Protein AF-A0A2S2PJZ9-F1 (afdb_monomer)

Foldseek 3Di:
DVVVVVVVVVVVVVVVVVVVVVVVVVVVVVVVVVVVVVVVVVVVVVVVVVVVVVVVVVVVVVVVVVVVVVVVVVVVVVVVVVVVVVVVVVVVVVVVVVVVVVVVVVVVVVVVVVVVVVVVVVVCVVVVVVVVVVVVVVVVVVVVVVVVVVVVVVVVVVVVVVVVVVVVVVVVVVVVVVVVVVVVVVVVVVVVVVVVVVVVVVVVVVVVVVVVVVVVVVVVVVVVVVVVVVVVVVVVVVVVVVVVVVVVVVVVVVPPPDDDDDDDDDDDDDDDDDDDDDDDDDDDYDDDDDDDDDDDDDDDDDDDDDDDDDDDDDDDDDDDDDDDDDDDDDDDDDDDDDDDDDDDDDDDDDDDDDDDDDDYDDDDDDDDDDDDDDDDDDDDDDDDDDDDDDDDDDDDDDDDDDDD

Radius of gyration: 103.79 Å; Cα contacts (8 Å, |Δi|>4): 0; chains: 1; bounding box: 215×88×323 Å

Structure (mmCIF, N/CA/C/O backbone):
data_AF-A0A2S2PJZ9-F1
#
_entry.id   AF-A0A2S2PJZ9-F1
#
loop_
_atom_site.group_PDB
_atom_site.id
_atom_site.type_symbol
_atom_site.label_atom_id
_atom_site.label_alt_id
_atom_site.label_comp_id
_atom_site.label_asym_id
_atom_site.label_entity_id
_atom_site.label_seq_id
_atom_site.pdbx_PDB_ins_code
_atom_site.Cartn_x
_atom_site.Cartn_y
_atom_site.Cartn_z
_atom_site.occupancy
_atom_site.B_iso_or_equiv
_atom_site.auth_seq_id
_atom_site.auth_comp_id
_atom_site.auth_asym_id
_atom_site.auth_atom_id
_atom_site.pdbx_PDB_model_num
ATOM 1 N N . MET A 1 1 ? 93.766 0.658 -151.983 1.00 52.12 1 MET A N 1
ATOM 2 C CA . MET A 1 1 ? 94.120 -0.250 -150.869 1.00 52.12 1 MET A CA 1
ATOM 3 C C . MET A 1 1 ? 94.398 0.489 -149.554 1.00 52.12 1 MET A C 1
ATOM 5 O O . MET A 1 1 ? 93.577 0.406 -148.650 1.00 52.12 1 MET A O 1
ATOM 9 N N . CYS A 1 2 ? 95.506 1.234 -149.400 1.00 52.88 2 CYS A N 1
ATOM 10 C CA . CYS A 1 2 ? 95.898 1.798 -148.088 1.00 52.88 2 CYS A CA 1
ATOM 11 C C . CYS A 1 2 ? 94.945 2.856 -147.485 1.00 52.88 2 CYS A C 1
ATOM 13 O O . CYS A 1 2 ? 95.045 3.136 -146.291 1.00 52.88 2 CYS A O 1
ATOM 15 N N . HIS A 1 3 ? 94.035 3.437 -148.276 1.00 54.38 3 HIS A N 1
ATOM 16 C CA . HIS A 1 3 ? 92.947 4.275 -147.758 1.00 54.38 3 HIS A CA 1
ATOM 17 C C . HIS A 1 3 ? 91.733 3.449 -147.312 1.00 54.38 3 HIS A C 1
ATOM 19 O O . HIS A 1 3 ? 91.253 3.676 -146.206 1.00 54.38 3 HIS A O 1
ATOM 25 N N . GLU A 1 4 ? 91.285 2.459 -148.094 1.00 56.66 4 GLU A N 1
ATOM 26 C CA . GLU A 1 4 ? 90.106 1.640 -147.753 1.00 56.66 4 GLU A CA 1
ATOM 27 C C . GLU A 1 4 ? 90.284 0.885 -146.432 1.00 56.66 4 GLU A C 1
ATOM 29 O O . GLU A 1 4 ? 89.379 0.861 -145.603 1.00 56.66 4 GLU A O 1
ATOM 34 N N . PHE A 1 5 ? 91.478 0.339 -146.175 1.00 57.81 5 PHE A N 1
ATOM 35 C CA . PHE A 1 5 ? 91.749 -0.343 -144.906 1.00 57.81 5 PHE A CA 1
ATOM 36 C C . PHE A 1 5 ? 91.712 0.615 -143.702 1.00 57.81 5 PHE A C 1
ATOM 38 O O . PHE A 1 5 ? 91.372 0.202 -142.596 1.00 57.81 5 PHE A O 1
ATOM 45 N N . LYS A 1 6 ? 92.013 1.907 -143.905 1.00 60.75 6 LYS A N 1
ATOM 46 C CA . LYS A 1 6 ? 91.855 2.937 -142.867 1.00 60.75 6 LYS A CA 1
ATOM 47 C C . LYS A 1 6 ? 90.390 3.337 -142.694 1.00 60.75 6 LYS A C 1
ATOM 49 O O . LYS A 1 6 ? 89.951 3.446 -141.557 1.00 60.75 6 LYS A O 1
ATOM 54 N N . THR A 1 7 ? 89.624 3.509 -143.774 1.00 61.59 7 THR A N 1
ATOM 55 C CA . THR A 1 7 ? 88.198 3.872 -143.675 1.00 61.59 7 THR A CA 1
ATOM 56 C C . THR A 1 7 ? 87.345 2.746 -143.094 1.00 61.59 7 THR A C 1
ATOM 58 O O . THR A 1 7 ? 86.446 3.035 -142.316 1.00 61.59 7 THR A O 1
ATOM 61 N N . VAL A 1 8 ? 87.648 1.475 -143.386 1.00 66.62 8 VAL A N 1
ATOM 62 C CA . VAL A 1 8 ? 86.973 0.325 -142.753 1.00 66.62 8 VAL A CA 1
ATOM 63 C C . VAL A 1 8 ? 87.272 0.268 -141.253 1.00 66.62 8 VAL A C 1
ATOM 65 O O . VAL A 1 8 ? 86.357 0.065 -140.461 1.00 66.62 8 VAL A O 1
ATOM 68 N N . ASN A 1 9 ? 88.522 0.507 -140.843 1.00 71.94 9 ASN A N 1
ATOM 69 C CA . ASN A 1 9 ? 88.885 0.501 -139.423 1.00 71.94 9 ASN A CA 1
ATOM 70 C C . ASN A 1 9 ? 88.264 1.697 -138.667 1.00 71.94 9 ASN A C 1
ATOM 72 O O . ASN A 1 9 ? 87.791 1.537 -137.548 1.00 71.94 9 ASN A O 1
ATOM 76 N N . VAL A 1 10 ? 88.177 2.874 -139.304 1.00 76.38 10 VAL A N 1
ATOM 77 C CA . VAL A 1 10 ? 87.429 4.033 -138.776 1.00 76.38 10 VAL A CA 1
ATOM 78 C C . VAL A 1 10 ? 85.937 3.716 -138.641 1.00 76.38 10 VAL A C 1
ATOM 80 O O . VAL A 1 10 ? 85.381 3.941 -137.573 1.00 76.38 10 VAL A O 1
ATOM 83 N N . ALA A 1 11 ? 85.301 3.129 -139.659 1.00 76.50 11 ALA A N 1
ATOM 84 C CA . ALA A 1 11 ? 83.884 2.765 -139.605 1.00 76.50 11 ALA A CA 1
ATOM 85 C C . ALA A 1 11 ? 83.584 1.719 -138.514 1.00 76.50 11 ALA A C 1
ATOM 87 O O . ALA A 1 11 ? 82.596 1.848 -137.794 1.00 76.50 11 ALA A O 1
ATOM 88 N N . GLN A 1 12 ? 84.458 0.721 -138.331 1.00 79.62 12 GLN A N 1
ATOM 89 C CA . GLN A 1 12 ? 84.348 -0.234 -137.223 1.00 79.62 12 GLN A CA 1
ATOM 90 C C . GLN A 1 12 ? 84.470 0.479 -135.867 1.00 79.62 12 GLN A C 1
ATOM 92 O O . GLN A 1 12 ? 83.610 0.303 -135.007 1.00 79.62 12 GLN A O 1
ATOM 97 N N . MET A 1 13 ? 85.464 1.360 -135.703 1.00 81.44 13 MET A N 1
ATOM 98 C CA . MET A 1 13 ? 85.603 2.176 -134.491 1.00 81.44 13 MET A CA 1
ATOM 99 C C . MET A 1 13 ? 84.388 3.085 -134.245 1.00 81.44 13 MET A C 1
ATOM 101 O O . MET A 1 13 ? 84.029 3.295 -133.092 1.00 81.44 13 MET A O 1
ATOM 105 N N . GLU A 1 14 ? 83.723 3.605 -135.280 1.00 82.75 14 GLU A N 1
ATOM 106 C CA . GLU A 1 14 ? 82.487 4.392 -135.149 1.00 82.75 14 GLU A CA 1
ATOM 107 C C . GLU A 1 14 ? 81.283 3.534 -134.720 1.00 82.75 14 GLU A C 1
ATOM 109 O O . GLU A 1 14 ? 80.492 3.969 -133.876 1.00 82.75 14 GLU A O 1
ATOM 114 N N . VAL A 1 15 ? 81.159 2.299 -135.222 1.00 85.81 15 VAL A N 1
ATOM 115 C CA . VAL A 1 15 ? 80.145 1.321 -134.778 1.00 85.81 15 VAL A CA 1
ATOM 116 C C . VAL A 1 15 ? 80.386 0.892 -133.327 1.00 85.81 15 VAL A C 1
ATOM 118 O O . VAL A 1 15 ? 79.448 0.863 -132.526 1.00 85.81 15 VAL A O 1
ATOM 121 N N . ASP A 1 16 ? 81.636 0.635 -132.947 1.00 84.88 16 ASP A N 1
ATOM 122 C CA . ASP A 1 16 ? 81.995 0.289 -131.570 1.00 84.88 16 ASP A CA 1
ATOM 123 C C . ASP A 1 16 ? 81.776 1.478 -130.623 1.00 84.88 16 ASP A C 1
ATOM 125 O O . ASP A 1 16 ? 81.225 1.318 -129.535 1.00 84.88 16 ASP A O 1
ATOM 129 N N . LEU A 1 17 ? 82.113 2.699 -131.049 1.00 86.12 17 LEU A N 1
ATOM 130 C CA . LEU A 1 17 ? 81.919 3.933 -130.281 1.00 86.12 17 LEU A CA 1
ATOM 131 C C . LEU A 1 17 ? 80.431 4.287 -130.121 1.00 86.12 17 LEU A C 1
ATOM 133 O O . LEU A 1 17 ? 80.024 4.739 -129.049 1.00 86.12 17 LEU A O 1
ATOM 137 N N . THR A 1 18 ? 79.595 4.065 -131.139 1.00 85.69 18 THR A N 1
ATOM 138 C CA . THR A 1 18 ? 78.135 4.262 -131.038 1.00 85.69 18 THR A CA 1
ATOM 139 C C . THR A 1 18 ? 77.458 3.175 -130.202 1.00 85.69 18 THR A C 1
ATOM 141 O O . THR A 1 18 ? 76.579 3.493 -129.399 1.00 85.69 18 THR A O 1
ATOM 144 N N . THR A 1 19 ? 77.926 1.929 -130.285 1.00 88.12 19 THR A N 1
ATOM 145 C CA . THR A 1 19 ? 77.479 0.814 -129.431 1.00 88.12 19 THR A CA 1
ATOM 146 C C . THR A 1 19 ? 77.905 1.008 -127.972 1.00 88.12 19 THR A C 1
ATOM 148 O O . THR A 1 19 ? 77.130 0.758 -127.049 1.00 88.12 19 THR A O 1
ATOM 151 N N . LEU A 1 20 ? 79.115 1.519 -127.726 1.00 88.81 20 LEU A N 1
ATOM 152 C CA . LEU A 1 20 ? 79.570 1.863 -126.380 1.00 88.81 20 LEU A CA 1
ATOM 153 C C . LEU A 1 20 ? 78.783 3.059 -125.825 1.00 88.81 20 LEU A C 1
ATOM 155 O O . LEU A 1 20 ? 78.373 3.019 -124.667 1.00 88.81 20 LEU A O 1
ATOM 159 N N . LYS A 1 21 ? 78.480 4.076 -126.648 1.00 90.69 21 LYS A N 1
ATOM 160 C CA . LYS A 1 21 ? 77.571 5.179 -126.278 1.00 90.69 21 LYS A CA 1
ATOM 161 C C . LYS A 1 21 ? 76.173 4.679 -125.910 1.00 90.69 21 LYS A C 1
ATOM 163 O O . LYS A 1 21 ? 75.650 5.114 -124.888 1.00 90.69 21 LYS A O 1
ATOM 168 N N . SER A 1 22 ? 75.569 3.774 -126.685 1.00 89.19 22 SER A N 1
ATOM 169 C CA . SER A 1 22 ? 74.232 3.245 -126.368 1.00 89.19 22 SER A CA 1
ATOM 170 C C . SER A 1 22 ? 74.245 2.389 -125.098 1.00 89.19 22 SER A C 1
ATOM 172 O O . SER A 1 22 ? 73.353 2.530 -124.260 1.00 89.19 22 SER A O 1
ATOM 174 N N . LYS A 1 23 ? 75.302 1.594 -124.876 1.00 92.56 23 LYS A N 1
ATOM 175 C CA . LYS A 1 23 ? 75.510 0.843 -123.627 1.00 92.56 23 LYS A CA 1
ATOM 176 C C . LYS A 1 23 ? 75.700 1.765 -122.419 1.00 92.56 23 LYS A C 1
ATOM 178 O O . LYS A 1 23 ? 75.090 1.520 -121.383 1.00 92.56 23 LYS A O 1
ATOM 183 N N . VAL A 1 24 ? 76.477 2.843 -122.548 1.00 93.12 24 VAL A N 1
ATOM 184 C CA . VAL A 1 24 ? 76.625 3.878 -121.506 1.00 93.12 24 VAL A CA 1
ATOM 185 C C . VAL A 1 24 ? 75.292 4.576 -121.236 1.00 93.12 24 VAL A C 1
ATOM 187 O O . VAL A 1 24 ? 74.935 4.757 -120.078 1.00 93.12 24 VAL A O 1
ATOM 190 N N . HIS A 1 25 ? 74.513 4.911 -122.267 1.00 92.38 25 HIS A N 1
ATOM 191 C CA . HIS A 1 25 ? 73.204 5.549 -122.101 1.00 92.38 25 HIS A CA 1
ATOM 192 C C . HIS A 1 25 ? 72.186 4.616 -121.418 1.00 92.38 25 HIS A C 1
ATOM 194 O O . HIS A 1 25 ? 71.456 5.043 -120.525 1.00 92.38 25 HIS A O 1
ATOM 200 N N . SER A 1 26 ? 72.191 3.325 -121.769 1.00 94.25 26 SER A N 1
ATOM 201 C CA . SER A 1 26 ? 71.374 2.289 -121.124 1.00 94.25 26 SER A CA 1
ATOM 202 C C . SER A 1 26 ? 71.767 2.075 -119.656 1.00 94.25 26 SER A C 1
ATOM 204 O O . SER A 1 26 ? 70.898 2.110 -118.786 1.00 94.25 26 SER A O 1
ATOM 206 N N . LEU A 1 27 ? 73.066 1.951 -119.357 1.00 94.62 27 LEU A N 1
ATOM 207 C CA . LEU A 1 27 ? 73.570 1.849 -117.982 1.00 94.62 27 LEU A CA 1
ATOM 208 C C . LEU A 1 27 ? 73.278 3.113 -117.164 1.00 94.62 27 LEU A C 1
ATOM 210 O O . LEU A 1 27 ? 72.928 3.005 -115.995 1.00 94.62 27 LEU A O 1
ATOM 214 N N . ASN A 1 28 ? 73.359 4.302 -117.767 1.00 94.75 28 ASN A N 1
ATOM 215 C CA . ASN A 1 28 ? 72.994 5.554 -117.108 1.00 94.75 28 ASN A CA 1
ATOM 216 C C . ASN A 1 28 ? 71.490 5.607 -116.797 1.00 94.75 28 ASN A C 1
ATOM 218 O O . ASN A 1 28 ? 71.113 5.979 -115.692 1.00 94.75 28 ASN A O 1
ATOM 222 N N . SER A 1 29 ? 70.634 5.174 -117.729 1.00 94.75 29 SER A N 1
ATOM 223 C CA . SER A 1 29 ? 69.187 5.059 -117.500 1.00 94.75 29 SER A CA 1
ATOM 224 C C . SER A 1 29 ? 68.867 4.075 -116.365 1.00 94.75 29 SER A C 1
ATOM 226 O O . SER A 1 29 ? 68.127 4.424 -115.443 1.00 94.75 29 SER A O 1
ATOM 228 N N . GLN A 1 30 ? 69.504 2.897 -116.353 1.00 95.06 30 GLN A N 1
ATOM 229 C CA . GLN A 1 30 ? 69.400 1.928 -115.255 1.00 95.06 30 GLN A CA 1
ATOM 230 C C . GLN A 1 30 ? 69.907 2.502 -113.925 1.00 95.06 30 GLN A C 1
ATOM 232 O O . GLN A 1 30 ? 69.253 2.324 -112.901 1.00 95.06 30 GLN A O 1
ATOM 237 N N . HIS A 1 31 ? 71.023 3.236 -113.930 1.00 95.12 31 HIS A N 1
ATOM 238 C CA . HIS A 1 31 ? 71.553 3.896 -112.739 1.00 95.12 31 HIS A CA 1
ATOM 239 C C . HIS A 1 31 ? 70.577 4.945 -112.196 1.00 95.12 31 HIS A C 1
ATOM 241 O O . HIS A 1 31 ? 70.280 4.917 -111.007 1.00 95.12 31 HIS A O 1
ATOM 247 N N . THR A 1 32 ? 69.995 5.797 -113.050 1.00 95.00 32 THR A N 1
ATOM 248 C CA . THR A 1 32 ? 68.972 6.766 -112.620 1.00 95.00 32 THR A CA 1
ATOM 249 C C . THR A 1 32 ? 67.699 6.091 -112.106 1.00 95.00 32 THR A C 1
ATOM 251 O O . THR A 1 32 ? 67.144 6.539 -111.108 1.00 95.00 32 THR A O 1
ATOM 254 N N . ALA A 1 33 ? 67.261 4.981 -112.712 1.00 95.81 33 ALA A N 1
ATOM 255 C CA . ALA A 1 33 ? 66.102 4.224 -112.236 1.00 95.81 33 ALA A CA 1
ATOM 256 C C . ALA A 1 33 ? 66.364 3.576 -110.864 1.00 95.81 33 ALA A C 1
ATOM 258 O O . ALA A 1 33 ? 65.528 3.669 -109.968 1.00 95.81 33 ALA A O 1
ATOM 259 N N . LEU A 1 34 ? 67.548 2.985 -110.665 1.00 96.12 34 LEU A N 1
ATOM 260 C CA . LEU A 1 34 ? 67.976 2.440 -109.373 1.00 96.12 34 LEU A CA 1
ATOM 261 C C . LEU A 1 34 ? 68.201 3.538 -108.325 1.00 96.12 34 LEU A C 1
ATOM 263 O O . LEU A 1 34 ? 67.927 3.314 -107.150 1.00 96.12 34 LEU A O 1
ATOM 267 N N . GLN A 1 35 ? 68.677 4.720 -108.716 1.00 96.25 35 GLN A N 1
ATOM 268 C CA . GLN A 1 35 ? 68.823 5.862 -107.815 1.00 96.25 35 GLN A CA 1
ATOM 269 C C . GLN A 1 35 ? 67.452 6.361 -107.345 1.00 96.25 35 GLN A C 1
ATOM 271 O O . GLN A 1 35 ? 67.255 6.508 -106.142 1.00 96.25 35 GLN A O 1
ATOM 276 N N . LEU A 1 36 ? 66.496 6.533 -108.266 1.00 96.00 36 LEU A N 1
ATOM 277 C CA . LEU A 1 36 ? 65.113 6.901 -107.946 1.00 96.00 36 LEU A CA 1
ATOM 278 C C . LEU A 1 36 ? 64.451 5.859 -107.034 1.00 96.00 36 LEU A C 1
ATOM 280 O O . LEU A 1 36 ? 63.905 6.228 -105.995 1.00 96.00 36 LEU A O 1
ATOM 284 N N . ALA A 1 37 ? 64.578 4.568 -107.356 1.00 95.94 37 ALA A N 1
ATOM 285 C CA . ALA A 1 37 ? 64.063 3.481 -106.523 1.00 95.94 37 ALA A CA 1
ATOM 286 C C . ALA A 1 37 ? 64.693 3.471 -105.117 1.00 95.94 37 ALA A C 1
ATOM 288 O O . ALA A 1 37 ? 63.979 3.309 -104.134 1.00 95.94 37 ALA A O 1
ATOM 289 N N . ASN A 1 38 ? 66.004 3.712 -104.988 1.00 95.25 38 ASN A N 1
ATOM 290 C CA . ASN A 1 38 ? 66.649 3.841 -103.677 1.00 95.25 38 ASN A CA 1
ATOM 291 C C . ASN A 1 38 ? 66.164 5.078 -102.902 1.00 95.25 38 ASN A C 1
ATOM 293 O O . ASN A 1 38 ? 65.970 4.982 -101.693 1.00 95.25 38 ASN A O 1
ATOM 297 N N . THR A 1 39 ? 65.933 6.222 -103.558 1.00 96.31 39 THR A N 1
ATOM 298 C CA . THR A 1 39 ? 65.360 7.401 -102.880 1.00 96.31 39 THR A CA 1
ATOM 299 C C . THR A 1 39 ? 63.904 7.190 -102.466 1.00 96.31 39 THR A C 1
ATOM 301 O O . THR A 1 39 ? 63.516 7.647 -101.395 1.00 96.31 39 THR A O 1
ATOM 304 N N . GLN A 1 40 ? 63.120 6.450 -103.255 1.00 96.44 40 GLN A N 1
ATOM 305 C CA . GLN A 1 40 ? 61.752 6.071 -102.906 1.00 96.44 40 GLN A CA 1
ATOM 306 C C . GLN A 1 40 ? 61.736 5.099 -101.717 1.00 96.44 40 GLN A C 1
ATOM 308 O O . GLN A 1 40 ? 61.088 5.386 -100.719 1.00 96.44 40 GLN A O 1
ATOM 313 N N . LEU A 1 41 ? 62.523 4.018 -101.761 1.00 96.69 41 LEU A N 1
ATOM 314 C CA . LEU A 1 41 ? 62.651 3.065 -100.649 1.00 96.69 41 LEU A CA 1
ATOM 315 C C . LEU A 1 41 ? 63.188 3.725 -99.367 1.00 96.69 41 LEU A C 1
ATOM 317 O O . LEU A 1 41 ? 62.822 3.321 -98.266 1.00 96.69 41 LEU A O 1
ATOM 321 N N . ALA A 1 42 ? 64.044 4.746 -99.484 1.00 96.31 42 ALA A N 1
ATOM 322 C CA . ALA A 1 42 ? 64.483 5.540 -98.339 1.00 96.31 42 ALA A CA 1
ATOM 323 C C . ALA A 1 42 ? 63.338 6.379 -97.743 1.00 96.31 42 ALA A C 1
ATOM 325 O O . ALA A 1 42 ? 63.202 6.414 -96.522 1.00 96.31 42 ALA A O 1
ATOM 326 N N . ALA A 1 43 ? 62.497 6.997 -98.581 1.00 96.12 43 ALA A N 1
ATOM 327 C CA . ALA A 1 43 ? 61.325 7.751 -98.139 1.00 96.12 43 ALA A CA 1
ATOM 328 C C . ALA A 1 43 ? 60.250 6.842 -97.511 1.00 96.12 43 ALA A C 1
ATOM 330 O O . ALA A 1 43 ? 59.795 7.126 -96.408 1.00 96.12 43 ALA A O 1
ATOM 331 N N . GLU A 1 44 ? 59.921 5.712 -98.144 1.00 96.56 44 GLU A N 1
ATOM 332 C CA . GLU A 1 44 ? 58.989 4.697 -97.619 1.00 96.56 44 GLU A CA 1
ATOM 333 C C . GLU A 1 44 ? 59.481 4.113 -96.282 1.00 96.56 44 GLU A C 1
ATOM 335 O O . GLU A 1 44 ? 58.698 3.894 -95.354 1.00 96.56 44 GLU A O 1
ATOM 340 N N . LYS A 1 45 ? 60.800 3.919 -96.129 1.00 96.94 45 LYS A N 1
ATOM 341 C CA . LYS A 1 45 ? 61.411 3.532 -94.850 1.00 96.94 45 LYS A CA 1
ATOM 342 C C . LYS A 1 45 ? 61.307 4.639 -93.794 1.00 96.94 45 LYS A C 1
ATOM 344 O O . LYS A 1 45 ? 61.095 4.339 -92.624 1.00 96.94 45 LYS A O 1
ATOM 349 N N . GLU A 1 46 ? 61.482 5.905 -94.168 1.00 96.44 46 GLU A N 1
ATOM 350 C CA . GLU A 1 46 ? 61.348 7.032 -93.236 1.00 96.44 46 GLU A CA 1
ATOM 351 C C . GLU A 1 46 ? 59.886 7.238 -92.800 1.00 96.44 46 GLU A C 1
ATOM 353 O O . GLU A 1 46 ? 59.623 7.561 -91.643 1.00 96.44 46 GLU A O 1
ATOM 358 N N . GLU A 1 47 ? 58.930 7.017 -93.703 1.00 96.50 47 GLU A N 1
ATOM 359 C CA . GLU A 1 47 ? 57.491 7.063 -93.432 1.00 96.50 47 GLU A CA 1
ATOM 360 C C . GLU A 1 47 ? 57.057 5.923 -92.501 1.00 96.50 47 GLU A C 1
ATOM 362 O O . GLU A 1 47 ? 56.545 6.188 -91.414 1.00 96.50 47 GLU A O 1
ATOM 367 N N . THR A 1 48 ? 57.381 4.670 -92.833 1.00 96.12 48 THR A N 1
ATOM 368 C CA . THR A 1 48 ? 57.082 3.511 -91.966 1.00 96.12 48 THR A CA 1
ATOM 369 C C . THR A 1 48 ? 57.796 3.571 -90.609 1.00 96.12 48 THR A C 1
ATOM 371 O O . THR A 1 48 ? 57.242 3.121 -89.605 1.00 96.12 48 THR A O 1
ATOM 374 N N . GLN A 1 49 ? 58.982 4.188 -90.519 1.00 96.06 49 GLN A N 1
ATOM 375 C CA . GLN A 1 49 ? 59.629 4.472 -89.231 1.00 96.06 49 GLN A CA 1
ATOM 376 C C . GLN A 1 49 ? 58.841 5.508 -88.409 1.00 96.06 49 GLN A C 1
ATOM 378 O O . GLN A 1 49 ? 58.634 5.300 -87.215 1.00 96.06 49 GLN A O 1
ATOM 383 N N . LYS A 1 50 ? 58.331 6.586 -89.026 1.00 97.00 50 LYS A N 1
ATOM 384 C CA . LYS A 1 50 ? 57.460 7.563 -88.339 1.00 97.00 50 LYS A CA 1
ATOM 385 C C . LYS A 1 50 ? 56.147 6.932 -87.872 1.00 97.00 50 LYS A C 1
ATOM 387 O O . LYS A 1 50 ? 55.673 7.267 -86.788 1.00 97.00 50 LYS A O 1
ATOM 392 N N . GLU A 1 51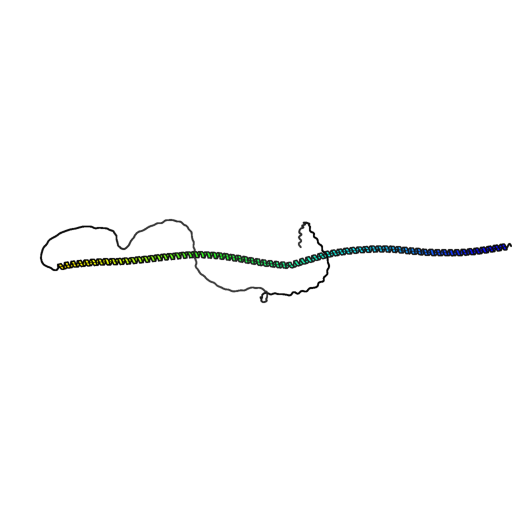 ? 55.570 6.014 -88.647 1.00 96.81 51 GLU A N 1
ATOM 393 C CA . GLU A 1 51 ? 54.394 5.239 -88.229 1.00 96.81 51 GLU A CA 1
ATOM 394 C C . GLU A 1 51 ? 54.708 4.323 -87.038 1.00 96.81 51 GLU A C 1
ATOM 396 O O . GLU A 1 51 ? 53.938 4.282 -86.073 1.00 96.81 51 GLU A O 1
ATOM 401 N N . LEU A 1 52 ? 55.859 3.642 -87.049 1.00 97.06 52 LEU A N 1
ATOM 402 C CA . LEU A 1 52 ? 56.330 2.819 -85.932 1.00 97.06 52 LEU A CA 1
ATOM 403 C C . LEU A 1 52 ? 56.556 3.656 -84.661 1.00 97.06 52 LEU A C 1
ATOM 405 O O . LEU A 1 52 ? 56.098 3.282 -83.583 1.00 97.06 52 LEU A O 1
ATOM 409 N N . ASP A 1 53 ? 57.195 4.818 -84.768 1.00 96.44 53 ASP A N 1
ATOM 410 C CA . ASP A 1 53 ? 57.434 5.702 -83.621 1.00 96.44 53 ASP A CA 1
ATOM 411 C C . ASP A 1 53 ? 56.130 6.335 -83.099 1.00 96.44 53 ASP A C 1
ATOM 413 O O . ASP A 1 53 ? 55.923 6.435 -81.886 1.00 96.44 53 ASP A O 1
ATOM 417 N N . SER A 1 54 ? 55.201 6.682 -83.995 1.00 97.06 54 SER A N 1
ATOM 418 C CA . SER A 1 54 ? 53.858 7.172 -83.652 1.00 97.06 54 SER A CA 1
ATOM 419 C C . SER A 1 54 ? 53.019 6.109 -82.930 1.00 97.06 54 SER A C 1
ATOM 421 O O . SER A 1 54 ? 52.422 6.384 -81.883 1.00 97.06 54 SER A O 1
ATOM 423 N N . THR A 1 55 ? 53.016 4.869 -83.429 1.00 96.62 55 THR A N 1
ATOM 424 C CA . THR A 1 55 ? 52.288 3.747 -82.812 1.00 96.62 55 THR A CA 1
ATOM 425 C C . THR A 1 55 ? 52.909 3.315 -81.483 1.00 96.62 55 THR A C 1
ATOM 427 O O . THR A 1 55 ? 52.169 3.103 -80.522 1.00 96.62 55 THR A O 1
ATOM 430 N N . ASN A 1 56 ? 54.241 3.307 -81.356 1.00 96.88 56 ASN A N 1
ATOM 431 C CA . ASN A 1 56 ? 54.931 3.113 -80.074 1.00 96.88 56 ASN A CA 1
ATOM 432 C C . ASN A 1 56 ? 54.582 4.216 -79.057 1.00 96.88 56 ASN A C 1
ATOM 434 O O . ASN A 1 56 ? 54.299 3.927 -77.890 1.00 96.88 56 ASN A O 1
ATOM 438 N N . ALA A 1 57 ? 54.532 5.483 -79.484 1.00 96.88 57 ALA A N 1
ATOM 439 C CA . ALA A 1 57 ? 54.123 6.594 -78.626 1.00 96.88 57 ALA A CA 1
ATOM 440 C C . ALA A 1 57 ? 52.641 6.504 -78.207 1.00 96.88 57 ALA A C 1
ATOM 442 O O . ALA A 1 57 ? 52.298 6.879 -77.083 1.00 96.88 57 ALA A O 1
ATOM 443 N N . ALA A 1 58 ? 51.761 5.993 -79.073 1.00 97.00 58 ALA A N 1
ATOM 444 C CA . ALA A 1 58 ? 50.364 5.716 -78.739 1.00 97.00 58 ALA A CA 1
ATOM 445 C C . ALA A 1 58 ? 50.228 4.545 -77.747 1.00 97.00 58 ALA A C 1
ATOM 447 O O . ALA A 1 58 ? 49.496 4.665 -76.764 1.00 97.00 58 ALA A O 1
ATOM 448 N N . PHE A 1 59 ? 50.978 3.456 -77.947 1.00 97.12 59 PHE A N 1
ATOM 449 C CA . PHE A 1 59 ? 51.013 2.307 -77.037 1.00 97.12 59 PHE A CA 1
ATOM 450 C C . PHE A 1 59 ? 51.502 2.702 -75.636 1.00 97.12 59 PHE A C 1
ATOM 452 O O . PHE A 1 59 ? 50.854 2.373 -74.646 1.00 97.12 59 PHE A O 1
ATOM 459 N N . SER A 1 60 ? 52.584 3.482 -75.546 1.00 96.81 60 SER A N 1
ATOM 460 C CA . SER A 1 60 ? 53.112 3.993 -74.272 1.00 96.81 60 SER A CA 1
ATOM 461 C C . SER A 1 60 ? 52.076 4.835 -73.508 1.00 96.81 60 SER A C 1
ATOM 463 O O . SER A 1 60 ? 51.832 4.604 -72.322 1.00 96.81 60 SER A O 1
ATOM 465 N N . LYS A 1 61 ? 51.366 5.743 -74.197 1.00 97.56 61 LYS A N 1
ATOM 466 C CA . LYS A 1 61 ? 50.252 6.513 -73.607 1.00 97.56 61 LYS A CA 1
ATOM 467 C C . LYS A 1 61 ? 49.121 5.605 -73.114 1.00 97.56 61 LYS A C 1
ATOM 469 O O . LYS A 1 61 ? 48.617 5.812 -72.012 1.00 97.56 61 LYS A O 1
ATOM 474 N N . LEU A 1 62 ? 48.738 4.596 -73.899 1.00 97.69 62 LEU A N 1
ATOM 475 C CA . LEU A 1 62 ? 47.696 3.637 -73.523 1.00 97.69 62 LEU A CA 1
ATOM 476 C C . LEU A 1 62 ? 48.103 2.799 -72.299 1.00 97.69 62 LEU A C 1
ATOM 478 O O . LEU A 1 62 ? 47.277 2.577 -71.419 1.00 97.69 62 LEU A O 1
ATOM 482 N N . GLN A 1 63 ? 49.371 2.393 -72.202 1.00 97.62 63 GLN A N 1
ATOM 483 C CA . GLN A 1 63 ? 49.906 1.665 -71.049 1.00 97.62 63 GLN A CA 1
ATOM 484 C C . GLN A 1 63 ? 49.892 2.522 -69.772 1.00 97.62 63 GLN A C 1
ATOM 486 O O . GLN A 1 63 ? 49.517 2.028 -68.708 1.00 97.62 63 GLN A O 1
ATOM 491 N N . ILE A 1 64 ? 50.237 3.812 -69.868 1.00 97.94 64 ILE A N 1
ATOM 492 C CA . ILE A 1 64 ? 50.138 4.759 -68.744 1.00 97.94 64 ILE A CA 1
ATOM 493 C C . ILE A 1 64 ? 48.679 4.898 -68.284 1.00 97.94 64 ILE A C 1
ATOM 495 O O . ILE A 1 64 ? 48.403 4.749 -67.095 1.00 97.94 64 ILE A O 1
ATOM 499 N N . LEU A 1 65 ? 47.741 5.109 -69.216 1.00 97.94 65 LEU A N 1
ATOM 500 C CA . LEU A 1 65 ? 46.309 5.228 -68.908 1.00 97.94 65 LEU A CA 1
ATOM 501 C C . LEU A 1 65 ? 45.728 3.941 -68.304 1.00 97.94 65 LEU A C 1
ATOM 503 O O . LEU A 1 65 ? 44.964 4.011 -67.345 1.00 97.94 65 LEU A O 1
ATOM 507 N N . HIS A 1 66 ? 46.118 2.767 -68.809 1.00 97.88 66 HIS A N 1
ATOM 508 C CA . HIS A 1 66 ? 45.724 1.476 -68.241 1.00 97.88 66 HIS A CA 1
ATOM 509 C C . HIS A 1 66 ? 46.207 1.325 -66.791 1.00 97.88 66 HIS A C 1
ATOM 511 O O . HIS A 1 66 ? 45.441 0.920 -65.914 1.00 97.88 66 HIS A O 1
ATOM 517 N N . ASN A 1 67 ? 47.467 1.673 -66.520 1.00 97.56 67 ASN A N 1
ATOM 518 C CA . ASN A 1 67 ? 48.043 1.580 -65.181 1.00 97.56 67 ASN A CA 1
ATOM 519 C C . ASN A 1 67 ? 47.387 2.574 -64.210 1.00 97.56 67 ASN A C 1
ATOM 521 O O . ASN A 1 67 ? 47.063 2.191 -63.087 1.00 97.56 67 ASN A O 1
ATOM 525 N N . GLN A 1 68 ? 47.124 3.811 -64.647 1.00 98.25 68 GLN A N 1
ATOM 526 C CA . GLN A 1 68 ? 46.375 4.795 -63.862 1.00 98.25 68 GLN A CA 1
ATOM 527 C C . GLN A 1 68 ? 44.962 4.286 -63.535 1.00 98.25 68 GLN A C 1
ATOM 529 O O . GLN A 1 68 ? 44.587 4.240 -62.367 1.00 98.25 68 GLN A O 1
ATOM 534 N N . LEU A 1 69 ? 44.210 3.829 -64.540 1.00 98.00 69 LEU A N 1
ATOM 535 C CA . LEU A 1 69 ? 42.852 3.309 -64.357 1.00 98.00 69 LEU A CA 1
ATOM 536 C C . LEU A 1 69 ? 42.821 2.080 -63.429 1.00 98.00 69 LEU A C 1
ATOM 538 O O . LEU A 1 69 ? 41.899 1.928 -62.632 1.00 98.00 69 LEU A O 1
ATOM 542 N N . THR A 1 70 ? 43.849 1.226 -63.484 1.00 98.06 70 THR A N 1
ATOM 543 C CA . THR A 1 70 ? 44.005 0.083 -62.567 1.00 98.06 70 THR A CA 1
ATOM 544 C C . THR A 1 70 ? 44.176 0.548 -61.116 1.00 98.06 70 THR A C 1
ATOM 546 O O . THR A 1 70 ? 43.511 0.022 -60.224 1.00 98.06 70 THR A O 1
ATOM 549 N N . LEU A 1 71 ? 45.014 1.564 -60.876 1.00 98.19 71 LEU A N 1
ATOM 550 C CA . LEU A 1 71 ? 45.215 2.150 -59.545 1.00 98.19 71 LEU A CA 1
ATOM 551 C C . LEU A 1 71 ? 43.943 2.836 -59.020 1.00 98.19 71 LEU A C 1
ATOM 553 O O . LEU A 1 71 ? 43.585 2.640 -57.860 1.00 98.19 71 LEU A O 1
ATOM 557 N N . GLU A 1 72 ? 43.227 3.575 -59.871 1.00 98.12 72 GLU A N 1
ATOM 558 C CA . GLU A 1 72 ? 41.948 4.208 -59.520 1.00 98.12 72 GLU A CA 1
ATOM 559 C C . GLU A 1 72 ? 40.872 3.165 -59.166 1.00 98.12 72 GLU A C 1
ATOM 561 O O . GLU A 1 72 ? 40.166 3.326 -58.168 1.00 98.12 72 GLU A O 1
ATOM 566 N N . TYR A 1 73 ? 40.777 2.054 -59.910 1.00 98.38 73 TYR A N 1
ATOM 567 C CA . TYR A 1 73 ? 39.883 0.941 -59.562 1.00 98.38 73 TYR A CA 1
ATOM 568 C C . TYR A 1 73 ? 40.268 0.263 -58.242 1.00 98.38 73 TYR A C 1
ATOM 570 O O . TYR A 1 73 ? 39.389 -0.057 -57.437 1.00 98.38 73 TYR A O 1
ATOM 578 N N . GLU A 1 74 ? 41.561 0.050 -57.991 1.00 98.19 74 GLU A N 1
ATOM 579 C CA . GLU A 1 74 ? 42.039 -0.477 -56.713 1.00 98.19 74 GLU A CA 1
ATOM 580 C C . GLU A 1 74 ? 41.712 0.454 -55.538 1.00 98.19 74 GLU A C 1
ATOM 582 O O . GLU A 1 74 ? 41.342 -0.024 -54.463 1.00 98.19 74 GLU A O 1
ATOM 587 N N . GLU A 1 75 ? 41.850 1.770 -55.711 1.00 98.31 75 GLU A N 1
ATOM 588 C CA . GLU A 1 75 ? 41.505 2.737 -54.670 1.00 98.31 75 GLU A CA 1
ATOM 589 C C . GLU A 1 75 ? 39.995 2.758 -54.412 1.00 98.31 75 GLU A C 1
ATOM 591 O O . GLU A 1 75 ? 39.574 2.612 -53.265 1.00 98.31 75 GLU A O 1
ATOM 596 N N . GLN A 1 76 ? 39.168 2.817 -55.460 1.00 97.88 76 GLN A N 1
ATOM 597 C CA . GLN A 1 76 ? 37.709 2.726 -55.334 1.00 97.88 76 GLN A CA 1
ATOM 598 C C . GLN A 1 76 ? 37.268 1.417 -54.656 1.00 97.88 76 GLN A C 1
ATOM 600 O O . GLN A 1 76 ? 36.340 1.418 -53.841 1.00 97.88 76 GLN A O 1
ATOM 605 N N . LEU A 1 77 ? 37.949 0.296 -54.927 1.00 98.25 77 LEU A N 1
ATOM 606 C CA . LEU A 1 77 ? 37.695 -0.985 -54.262 1.00 98.25 77 LEU A CA 1
ATOM 607 C C . LEU A 1 77 ? 37.971 -0.898 -52.750 1.00 98.25 77 LEU A C 1
ATOM 609 O O . LEU A 1 77 ? 37.108 -1.303 -51.959 1.00 98.25 77 LEU A O 1
ATOM 613 N N . LYS A 1 78 ? 39.124 -0.323 -52.367 1.00 98.06 78 LYS A N 1
ATOM 614 C CA . LYS A 1 78 ? 39.551 -0.087 -50.973 1.00 98.06 78 LYS A CA 1
ATOM 615 C C . LYS A 1 78 ? 38.586 0.863 -50.250 1.00 98.06 78 LYS A C 1
ATOM 617 O O . LYS A 1 78 ? 38.075 0.505 -49.189 1.00 98.06 78 LYS A O 1
ATOM 622 N N . GLN A 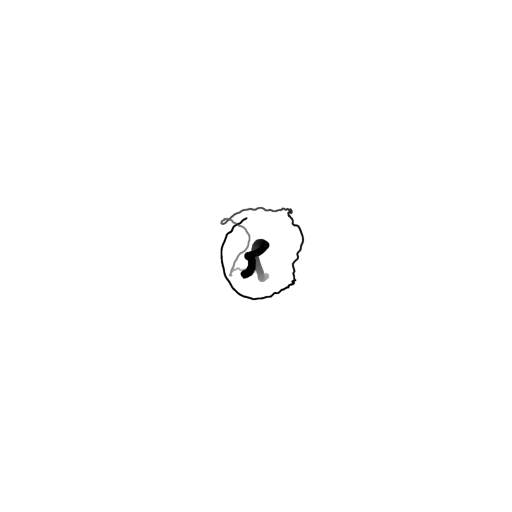1 79 ? 38.250 2.008 -50.852 1.00 98.06 79 GLN A N 1
ATOM 623 C CA . GLN A 1 79 ? 37.272 2.969 -50.322 1.00 98.06 79 GLN A CA 1
ATOM 624 C C . GLN A 1 79 ? 35.896 2.313 -50.106 1.00 98.06 79 GLN A C 1
ATOM 626 O O . GLN A 1 79 ? 35.322 2.410 -49.021 1.00 98.06 79 GLN A O 1
ATOM 631 N N . LYS A 1 80 ? 35.389 1.559 -51.094 1.00 97.94 80 LYS A N 1
ATOM 632 C CA . LYS A 1 80 ? 34.123 0.815 -50.984 1.00 97.94 80 LYS A CA 1
ATOM 633 C C . LYS A 1 80 ? 34.137 -0.190 -49.827 1.00 97.94 80 LYS A C 1
ATOM 635 O O . LYS A 1 80 ? 33.131 -0.311 -49.130 1.00 97.94 80 LYS A O 1
ATOM 640 N N . ASP A 1 81 ? 35.215 -0.957 -49.638 1.00 98.12 81 ASP A N 1
ATOM 641 C CA . ASP A 1 81 ? 35.263 -1.935 -48.539 1.00 98.12 81 ASP A CA 1
ATOM 642 C C . ASP A 1 81 ? 35.510 -1.288 -47.161 1.00 98.12 81 ASP A C 1
ATOM 644 O O . ASP A 1 81 ? 35.020 -1.839 -46.175 1.00 98.12 81 ASP A O 1
ATOM 648 N N . SER A 1 82 ? 36.121 -0.094 -47.087 1.00 98.00 82 SER A N 1
ATOM 649 C CA . SER A 1 82 ? 36.090 0.753 -45.878 1.00 98.00 82 SER A CA 1
ATOM 650 C C . SER A 1 8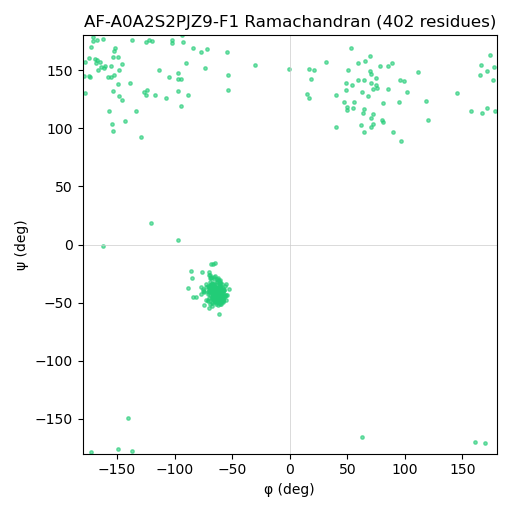2 ? 34.655 1.151 -45.539 1.00 98.00 82 SER A C 1
ATOM 652 O O . SER A 1 82 ? 34.129 0.701 -44.526 1.00 98.00 82 SER A O 1
ATOM 654 N N . LEU A 1 83 ? 33.958 1.844 -46.450 1.00 98.00 83 LEU A N 1
ATOM 655 C CA . LEU A 1 83 ? 32.576 2.310 -46.250 1.00 98.00 83 LEU A CA 1
ATOM 656 C C . LEU A 1 83 ? 31.607 1.168 -45.896 1.00 98.00 83 LEU A C 1
ATOM 658 O O . LEU A 1 83 ? 30.672 1.333 -45.113 1.00 98.00 83 LEU A O 1
ATOM 662 N N . LYS A 1 84 ? 31.839 -0.028 -46.446 1.00 98.31 84 LYS A N 1
ATOM 663 C CA . LYS A 1 84 ? 31.098 -1.258 -46.127 1.00 98.31 84 LYS A CA 1
ATOM 664 C C . LYS A 1 84 ? 31.373 -1.781 -44.714 1.00 98.31 84 LYS A C 1
ATOM 666 O O . LYS A 1 84 ? 30.503 -2.448 -44.158 1.00 98.31 84 LYS A O 1
ATOM 671 N N . ASN A 1 85 ? 32.553 -1.541 -44.148 1.00 97.62 85 ASN A N 1
ATOM 672 C CA . ASN A 1 85 ? 32.879 -1.861 -42.759 1.00 97.62 85 ASN A CA 1
ATOM 673 C C . ASN A 1 85 ? 32.351 -0.779 -41.809 1.00 97.62 85 ASN A C 1
ATOM 675 O O . ASN A 1 85 ? 31.641 -1.131 -40.868 1.00 97.62 85 ASN A O 1
ATOM 679 N N . ASP A 1 86 ? 32.544 0.499 -42.134 1.00 97.88 86 ASP A N 1
ATOM 680 C CA . ASP A 1 86 ? 32.004 1.646 -41.390 1.00 97.88 86 ASP A CA 1
ATOM 681 C C . ASP A 1 86 ? 30.473 1.519 -41.230 1.00 97.88 86 ASP A C 1
ATOM 683 O O . ASP A 1 86 ? 29.912 1.657 -40.141 1.00 97.88 86 ASP A O 1
ATOM 687 N N . LEU A 1 87 ? 29.779 1.119 -42.305 1.00 98.00 87 LEU A N 1
ATOM 688 C CA . LEU A 1 87 ? 28.339 0.847 -42.305 1.00 98.00 87 LEU A CA 1
ATOM 689 C C . LEU A 1 87 ? 27.942 -0.396 -41.485 1.00 98.00 87 LEU A C 1
ATOM 691 O O . LEU A 1 87 ? 26.827 -0.435 -40.956 1.00 98.00 87 LEU A O 1
ATOM 695 N N . LYS A 1 88 ? 28.802 -1.418 -41.344 1.00 98.00 88 LYS A N 1
ATOM 696 C CA . LYS A 1 88 ? 28.545 -2.537 -40.411 1.00 98.00 88 LYS A CA 1
ATOM 697 C C . LYS A 1 88 ? 28.675 -2.067 -38.967 1.00 98.00 88 LYS A C 1
ATOM 699 O O . LYS A 1 88 ? 27.803 -2.389 -38.164 1.00 98.00 88 LYS A O 1
ATOM 704 N N . GLU A 1 89 ? 29.731 -1.321 -38.653 1.00 98.19 89 GLU A N 1
ATOM 705 C CA . GLU A 1 89 ? 30.016 -0.836 -37.302 1.00 98.19 89 GLU A CA 1
ATOM 706 C C . GLU A 1 89 ? 28.931 0.135 -36.826 1.00 98.19 89 GLU A C 1
ATOM 708 O O . GLU A 1 89 ? 28.337 -0.075 -35.767 1.00 98.19 89 GLU A O 1
ATOM 713 N N . ALA A 1 90 ? 28.545 1.102 -37.664 1.00 98.00 90 ALA A N 1
ATOM 714 C CA . ALA A 1 90 ? 27.414 1.986 -37.395 1.00 98.00 90 ALA A CA 1
ATOM 715 C C . ALA A 1 90 ? 26.112 1.196 -37.152 1.00 98.00 90 ALA A C 1
ATOM 717 O O . ALA A 1 90 ? 25.382 1.475 -36.199 1.00 98.00 90 ALA A O 1
ATOM 718 N N . ARG A 1 91 ? 25.830 0.155 -37.953 1.00 98.19 91 ARG A N 1
ATOM 719 C CA . ARG A 1 91 ? 24.655 -0.720 -37.755 1.00 98.19 91 ARG A CA 1
ATOM 720 C C . ARG A 1 91 ? 24.761 -1.605 -36.510 1.00 98.19 91 ARG A C 1
ATOM 722 O O . ARG A 1 91 ? 23.719 -1.979 -35.973 1.00 98.19 91 ARG A O 1
ATOM 729 N N . PHE A 1 92 ? 25.963 -1.936 -36.040 1.00 98.31 92 PHE A N 1
ATOM 730 C CA . PHE A 1 92 ? 26.175 -2.637 -34.773 1.00 98.31 92 PHE A CA 1
ATOM 731 C C . PHE A 1 92 ? 25.950 -1.690 -33.585 1.00 98.31 92 PHE A C 1
ATOM 733 O O . PHE A 1 92 ? 25.085 -1.966 -32.756 1.00 98.31 92 PHE A O 1
ATOM 740 N N . SER A 1 93 ? 26.606 -0.524 -33.569 1.00 98.25 93 SER A N 1
ATOM 741 C CA . SER A 1 93 ? 26.440 0.498 -32.522 1.00 98.25 93 SER A CA 1
ATOM 742 C C . SER A 1 93 ? 24.986 0.974 -32.398 1.00 98.25 93 SER A C 1
ATOM 744 O O . SER A 1 93 ? 24.478 1.134 -31.290 1.00 98.25 93 SER A O 1
ATOM 746 N N . LEU A 1 94 ? 24.269 1.145 -33.517 1.00 98.00 94 LEU A N 1
ATOM 747 C CA . LEU A 1 94 ? 22.841 1.488 -33.499 1.00 98.00 94 LEU A CA 1
ATOM 748 C C . LEU A 1 94 ? 21.964 0.358 -32.937 1.00 98.00 94 LEU A C 1
ATOM 750 O O . LEU A 1 94 ? 21.025 0.644 -32.197 1.00 98.00 94 LEU A O 1
ATOM 754 N N . LYS A 1 95 ? 22.264 -0.915 -33.236 1.00 98.38 95 LYS A N 1
ATOM 755 C CA . LYS A 1 95 ? 21.564 -2.063 -32.627 1.00 98.38 95 LYS A CA 1
ATOM 756 C C . LYS A 1 95 ? 21.808 -2.139 -31.122 1.00 98.38 95 LYS A C 1
ATOM 758 O O . LYS A 1 95 ? 20.863 -2.383 -30.375 1.00 98.38 95 LYS A O 1
ATOM 763 N N . GLU A 1 96 ? 23.044 -1.916 -30.686 1.00 98.38 96 GLU A N 1
ATOM 764 C CA . GLU A 1 96 ? 23.410 -1.917 -29.272 1.00 98.38 96 GLU A CA 1
ATOM 765 C C . GLU A 1 96 ? 22.700 -0.785 -28.517 1.00 98.38 96 GLU A C 1
ATOM 767 O O . GLU A 1 96 ? 21.987 -1.047 -27.551 1.00 98.38 96 GLU A O 1
ATOM 772 N N . LYS A 1 97 ? 22.787 0.457 -29.013 1.00 98.19 97 LYS A N 1
ATOM 773 C CA . LYS A 1 97 ? 22.081 1.618 -28.443 1.00 98.19 97 LYS A CA 1
ATOM 774 C C . LYS A 1 97 ? 20.567 1.404 -28.396 1.00 98.19 97 LYS A C 1
ATOM 776 O O . LYS A 1 97 ? 19.936 1.740 -27.400 1.00 98.19 97 LYS A O 1
ATOM 781 N N . LEU A 1 98 ? 19.976 0.785 -29.422 1.00 98.31 98 LEU A N 1
ATOM 782 C CA . LEU A 1 98 ? 18.554 0.423 -29.437 1.00 98.31 98 LEU A CA 1
ATOM 783 C C . LEU A 1 98 ? 18.214 -0.633 -28.368 1.00 98.31 98 LEU A C 1
ATOM 785 O O . LEU A 1 98 ? 17.169 -0.528 -27.726 1.00 98.31 98 LEU A O 1
ATOM 789 N N . ALA A 1 99 ? 19.081 -1.622 -28.136 1.00 98.19 99 ALA A N 1
ATOM 790 C CA . ALA A 1 99 ? 18.905 -2.607 -27.067 1.00 98.19 99 ALA A CA 1
ATOM 791 C C . ALA A 1 99 ? 19.061 -1.983 -25.665 1.00 98.19 99 ALA A C 1
ATOM 793 O O . ALA A 1 99 ? 18.252 -2.264 -24.778 1.00 98.19 99 ALA A O 1
ATOM 794 N N . GLN A 1 100 ? 20.038 -1.090 -25.480 1.00 98.25 100 GLN A N 1
ATOM 795 C CA . GLN A 1 100 ? 20.226 -0.315 -24.248 1.00 98.25 100 GLN A CA 1
ATOM 796 C C . GLN A 1 100 ? 19.002 0.574 -23.960 1.00 98.25 100 GLN A C 1
ATOM 798 O O . GLN A 1 100 ? 18.455 0.519 -22.858 1.00 98.25 100 GLN A O 1
ATOM 803 N N . LEU A 1 101 ? 18.507 1.317 -24.959 1.00 98.25 101 LEU A N 1
ATOM 804 C CA . LEU A 1 101 ? 17.305 2.150 -24.839 1.00 98.25 101 LEU A CA 1
ATOM 805 C C . LEU A 1 101 ? 16.063 1.324 -24.484 1.00 98.25 101 LEU A C 1
ATOM 807 O O . LEU A 1 101 ? 15.348 1.698 -23.560 1.00 98.25 101 LEU A O 1
ATOM 811 N N . LYS A 1 102 ? 15.838 0.168 -25.127 1.00 98.44 102 LYS A N 1
ATOM 812 C CA . LYS A 1 102 ? 14.742 -0.747 -24.751 1.00 98.44 102 LYS A CA 1
ATOM 813 C C . LYS A 1 102 ? 14.888 -1.286 -23.326 1.00 98.44 102 LYS A C 1
ATOM 815 O O . LYS A 1 102 ? 13.897 -1.398 -22.609 1.00 98.44 102 LYS A O 1
ATOM 820 N N . SER A 1 103 ? 16.108 -1.596 -22.884 1.00 98.38 103 SER A N 1
ATOM 821 C CA . SER A 1 103 ? 16.364 -2.016 -21.500 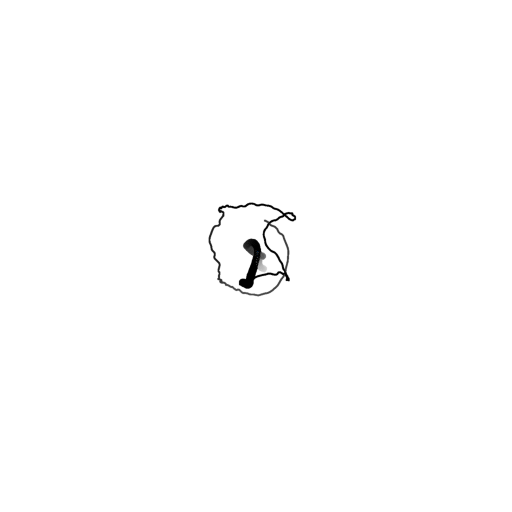1.00 98.38 103 SER A CA 1
ATOM 822 C C . SER A 1 103 ? 15.942 -0.926 -20.508 1.00 98.38 103 SER A C 1
ATOM 824 O O . SER A 1 103 ? 15.166 -1.203 -19.591 1.00 98.38 103 SER A O 1
ATOM 826 N N . VAL A 1 104 ? 16.350 0.327 -20.744 1.00 98.38 104 VAL A N 1
ATOM 827 C CA . VAL A 1 104 ? 15.937 1.496 -19.944 1.00 98.38 104 VAL A CA 1
ATOM 828 C C . VAL A 1 104 ? 14.423 1.727 -20.014 1.00 98.38 104 VAL A C 1
ATOM 830 O O . VAL A 1 104 ? 13.793 1.906 -18.977 1.00 98.38 104 VAL A O 1
ATOM 833 N N . GLU A 1 105 ? 13.809 1.631 -21.195 1.00 98.25 105 GLU A N 1
ATOM 834 C CA . GLU A 1 105 ? 12.359 1.762 -21.385 1.00 98.25 105 GLU A CA 1
ATOM 835 C C . GLU A 1 105 ? 11.573 0.756 -20.523 1.00 98.25 105 GLU A C 1
ATOM 837 O O . GLU A 1 105 ? 10.609 1.132 -19.858 1.00 98.25 105 GLU A O 1
ATOM 842 N N . THR A 1 106 ? 12.002 -0.514 -20.465 1.00 98.19 106 THR A N 1
ATOM 843 C CA . THR A 1 106 ? 11.342 -1.515 -19.602 1.00 98.19 106 THR A CA 1
ATOM 844 C C . THR A 1 106 ? 11.572 -1.285 -18.107 1.00 98.19 106 THR A C 1
ATOM 846 O O . THR A 1 106 ? 10.737 -1.709 -17.310 1.00 98.19 106 THR A O 1
ATOM 849 N N . LYS A 1 107 ? 12.677 -0.636 -17.708 1.00 98.44 107 LYS A N 1
ATOM 850 C CA . LYS A 1 107 ? 12.920 -0.237 -16.310 1.00 98.44 107 LYS A CA 1
ATOM 851 C C . LYS A 1 107 ? 11.977 0.894 -15.910 1.00 98.44 107 LYS A C 1
ATOM 853 O O . LYS A 1 107 ? 11.163 0.695 -15.015 1.00 98.44 107 LYS A O 1
ATOM 858 N N . LEU A 1 108 ? 11.975 1.984 -16.678 1.00 98.31 108 LEU A N 1
ATOM 859 C CA . LEU A 1 108 ? 11.101 3.141 -16.460 1.00 98.31 108 LEU A CA 1
ATOM 860 C C . LEU A 1 108 ? 9.608 2.770 -16.496 1.00 98.31 108 LEU A C 1
ATOM 862 O O . LEU A 1 108 ? 8.818 3.341 -15.750 1.00 98.31 108 LEU A O 1
ATOM 866 N N . LYS A 1 109 ? 9.201 1.796 -17.326 1.00 98.31 109 LYS A N 1
ATOM 867 C CA . LYS A 1 109 ? 7.827 1.261 -17.320 1.00 98.31 109 LYS A CA 1
ATOM 868 C C . LYS A 1 109 ? 7.479 0.565 -16.000 1.00 98.31 109 LYS A C 1
ATOM 870 O O . LYS A 1 109 ? 6.471 0.926 -15.400 1.00 98.31 109 LYS A O 1
ATOM 875 N N . ARG A 1 110 ? 8.336 -0.339 -15.509 1.00 98.19 110 ARG A N 1
ATOM 876 C CA . ARG A 1 110 ? 8.145 -1.017 -14.212 1.00 98.19 110 ARG A CA 1
ATOM 877 C C . ARG A 1 110 ? 8.185 -0.053 -13.025 1.00 98.19 110 ARG A C 1
ATOM 879 O O . ARG A 1 110 ? 7.367 -0.178 -12.126 1.00 98.19 110 ARG A O 1
ATOM 886 N N . GLU A 1 111 ? 9.082 0.928 -13.038 1.00 98.19 111 GLU A N 1
ATOM 887 C CA . GLU A 1 111 ? 9.159 1.975 -12.006 1.00 98.19 111 GLU A CA 1
ATOM 888 C C . GLU A 1 111 ? 7.882 2.837 -11.997 1.00 98.19 111 GLU A C 1
ATOM 890 O O . GLU A 1 111 ? 7.299 3.083 -10.948 1.00 98.19 111 GLU A O 1
ATOM 895 N N . ASN A 1 112 ? 7.360 3.215 -13.169 1.00 98.12 112 ASN A N 1
ATOM 896 C CA . ASN A 1 112 ? 6.088 3.935 -13.305 1.00 98.12 112 ASN A CA 1
ATOM 897 C C . ASN A 1 112 ? 4.877 3.086 -12.852 1.00 98.12 112 ASN A C 1
ATOM 899 O O . ASN A 1 112 ? 3.944 3.607 -12.245 1.00 98.12 112 ASN A O 1
ATOM 903 N N . GLU A 1 113 ? 4.884 1.776 -13.105 1.00 97.94 113 GLU A N 1
ATOM 904 C CA . GLU A 1 113 ? 3.882 0.831 -12.586 1.00 97.94 113 GLU A CA 1
ATOM 905 C C . GLU A 1 113 ? 3.961 0.687 -11.055 1.00 97.94 113 GLU A C 1
ATOM 907 O O . GLU A 1 113 ? 2.924 0.724 -10.390 1.00 97.94 113 GLU A O 1
ATOM 912 N N . GLN A 1 114 ? 5.169 0.629 -10.486 1.00 98.38 114 GLN A N 1
ATOM 913 C CA . GLN A 1 114 ? 5.399 0.632 -9.039 1.00 98.38 114 GLN A CA 1
ATOM 914 C C . GLN A 1 114 ? 4.910 1.937 -8.390 1.00 98.38 114 GLN A C 1
ATOM 916 O O . GLN A 1 114 ? 4.077 1.884 -7.486 1.00 98.38 114 GLN A O 1
ATOM 921 N N . PHE A 1 115 ? 5.327 3.106 -8.888 1.00 98.06 115 PHE A N 1
ATOM 922 C CA . PHE A 1 115 ? 4.880 4.399 -8.353 1.00 98.06 115 PHE A CA 1
ATOM 923 C C . PHE A 1 115 ? 3.359 4.592 -8.469 1.00 98.06 115 PHE A C 1
ATOM 925 O O . PHE A 1 115 ? 2.750 5.233 -7.613 1.00 98.06 115 PHE A O 1
ATOM 932 N N . LYS A 1 116 ? 2.705 4.007 -9.484 1.00 98.06 116 LYS A N 1
ATOM 933 C CA . LYS A 1 116 ? 1.234 3.957 -9.555 1.00 98.06 116 LYS A CA 1
ATOM 934 C C . LYS A 1 116 ? 0.633 3.092 -8.449 1.00 98.06 116 LYS A C 1
ATOM 936 O O . LYS A 1 116 ? -0.360 3.511 -7.862 1.00 98.06 116 LYS A O 1
ATOM 941 N N . ALA A 1 117 ? 1.201 1.922 -8.158 1.00 97.00 117 ALA A N 1
ATOM 942 C CA . ALA A 1 117 ? 0.729 1.064 -7.071 1.00 97.00 117 ALA A CA 1
ATOM 943 C C . ALA A 1 117 ? 0.902 1.743 -5.698 1.00 97.00 117 ALA A C 1
ATOM 945 O O . ALA A 1 117 ? -0.051 1.804 -4.921 1.00 97.00 117 ALA A O 1
ATOM 946 N N . GLU A 1 118 ? 2.069 2.341 -5.444 1.00 97.50 118 GLU A N 1
ATOM 947 C CA . GLU A 1 118 ? 2.361 3.119 -4.232 1.00 97.50 118 GLU A CA 1
ATOM 948 C C . GLU A 1 118 ? 1.408 4.316 -4.082 1.00 97.50 118 GLU A C 1
ATOM 950 O O . GLU A 1 118 ? 0.799 4.498 -3.028 1.00 97.50 118 GLU A O 1
ATOM 955 N N . LEU A 1 119 ? 1.173 5.079 -5.157 1.00 97.69 119 LEU A N 1
ATOM 956 C CA . LEU A 1 119 ? 0.207 6.182 -5.169 1.00 97.69 119 LEU A CA 1
ATOM 957 C C . LEU A 1 119 ? -1.230 5.718 -4.877 1.00 97.69 119 LEU A C 1
ATOM 95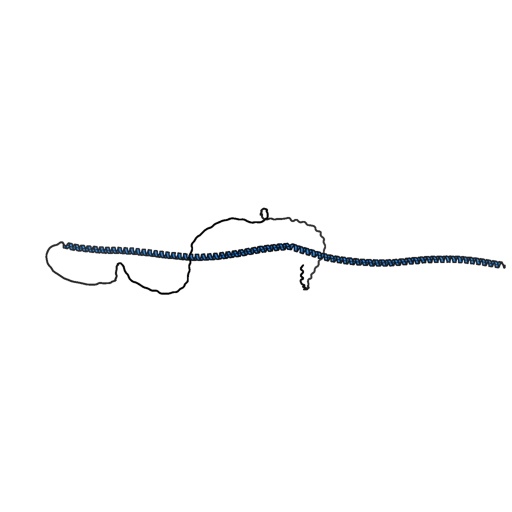9 O O . LEU A 1 119 ? -2.004 6.467 -4.282 1.00 97.69 119 LEU A O 1
ATOM 963 N N . MET A 1 120 ? -1.620 4.510 -5.295 1.00 95.69 120 MET A N 1
ATOM 964 C CA . MET A 1 120 ? -2.942 3.961 -4.972 1.00 95.69 120 MET A CA 1
ATOM 965 C C . MET A 1 120 ? -3.016 3.512 -3.506 1.00 95.69 120 MET A C 1
ATOM 967 O O . MET A 1 120 ? -3.998 3.837 -2.845 1.00 95.69 120 MET A O 1
ATOM 971 N N . ALA A 1 121 ? -1.969 2.893 -2.952 1.00 95.88 121 ALA A N 1
ATOM 972 C CA . ALA A 1 121 ? -1.895 2.593 -1.518 1.00 95.88 121 ALA A CA 1
ATOM 973 C C . ALA A 1 121 ? -1.999 3.873 -0.659 1.00 95.88 121 ALA A C 1
ATOM 975 O O . ALA A 1 121 ? -2.832 3.953 0.245 1.00 95.88 121 ALA A O 1
ATOM 976 N N . VAL A 1 122 ? -1.251 4.926 -1.011 1.00 96.69 122 VAL A N 1
ATOM 977 C CA . VAL A 1 122 ? -1.313 6.237 -0.336 1.00 96.69 122 VAL A CA 1
ATOM 978 C C . VAL A 1 122 ? -2.703 6.884 -0.439 1.00 96.69 122 VAL A C 1
ATOM 980 O O . VAL A 1 122 ? -3.123 7.553 0.500 1.00 96.69 122 VAL A O 1
ATOM 983 N N . LYS A 1 123 ? -3.466 6.656 -1.518 1.00 96.06 123 LYS A N 1
ATOM 984 C CA . LYS A 1 123 ? -4.863 7.130 -1.636 1.00 96.06 123 LYS A CA 1
ATOM 985 C C . LYS A 1 123 ? -5.850 6.398 -0.721 1.00 96.06 123 LYS A C 1
ATOM 987 O O . LYS A 1 123 ? -6.897 6.966 -0.419 1.00 96.06 123 LYS A O 1
ATOM 992 N N . HIS A 1 124 ? -5.555 5.171 -0.293 1.00 94.75 124 HIS A N 1
ATOM 993 C CA . HIS A 1 124 ? -6.412 4.422 0.634 1.00 94.75 124 HIS A CA 1
ATOM 994 C C . HIS A 1 124 ? -6.134 4.770 2.105 1.00 94.75 124 HIS A C 1
ATOM 996 O O . HIS A 1 124 ? -7.064 4.781 2.913 1.00 94.75 124 HIS A O 1
ATOM 1002 N N . LEU A 1 125 ? -4.899 5.161 2.435 1.00 96.62 125 LEU A N 1
ATOM 1003 C CA . LEU A 1 125 ? -4.464 5.484 3.799 1.00 96.62 125 LEU A CA 1
ATOM 1004 C C . LEU A 1 125 ? -5.348 6.525 4.542 1.00 96.62 125 LEU A C 1
ATOM 1006 O O . LEU A 1 125 ? -5.619 6.320 5.726 1.00 96.62 125 LEU A O 1
ATOM 1010 N N . PRO A 1 126 ? -5.885 7.597 3.911 1.00 96.44 126 PRO A N 1
ATOM 1011 C CA . PRO A 1 126 ? -6.819 8.515 4.572 1.00 96.44 126 PRO A CA 1
ATOM 1012 C C . PRO A 1 126 ? -8.141 7.863 4.995 1.00 96.44 126 PRO A C 1
ATOM 1014 O O . PRO A 1 126 ? -8.712 8.261 6.009 1.00 96.44 126 PRO A O 1
ATOM 1017 N N . ALA A 1 127 ? -8.628 6.866 4.247 1.00 96.38 127 ALA A N 1
ATOM 1018 C CA . ALA A 1 127 ? -9.851 6.137 4.580 1.00 96.38 127 ALA A CA 1
ATOM 1019 C C . ALA A 1 127 ? -9.616 5.143 5.728 1.00 96.38 127 ALA A C 1
ATOM 1021 O O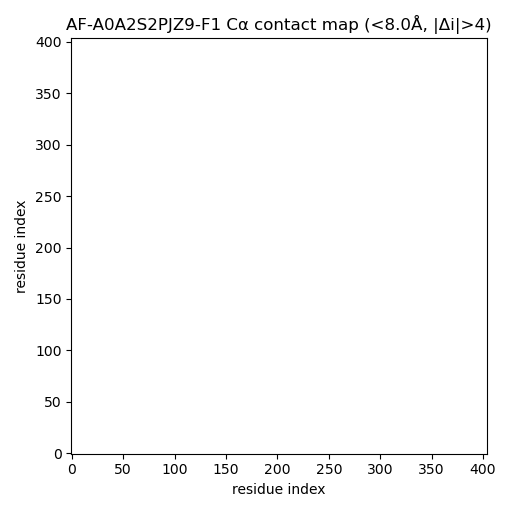 . ALA A 1 127 ? -10.452 5.030 6.623 1.00 96.38 127 ALA A O 1
ATOM 1022 N N . GLU A 1 128 ? -8.454 4.484 5.754 1.00 96.19 128 GLU A N 1
ATOM 1023 C CA . GLU A 1 128 ? -8.033 3.639 6.879 1.00 96.19 128 GLU A CA 1
ATOM 1024 C C . GLU A 1 128 ? -7.847 4.465 8.159 1.00 96.19 128 GLU A C 1
ATOM 1026 O O . GLU A 1 128 ? -8.355 4.091 9.215 1.00 96.19 128 GLU A O 1
ATOM 1031 N N . HIS A 1 129 ? -7.210 5.635 8.060 1.00 97.44 129 HIS A N 1
ATOM 1032 C CA . HIS A 1 129 ? -7.057 6.570 9.175 1.00 97.44 129 HIS A CA 1
ATOM 1033 C C . HIS A 1 129 ? -8.403 7.142 9.658 1.00 97.44 129 HIS A C 1
ATOM 1035 O O . HIS A 1 129 ? -8.614 7.277 10.864 1.00 97.44 129 HIS A O 1
ATOM 1041 N N . ALA A 1 130 ? -9.335 7.451 8.748 1.00 97.69 130 ALA A N 1
ATOM 1042 C CA . ALA A 1 130 ? -10.690 7.869 9.113 1.00 97.69 130 ALA A CA 1
ATOM 1043 C C . ALA A 1 130 ? -11.434 6.759 9.871 1.00 97.69 130 ALA A C 1
ATOM 1045 O O . ALA A 1 130 ? -11.940 7.009 10.964 1.00 97.69 130 ALA A O 1
ATOM 1046 N N . LYS A 1 131 ? -11.410 5.523 9.352 1.00 97.94 131 LYS A N 1
ATOM 1047 C CA . LYS A 1 131 ? -11.997 4.360 10.025 1.00 97.94 131 LYS A CA 1
ATOM 1048 C C . LYS A 1 131 ? -11.389 4.150 11.415 1.00 97.94 131 LYS A C 1
ATOM 1050 O O . LYS A 1 131 ? -12.129 4.054 12.384 1.00 97.94 131 LYS A O 1
ATOM 1055 N N . LEU A 1 132 ? -10.060 4.151 11.531 1.00 98.00 132 LEU A N 1
ATOM 1056 C CA . LEU A 1 132 ? -9.365 3.978 12.809 1.00 98.00 132 LEU A CA 1
ATOM 1057 C C . LEU A 1 132 ? -9.740 5.076 13.821 1.00 98.00 132 LEU A C 1
ATOM 1059 O O . LEU A 1 132 ? -9.896 4.799 15.009 1.00 98.00 132 LEU A O 1
ATOM 1063 N N . LYS A 1 133 ? -9.934 6.319 13.363 1.00 98.44 133 LYS A N 1
ATOM 1064 C CA . LYS A 1 133 ? -10.411 7.430 14.200 1.00 98.44 133 LYS A CA 1
ATOM 1065 C C . LYS A 1 133 ? -11.840 7.207 14.708 1.00 98.44 133 LYS A C 1
ATOM 1067 O O . LYS A 1 133 ? -12.133 7.581 15.844 1.00 98.44 133 LYS A O 1
ATOM 1072 N N . ASP A 1 134 ? -12.708 6.597 13.907 1.00 98.31 134 ASP A N 1
ATOM 1073 C CA . ASP A 1 134 ? -14.075 6.247 14.307 1.00 98.31 134 ASP A CA 1
ATOM 1074 C C . ASP A 1 134 ? -14.124 5.002 15.207 1.00 98.31 134 ASP A C 1
ATOM 1076 O O . ASP A 1 134 ? -14.852 5.011 16.201 1.00 98.31 134 ASP A O 1
ATOM 1080 N N . ASP A 1 135 ? -13.266 4.006 14.972 1.00 98.19 135 ASP A N 1
ATOM 1081 C CA . ASP A 1 135 ? -13.053 2.873 15.883 1.00 98.19 135 ASP A CA 1
ATOM 1082 C C . ASP A 1 135 ? -12.562 3.372 17.266 1.00 98.19 135 ASP A C 1
ATOM 1084 O O . ASP A 1 135 ? -13.097 2.970 18.302 1.00 98.19 135 ASP A O 1
ATOM 1088 N N . PHE A 1 136 ? -11.620 4.328 17.311 1.00 98.50 136 PHE A N 1
ATOM 1089 C CA . PHE A 1 136 ? -11.188 4.980 18.559 1.00 98.50 136 PHE A CA 1
ATOM 1090 C C . PHE A 1 136 ? -12.317 5.754 19.258 1.00 98.50 136 PHE A C 1
ATOM 1092 O O . PHE A 1 136 ? -12.434 5.680 20.482 1.00 98.50 136 PHE A O 1
ATOM 1099 N N . ARG A 1 137 ? -13.163 6.478 18.510 1.00 98.38 137 ARG A N 1
ATOM 1100 C CA . ARG A 1 137 ? -14.343 7.173 19.062 1.00 98.38 137 ARG A CA 1
ATOM 1101 C C . ARG A 1 137 ? -15.328 6.180 19.682 1.00 98.38 137 ARG A C 1
ATOM 1103 O O . ARG A 1 137 ? -15.750 6.380 20.817 1.00 98.38 137 ARG A O 1
ATOM 1110 N N . ALA A 1 138 ? -15.643 5.095 18.975 1.00 98.12 138 ALA A N 1
ATOM 1111 C CA . ALA A 1 138 ? -16.548 4.053 19.453 1.00 98.12 138 ALA A CA 1
ATOM 1112 C C . ALA A 1 138 ? -16.013 3.365 20.722 1.00 98.12 138 ALA A C 1
ATOM 1114 O O . ALA A 1 138 ? -16.759 3.193 21.688 1.00 98.12 138 ALA A O 1
ATOM 1115 N N . LEU A 1 139 ? -14.715 3.042 20.760 1.00 98.31 139 LEU A N 1
ATOM 1116 C CA . LEU A 1 139 ? -14.049 2.496 21.948 1.00 98.31 139 LEU A CA 1
ATOM 1117 C C . LEU A 1 139 ? -14.059 3.477 23.128 1.00 98.31 139 LEU A C 1
ATOM 1119 O O . LEU A 1 139 ? -14.282 3.053 24.262 1.00 98.31 139 LEU A O 1
ATOM 1123 N N . PHE A 1 140 ? -13.871 4.778 22.884 1.00 98.44 140 PHE A N 1
ATOM 1124 C CA . PHE A 1 140 ? -13.953 5.801 23.929 1.00 98.44 140 PHE A CA 1
ATOM 1125 C C . PHE A 1 140 ? -15.373 5.905 24.508 1.00 98.44 140 PHE A C 1
ATOM 1127 O O . PHE A 1 140 ? -15.545 5.821 25.723 1.00 98.44 140 PHE A O 1
ATOM 1134 N N . THR A 1 141 ? -16.405 5.984 23.661 1.00 98.31 141 THR A N 1
ATOM 1135 C CA . THR A 1 141 ? -17.811 5.983 24.105 1.00 98.31 141 THR A CA 1
ATOM 1136 C C . THR A 1 141 ? -18.175 4.702 24.863 1.00 98.31 141 THR A C 1
ATOM 1138 O O . THR A 1 141 ? -18.865 4.770 25.880 1.00 98.31 141 THR A O 1
ATOM 1141 N N . ALA A 1 142 ? -17.681 3.538 24.428 1.00 98.19 142 ALA A N 1
ATOM 1142 C CA . ALA A 1 142 ? -17.865 2.281 25.152 1.00 98.19 142 ALA A CA 1
ATOM 1143 C C . ALA A 1 142 ? -17.152 2.281 26.518 1.00 98.19 142 ALA A C 1
ATOM 1145 O O . ALA A 1 142 ? -17.702 1.767 27.490 1.00 98.19 142 ALA A O 1
ATOM 1146 N N . ASN A 1 143 ? -15.962 2.884 26.622 1.00 97.94 143 ASN A N 1
ATOM 1147 C CA . ASN A 1 143 ? -15.221 3.002 27.878 1.00 97.94 143 ASN A CA 1
ATOM 1148 C C . ASN A 1 143 ? -15.921 3.931 28.883 1.00 97.94 143 ASN A C 1
ATOM 1150 O O . ASN A 1 143 ? -16.071 3.559 30.045 1.00 97.94 143 ASN A O 1
ATOM 1154 N N . GLU A 1 144 ? -16.408 5.093 28.437 1.00 98.19 144 GLU A N 1
ATOM 1155 C CA . GLU A 1 144 ? -17.201 6.003 29.277 1.00 98.19 144 GLU A CA 1
ATOM 1156 C C . GLU A 1 144 ? -18.518 5.359 29.723 1.00 98.19 144 GLU A C 1
ATOM 1158 O O . GLU A 1 144 ? -18.878 5.452 30.899 1.00 98.19 144 GLU A O 1
ATOM 1163 N N . LYS A 1 145 ? -19.196 4.613 28.837 1.00 98.06 145 LYS A N 1
ATOM 1164 C CA . LYS A 1 145 ? -20.377 3.839 29.232 1.00 98.06 145 LYS A CA 1
ATOM 1165 C C . LYS A 1 145 ? -20.034 2.795 30.300 1.00 98.06 145 LYS A C 1
ATOM 1167 O O . LYS A 1 145 ? -20.715 2.738 31.315 1.00 98.06 145 LYS A O 1
ATOM 1172 N N . LEU A 1 146 ? -18.965 2.015 30.124 1.00 97.81 146 LEU A N 1
ATOM 1173 C CA . LEU A 1 146 ? -18.552 1.007 31.109 1.00 97.81 146 LEU A CA 1
ATOM 1174 C C . LEU A 1 146 ? -18.157 1.620 32.464 1.00 97.81 146 LEU A C 1
ATOM 1176 O O . LEU A 1 146 ? -18.405 1.000 33.494 1.00 97.81 146 LEU A O 1
ATOM 1180 N N . LYS A 1 147 ? -17.599 2.840 32.495 1.00 98.12 147 LYS A N 1
ATOM 1181 C CA . LYS A 1 147 ? -17.372 3.592 33.746 1.00 98.12 147 LYS A CA 1
ATOM 1182 C C . LYS A 1 147 ? -18.686 3.983 34.424 1.00 98.12 147 LYS A C 1
ATOM 1184 O O . LYS A 1 147 ? -18.796 3.845 35.641 1.00 98.12 147 LYS A O 1
ATOM 1189 N N . ALA A 1 148 ? -19.671 4.452 33.656 1.00 97.56 148 ALA A N 1
ATOM 1190 C CA . ALA A 1 148 ? -20.995 4.783 34.176 1.00 97.56 148 ALA A CA 1
ATOM 1191 C C . ALA A 1 148 ? -21.728 3.531 34.690 1.00 97.56 148 ALA A C 1
ATOM 1193 O O . ALA A 1 148 ? -22.207 3.532 35.819 1.00 97.56 148 ALA A O 1
ATOM 1194 N N . ASP A 1 149 ? -21.737 2.442 33.916 1.00 97.31 149 ASP A N 1
ATOM 1195 C CA . ASP A 1 149 ? -22.331 1.156 34.300 1.00 97.31 149 ASP A CA 1
ATOM 1196 C C . ASP A 1 149 ? -21.651 0.577 35.564 1.00 97.31 149 ASP A C 1
ATOM 1198 O O . ASP A 1 149 ? -22.338 0.095 36.465 1.00 97.31 149 ASP A O 1
ATOM 1202 N N . LEU A 1 150 ? -20.318 0.692 35.689 1.00 97.25 150 LEU A N 1
ATOM 1203 C CA . LEU A 1 150 ? -19.575 0.307 36.898 1.00 97.25 150 LEU A CA 1
ATOM 1204 C C . LEU A 1 150 ? -19.960 1.160 38.114 1.00 97.25 150 LEU A C 1
ATOM 1206 O O . LEU A 1 150 ? -20.186 0.607 39.189 1.00 97.25 150 LEU A O 1
ATOM 1210 N N . ARG A 1 151 ? -20.051 2.487 37.959 1.00 96.94 151 ARG A N 1
ATOM 1211 C CA . ARG A 1 151 ? -20.471 3.388 39.042 1.00 96.94 151 ARG A CA 1
ATOM 1212 C C . ARG A 1 151 ? -21.894 3.072 39.498 1.00 96.94 151 ARG A C 1
ATOM 1214 O O . ARG A 1 151 ? -22.100 2.824 40.677 1.00 96.94 151 ARG A O 1
ATOM 1221 N N . ASN A 1 152 ? -22.833 2.966 38.560 1.00 96.00 152 ASN A N 1
ATOM 1222 C CA . ASN A 1 152 ? -24.215 2.576 38.838 1.00 96.00 152 ASN A CA 1
ATOM 1223 C C . ASN A 1 152 ? -24.287 1.213 39.555 1.00 96.00 152 ASN A C 1
ATOM 1225 O O . ASN A 1 152 ? -25.125 1.021 40.431 1.00 96.00 152 ASN A O 1
ATOM 1229 N N . GLY A 1 153 ? -23.397 0.271 39.216 1.00 96.50 153 GLY A N 1
ATOM 1230 C CA . GLY A 1 153 ? -23.277 -1.024 39.891 1.00 96.50 153 GLY A CA 1
ATOM 1231 C C . GLY A 1 153 ? -22.727 -0.949 41.322 1.00 96.50 153 GLY A C 1
ATOM 1232 O O . GLY A 1 153 ? -23.135 -1.748 42.165 1.00 96.50 153 GLY A O 1
ATOM 1233 N N . LEU A 1 154 ? -21.843 0.008 41.622 1.00 96.25 154 LEU A N 1
ATOM 1234 C CA . LEU A 1 154 ? -21.372 0.283 42.986 1.00 96.25 154 LEU A CA 1
ATOM 1235 C C . LEU A 1 154 ? -22.465 0.962 43.820 1.00 96.25 154 LEU A C 1
ATOM 1237 O O . LEU A 1 154 ? -22.774 0.479 44.907 1.00 96.25 154 LEU A O 1
ATOM 1241 N N . ASP A 1 155 ? -23.105 1.998 43.274 1.00 95.19 155 ASP A N 1
ATOM 1242 C CA . ASP A 1 155 ? -24.203 2.727 43.919 1.00 95.19 155 ASP A CA 1
ATOM 1243 C C . ASP A 1 155 ? -25.388 1.770 44.217 1.00 95.19 155 ASP A C 1
ATOM 1245 O O . ASP A 1 155 ? -25.965 1.773 45.307 1.00 95.19 155 ASP A O 1
ATOM 1249 N N . ALA A 1 156 ? -25.704 0.856 43.287 1.00 95.50 156 ALA A N 1
ATOM 1250 C CA . ALA A 1 156 ? -26.704 -0.195 43.490 1.00 95.50 156 ALA A CA 1
ATOM 1251 C C . ALA A 1 156 ? -26.281 -1.251 44.530 1.00 95.50 156 ALA A C 1
ATOM 1253 O O . ALA A 1 156 ? -27.132 -1.751 45.267 1.00 95.50 156 ALA A O 1
ATOM 1254 N N . LYS A 1 157 ? -24.987 -1.590 44.622 1.00 95.62 157 LYS A N 1
ATOM 1255 C CA . LYS A 1 157 ? -24.466 -2.502 45.655 1.00 95.62 157 LYS A CA 1
ATOM 1256 C C . LYS A 1 157 ? -24.574 -1.885 47.049 1.00 95.62 157 LYS A C 1
ATOM 1258 O O . LYS A 1 157 ? -24.970 -2.587 47.976 1.00 95.62 157 LYS A O 1
ATOM 1263 N N . GLU A 1 158 ? -24.270 -0.597 47.200 1.00 95.50 158 GLU A N 1
ATOM 1264 C CA . GLU A 1 158 ? -24.445 0.117 48.471 1.00 95.50 158 GLU A CA 1
ATOM 1265 C C . GLU A 1 158 ? -25.919 0.118 48.906 1.00 95.50 158 GLU A C 1
ATOM 1267 O O . GLU A 1 158 ? -26.221 -0.226 50.049 1.00 95.50 158 GLU A O 1
ATOM 1272 N N . LEU A 1 159 ? -26.848 0.385 47.980 1.00 95.44 159 LEU A N 1
ATOM 1273 C CA . LEU A 1 159 ? -28.286 0.320 48.257 1.00 95.44 159 LEU A CA 1
ATOM 1274 C C . LEU A 1 159 ? -28.751 -1.090 48.673 1.00 95.44 159 LEU A C 1
ATOM 1276 O O . LEU A 1 159 ? -29.560 -1.222 49.591 1.00 95.44 159 LEU A O 1
ATOM 1280 N N . VAL A 1 160 ? -28.224 -2.151 48.048 1.00 95.38 160 VAL A N 1
ATOM 1281 C CA . VAL A 1 160 ? -28.493 -3.539 48.470 1.00 95.38 160 VAL A CA 1
ATOM 1282 C C . VAL A 1 160 ? -27.949 -3.802 49.875 1.00 95.38 160 VAL A C 1
ATOM 1284 O O . VAL A 1 160 ? -28.684 -4.325 50.708 1.00 95.38 160 VAL A O 1
ATOM 1287 N N . GLU A 1 161 ? -26.722 -3.381 50.188 1.00 95.50 161 GLU A N 1
ATOM 1288 C CA . GLU A 1 161 ? -26.164 -3.528 51.538 1.00 95.50 161 GLU A CA 1
ATOM 1289 C C . GLU A 1 161 ? -26.946 -2.746 52.608 1.00 95.50 161 GLU A C 1
ATOM 1291 O O . GLU A 1 161 ? -26.958 -3.153 53.770 1.00 95.50 161 GLU A O 1
ATOM 1296 N N . VAL A 1 162 ? -27.580 -1.621 52.258 1.00 95.31 162 VAL A N 1
ATOM 1297 C CA . VAL A 1 162 ? -28.503 -0.901 53.153 1.00 95.31 162 VAL A CA 1
ATOM 1298 C C . VAL A 1 162 ? -29.781 -1.714 53.362 1.00 95.31 162 VAL A C 1
ATOM 1300 O O . VAL A 1 162 ? -30.126 -2.004 54.508 1.00 95.31 162 VAL A O 1
ATOM 1303 N N . HIS A 1 163 ? -30.436 -2.165 52.288 1.00 94.62 163 HIS A N 1
ATOM 1304 C CA . HIS A 1 163 ? -31.648 -2.984 52.389 1.00 94.62 163 HIS A CA 1
ATOM 1305 C C . HIS A 1 163 ? -31.413 -4.318 53.123 1.00 94.62 163 HIS A C 1
ATOM 1307 O O . HIS A 1 163 ? -32.292 -4.771 53.853 1.00 94.62 163 HIS A O 1
ATOM 1313 N N . GLU A 1 164 ? -30.237 -4.944 53.002 1.00 95.31 164 GLU A N 1
ATOM 1314 C CA . GLU A 1 164 ? -29.880 -6.140 53.780 1.00 95.31 164 GLU A CA 1
ATOM 1315 C C . GLU A 1 164 ? -29.796 -5.844 55.288 1.00 95.31 164 GLU A C 1
ATOM 1317 O O . GLU A 1 164 ? -30.337 -6.606 56.094 1.00 95.31 164 GLU A O 1
ATOM 1322 N N . LYS A 1 165 ? -29.198 -4.709 55.681 1.00 95.31 165 LYS A N 1
ATOM 1323 C CA . LYS A 1 165 ? -29.128 -4.259 57.087 1.00 95.31 165 LYS A CA 1
ATOM 1324 C C . LYS A 1 165 ? -30.520 -3.928 57.641 1.00 95.31 165 LYS A C 1
ATOM 1326 O O . LYS A 1 165 ? -30.829 -4.283 58.781 1.00 95.31 165 LYS A O 1
ATOM 1331 N N . GLU A 1 166 ? -31.384 -3.303 56.841 1.00 95.19 166 GLU A N 1
ATOM 1332 C CA . GLU A 1 166 ? -32.784 -3.052 57.208 1.00 95.19 166 GLU A CA 1
ATOM 1333 C C . GLU A 1 166 ? -33.583 -4.352 57.347 1.00 95.19 166 GLU A C 1
ATOM 1335 O O . GLU A 1 166 ? -34.279 -4.539 58.347 1.00 95.19 166 GLU A O 1
ATOM 1340 N N . MET A 1 167 ? -33.434 -5.288 56.406 1.00 94.62 167 MET A N 1
ATOM 1341 C CA . MET A 1 167 ? -34.058 -6.611 56.471 1.00 94.62 167 MET A CA 1
ATOM 1342 C C . MET A 1 167 ? -33.617 -7.393 57.709 1.00 94.62 167 MET A C 1
ATOM 1344 O O . MET A 1 167 ? -34.459 -8.013 58.357 1.00 94.62 167 MET A O 1
ATOM 1348 N N . GLU A 1 168 ? -32.340 -7.348 58.092 1.00 95.69 168 GLU A N 1
ATOM 1349 C CA . GLU A 1 168 ? -31.863 -8.002 59.318 1.00 95.69 168 GLU A CA 1
ATOM 1350 C C . GLU A 1 168 ? -32.403 -7.311 60.586 1.00 95.69 168 GLU A C 1
ATOM 1352 O O . GLU A 1 168 ? -32.830 -7.979 61.531 1.00 95.69 168 GLU A O 1
ATOM 1357 N N . SER A 1 169 ? -32.514 -5.976 60.581 1.00 95.75 169 SER A N 1
ATOM 1358 C CA . SER A 1 169 ? -33.197 -5.225 61.646 1.00 95.75 169 SER A CA 1
ATOM 1359 C C . SER A 1 169 ? -34.675 -5.618 61.774 1.00 95.75 169 SER A C 1
ATOM 1361 O O . SER A 1 169 ? -35.183 -5.771 62.888 1.00 95.75 169 SER A O 1
ATOM 1363 N N . LEU A 1 170 ? -35.376 -5.808 60.651 1.00 96.31 170 LEU A N 1
ATOM 1364 C CA . LEU A 1 170 ? -36.777 -6.233 60.621 1.00 96.31 170 LEU A CA 1
ATOM 1365 C C . LEU A 1 170 ? -36.952 -7.690 61.071 1.00 96.31 170 LEU A C 1
ATOM 1367 O O . LEU A 1 170 ? -37.864 -7.955 61.855 1.00 96.31 170 LEU A O 1
ATOM 1371 N N . LYS A 1 171 ? -36.062 -8.613 60.676 1.00 96.44 171 LYS A N 1
ATOM 1372 C CA . LYS A 1 171 ? -36.031 -9.990 61.211 1.00 96.44 171 LYS A CA 1
ATOM 1373 C C . LYS A 1 171 ? -35.862 -9.990 62.732 1.00 96.44 171 LYS A C 1
ATOM 1375 O O . LYS A 1 171 ? -36.619 -10.666 63.417 1.00 96.44 171 LYS A O 1
ATOM 1380 N N . SER A 1 172 ? -34.923 -9.200 63.256 1.00 95.75 172 SER A N 1
ATOM 1381 C CA . SER A 1 172 ? -34.657 -9.086 64.699 1.00 95.75 172 SER A CA 1
ATOM 1382 C C . SER A 1 172 ? -35.862 -8.532 65.481 1.00 95.75 172 SER A C 1
ATOM 1384 O O . SER A 1 172 ? -36.256 -9.075 66.513 1.00 95.75 172 SER A O 1
ATOM 1386 N N . LYS A 1 173 ? -36.542 -7.509 64.944 1.00 95.88 173 LYS A N 1
ATOM 1387 C CA . LYS A 1 173 ? -37.807 -6.995 65.509 1.00 95.88 173 LYS A CA 1
ATOM 1388 C C . LYS A 1 173 ? -38.936 -8.033 65.451 1.00 95.88 173 LYS A C 1
ATOM 1390 O O . LYS A 1 173 ? -39.751 -8.106 66.370 1.00 95.88 173 LYS A O 1
ATOM 1395 N N . LEU A 1 174 ? -38.992 -8.840 64.389 1.00 95.62 174 LEU A N 1
ATOM 1396 C CA . LEU A 1 174 ? -39.984 -9.904 64.230 1.00 95.62 174 LEU A CA 1
ATOM 1397 C C . LEU A 1 174 ? -39.752 -11.060 65.216 1.00 95.62 174 LEU A C 1
ATOM 1399 O O . LEU A 1 174 ? -40.722 -11.562 65.780 1.00 95.62 174 LEU A O 1
ATOM 1403 N N . THR A 1 175 ? -38.502 -11.461 65.473 1.00 95.75 175 THR A N 1
ATOM 1404 C CA . THR A 1 175 ? -38.191 -12.523 66.446 1.00 95.75 175 THR A CA 1
ATOM 1405 C C . THR A 1 175 ? -38.433 -12.081 67.890 1.00 95.75 175 THR A C 1
ATOM 1407 O O . THR A 1 175 ? -39.014 -12.856 68.648 1.00 95.75 175 THR A O 1
ATOM 1410 N N . ASP A 1 176 ? -38.100 -10.839 68.260 1.00 96.56 176 ASP A N 1
ATOM 1411 C CA . ASP A 1 176 ? -38.474 -10.238 69.555 1.00 96.56 176 ASP A CA 1
ATOM 1412 C C . ASP A 1 176 ? -40.003 -10.171 69.726 1.00 96.56 176 ASP A C 1
ATOM 1414 O O . ASP A 1 176 ? -40.546 -10.663 70.716 1.00 96.56 176 ASP A O 1
ATOM 1418 N N . SER A 1 177 ? -40.729 -9.659 68.726 1.00 94.81 177 SER A N 1
ATOM 1419 C CA . SER A 1 177 ? -42.199 -9.624 68.747 1.00 94.81 177 SER A CA 1
ATOM 1420 C C . SER A 1 177 ? -42.817 -11.026 68.880 1.00 94.81 177 SER A C 1
ATOM 1422 O O . SER A 1 177 ? -43.734 -11.232 69.678 1.00 94.81 177 SER A O 1
ATOM 1424 N N . ASN A 1 178 ? -42.268 -12.023 68.178 1.00 96.06 178 ASN A N 1
ATOM 1425 C CA . ASN A 1 178 ? -42.696 -13.417 68.295 1.00 96.06 178 ASN A CA 1
ATOM 1426 C C . ASN A 1 178 ? -42.390 -14.013 69.683 1.00 96.06 178 ASN A C 1
ATOM 1428 O O . ASN A 1 178 ? -43.229 -14.716 70.241 1.00 96.06 178 ASN A O 1
ATOM 1432 N N . ALA A 1 179 ? -41.235 -13.704 70.281 1.00 95.88 179 ALA A N 1
ATOM 1433 C CA . ALA A 1 179 ? -40.911 -14.130 71.644 1.00 95.88 179 ALA A CA 1
ATOM 1434 C C . ALA A 1 179 ? -41.890 -13.530 72.671 1.00 95.88 179 ALA A C 1
ATOM 1436 O O . ALA A 1 179 ? -42.421 -14.255 73.515 1.00 95.88 179 ALA A O 1
ATOM 1437 N N . ARG A 1 180 ? -42.216 -12.235 72.550 1.00 96.44 180 ARG A N 1
ATOM 1438 C CA . ARG A 1 180 ? -43.249 -11.573 73.372 1.00 96.44 180 ARG A CA 1
ATOM 1439 C C . ARG A 1 180 ? -44.624 -12.211 73.183 1.00 96.44 180 ARG A C 1
ATOM 1441 O O . ARG A 1 180 ? -45.325 -12.431 74.168 1.00 96.44 180 ARG A O 1
ATOM 1448 N N . TYR A 1 181 ? -44.996 -12.546 71.946 1.00 96.94 181 TYR A N 1
ATOM 1449 C CA . TYR A 1 181 ? -46.237 -13.264 71.652 1.00 96.94 181 TYR A CA 1
ATOM 1450 C C . TYR A 1 181 ? -46.277 -14.639 72.335 1.00 96.94 181 TYR A C 1
ATOM 1452 O O . TYR A 1 181 ? -47.275 -14.958 72.977 1.00 96.94 181 TYR A O 1
ATOM 1460 N N . MET A 1 182 ? -45.191 -15.420 72.287 1.00 96.25 182 MET A N 1
ATOM 1461 C CA . MET A 1 182 ? -45.127 -16.717 72.973 1.00 96.25 182 MET A CA 1
ATOM 1462 C C . MET A 1 182 ? -45.238 -16.586 74.500 1.00 96.25 182 MET A C 1
ATOM 1464 O O . MET A 1 182 ? -45.954 -17.372 75.119 1.00 96.25 182 MET A O 1
ATOM 1468 N N . VAL A 1 183 ? -44.615 -15.570 75.111 1.00 96.62 183 VAL A N 1
ATOM 1469 C CA . VAL A 1 183 ? -44.768 -15.290 76.553 1.00 96.62 183 VAL A CA 1
ATOM 1470 C C . VAL A 1 183 ? -46.214 -14.909 76.895 1.00 96.62 183 VAL A C 1
ATOM 1472 O O . VAL A 1 183 ? -46.778 -15.442 77.850 1.00 96.62 183 VAL A O 1
ATOM 1475 N N . LEU A 1 184 ? -46.860 -14.055 76.094 1.00 96.50 184 LEU A N 1
ATOM 1476 C CA . LEU A 1 184 ? -48.277 -13.707 76.274 1.00 96.50 184 LEU A CA 1
ATOM 1477 C C . LEU A 1 184 ? -49.203 -14.918 76.085 1.00 96.50 184 LEU A C 1
ATOM 1479 O O . LEU A 1 184 ? -50.177 -15.069 76.826 1.00 96.50 184 LEU A O 1
ATOM 1483 N N . GLN A 1 185 ? -48.897 -15.807 75.139 1.00 96.31 185 GLN A N 1
ATOM 1484 C CA . GLN A 1 185 ? -49.631 -17.053 74.924 1.00 96.31 185 GLN A CA 1
ATOM 1485 C C . GLN A 1 185 ? -49.470 -18.008 76.119 1.00 96.31 185 GLN A C 1
ATOM 1487 O O . GLN A 1 185 ? -50.460 -18.584 76.572 1.00 96.31 185 GLN A O 1
ATOM 1492 N N . GLN A 1 186 ? -48.263 -18.114 76.686 1.00 96.88 186 GLN A N 1
ATOM 1493 C CA . GLN A 1 186 ? -48.001 -18.882 77.905 1.00 96.88 186 GLN A CA 1
ATOM 1494 C C . GLN A 1 186 ? -48.767 -18.313 79.110 1.00 96.88 186 GLN A C 1
ATOM 1496 O O . GLN A 1 186 ? -49.471 -19.068 79.775 1.00 96.88 186 GLN A O 1
ATOM 1501 N N . MET A 1 187 ? -48.709 -16.996 79.351 1.00 96.81 187 MET A N 1
ATOM 1502 C CA . MET A 1 187 ? -49.476 -16.339 80.424 1.00 96.81 187 MET A CA 1
ATOM 1503 C C . MET A 1 187 ? -50.991 -16.505 80.244 1.00 96.81 187 MET A C 1
ATOM 1505 O O . MET A 1 187 ? -51.722 -16.725 81.206 1.00 96.81 187 MET A O 1
ATOM 1509 N N . THR A 1 188 ? -51.482 -16.444 79.004 1.00 96.75 188 THR A N 1
ATOM 1510 C CA . THR A 1 188 ? -52.898 -16.708 78.707 1.00 96.75 188 THR A CA 1
ATOM 1511 C C . THR A 1 188 ? -53.261 -18.158 79.036 1.00 96.75 188 THR A C 1
ATOM 1513 O O . THR A 1 188 ? -54.329 -18.410 79.591 1.00 96.75 188 THR A O 1
ATOM 1516 N N . SER A 1 189 ? -52.367 -19.112 78.754 1.00 96.38 189 SER A N 1
ATOM 1517 C CA . SER A 1 189 ? -52.561 -20.518 79.115 1.00 96.38 189 SER A CA 1
ATOM 1518 C C . SER A 1 189 ? -52.575 -20.733 80.631 1.00 96.38 189 SER A C 1
ATOM 1520 O O . SER A 1 189 ? -53.436 -21.471 81.105 1.00 96.38 189 SER A O 1
ATOM 1522 N N . THR A 1 190 ? -51.690 -20.081 81.399 1.00 96.94 190 THR A N 1
ATOM 1523 C CA . THR A 1 190 ? -51.701 -20.196 82.869 1.00 96.94 190 THR A CA 1
ATOM 1524 C C . THR A 1 190 ? -52.966 -19.582 83.458 1.00 96.94 190 THR A C 1
ATOM 1526 O O . THR A 1 190 ? -53.659 -20.269 84.194 1.00 96.94 190 THR A O 1
ATOM 1529 N N . PHE A 1 191 ? -53.382 -18.381 83.035 1.00 97.19 191 PHE A N 1
ATOM 1530 C CA . PHE A 1 191 ? -54.639 -17.785 83.515 1.00 97.19 191 PHE A CA 1
ATOM 1531 C C . PHE A 1 191 ? -55.890 -18.608 83.151 1.00 97.19 191 PHE A C 1
ATOM 1533 O O . PHE A 1 191 ? -56.888 -18.574 83.874 1.00 97.19 191 PHE A O 1
ATOM 1540 N N . VAL A 1 192 ? -55.872 -19.357 82.041 1.00 97.25 192 VAL A N 1
ATOM 1541 C CA . VAL A 1 192 ? -56.947 -20.306 81.702 1.00 97.25 192 VAL A CA 1
ATOM 1542 C C . VAL A 1 192 ? -56.946 -21.519 82.639 1.00 97.25 192 VAL A C 1
ATOM 1544 O O . VAL A 1 192 ? -58.031 -21.985 82.993 1.00 97.25 192 VAL A O 1
ATOM 1547 N N . GLU A 1 193 ? -55.772 -21.993 83.059 1.00 96.75 193 GLU A N 1
ATOM 1548 C CA . GLU A 1 193 ? -55.601 -23.086 84.024 1.00 96.75 193 GLU A CA 1
ATOM 1549 C C . GLU A 1 193 ? -55.989 -22.655 85.447 1.00 96.75 193 GLU A C 1
ATOM 1551 O O . GLU A 1 193 ? -56.839 -23.291 86.066 1.00 96.75 193 GLU A O 1
ATOM 1556 N N . ASP A 1 194 ? -55.486 -21.509 85.917 1.00 96.06 194 ASP A N 1
ATOM 1557 C CA . ASP A 1 194 ? -55.828 -20.907 87.214 1.00 96.06 194 ASP A CA 1
ATOM 1558 C C . ASP A 1 194 ? -57.345 -20.704 87.340 1.00 96.06 194 ASP A C 1
ATOM 1560 O O . ASP A 1 194 ? -57.961 -21.039 88.353 1.00 96.06 194 ASP A O 1
ATOM 1564 N N . ARG A 1 195 ? -57.988 -20.213 86.270 1.00 96.88 195 ARG A N 1
ATOM 1565 C CA . ARG A 1 195 ? -59.447 -20.065 86.204 1.00 96.88 195 ARG A CA 1
ATOM 1566 C C . ARG A 1 195 ? -60.173 -21.414 86.206 1.00 96.88 195 ARG A C 1
ATOM 1568 O O . ARG A 1 195 ? -61.268 -21.488 86.760 1.00 96.88 195 ARG A O 1
ATOM 1575 N N . ARG A 1 196 ? -59.612 -22.466 85.597 1.00 97.25 196 ARG A N 1
ATOM 1576 C CA . ARG A 1 196 ? -60.191 -23.821 85.635 1.00 97.25 196 ARG A CA 1
ATOM 1577 C C . ARG A 1 196 ? -60.123 -24.389 87.054 1.00 97.25 196 ARG A C 1
ATOM 1579 O O . ARG A 1 196 ? -61.161 -24.791 87.571 1.00 97.25 196 ARG A O 1
ATOM 1586 N N . SER A 1 197 ? -58.957 -24.321 87.695 1.00 96.44 197 SER A N 1
ATOM 1587 C CA . SER A 1 197 ? -58.751 -24.734 89.090 1.00 96.44 197 SER A CA 1
ATOM 1588 C C . SER A 1 197 ? -59.653 -23.956 90.058 1.00 96.44 197 SER A C 1
ATOM 1590 O O . SER A 1 197 ? -60.300 -24.555 90.914 1.00 96.44 197 SER A O 1
ATOM 1592 N N . LEU A 1 198 ? -59.806 -22.638 89.882 1.00 97.31 198 LEU A N 1
ATOM 1593 C CA . LEU A 1 198 ? -60.718 -21.842 90.707 1.00 97.31 198 LEU A CA 1
ATOM 1594 C C . LEU A 1 198 ? -62.191 -22.249 90.516 1.00 97.31 198 LEU A C 1
ATOM 1596 O O . LEU A 1 198 ? -62.931 -22.330 91.494 1.00 97.31 198 LEU A O 1
ATOM 1600 N N . MET A 1 199 ? -62.622 -22.545 89.285 1.00 97.06 199 MET A N 1
ATOM 1601 C CA . MET A 1 199 ? -63.970 -23.068 89.017 1.00 97.06 199 MET A CA 1
ATOM 1602 C C . MET A 1 199 ? -64.186 -24.468 89.611 1.00 97.06 199 MET A C 1
ATOM 1604 O O . MET A 1 199 ? -65.282 -24.768 90.085 1.00 97.06 199 MET A O 1
ATOM 1608 N N . GLU A 1 200 ? -63.154 -25.311 89.631 1.00 96.69 200 GLU A N 1
ATOM 1609 C CA . GLU A 1 200 ? -63.169 -26.620 90.290 1.00 96.69 200 GLU A CA 1
ATOM 1610 C C . GLU A 1 200 ? -63.276 -26.472 91.818 1.00 96.69 200 GLU A C 1
ATOM 1612 O O . GLU A 1 200 ? -64.147 -27.089 92.431 1.00 96.69 200 GLU A O 1
ATOM 1617 N N . HIS A 1 201 ? -62.509 -25.562 92.428 1.00 96.25 201 HIS A N 1
ATOM 1618 C CA . HIS A 1 201 ? -62.617 -25.229 93.855 1.00 96.25 201 HIS A CA 1
ATOM 1619 C C . HIS A 1 201 ? -64.003 -24.673 94.227 1.00 96.25 201 HIS A C 1
ATOM 1621 O O . HIS A 1 201 ? -64.568 -25.066 95.246 1.00 96.25 201 HIS A O 1
ATOM 1627 N N . VAL A 1 202 ? -64.581 -23.793 93.399 1.00 96.19 202 VAL A N 1
ATOM 1628 C CA . VAL A 1 202 ? -65.957 -23.291 93.585 1.00 96.19 202 VAL A CA 1
ATOM 1629 C C . VAL A 1 202 ? -66.975 -24.428 93.471 1.00 96.19 202 VAL A C 1
ATOM 1631 O O . VAL A 1 202 ? -67.901 -24.496 94.276 1.00 96.19 202 VAL A O 1
ATOM 1634 N N . THR A 1 203 ? -66.787 -25.353 92.527 1.00 96.12 203 THR A N 1
ATOM 1635 C CA . THR A 1 203 ? -67.655 -26.532 92.368 1.00 96.12 203 THR A CA 1
ATOM 1636 C C . THR A 1 203 ? -67.580 -27.445 93.597 1.00 96.12 203 THR A C 1
ATOM 1638 O O . THR A 1 203 ? -68.621 -27.830 94.125 1.00 96.12 203 THR A O 1
ATOM 1641 N N . MET A 1 204 ? -66.375 -27.714 94.110 1.00 96.25 204 MET A N 1
ATOM 1642 C CA . MET A 1 204 ? -66.151 -28.488 95.338 1.00 96.25 204 MET A CA 1
ATOM 1643 C C . MET A 1 204 ? -66.762 -27.815 96.579 1.00 96.25 204 MET A C 1
ATOM 1645 O O . MET A 1 204 ? -67.325 -28.491 97.437 1.00 96.25 204 MET A O 1
ATOM 1649 N N . LEU A 1 205 ? -66.693 -26.484 96.683 1.00 96.50 205 LEU A N 1
ATOM 1650 C CA . LEU A 1 205 ? -67.321 -25.751 97.785 1.00 96.50 205 LEU A CA 1
ATOM 1651 C C . LEU A 1 205 ? -68.857 -25.791 97.694 1.00 96.50 205 LEU A C 1
ATOM 1653 O O . LEU A 1 205 ? -69.533 -25.886 98.717 1.00 96.50 205 LEU A O 1
ATOM 1657 N N . ILE A 1 206 ? -69.416 -25.769 96.479 1.00 95.06 206 ILE A N 1
ATOM 1658 C CA . ILE A 1 206 ? -70.855 -25.943 96.241 1.00 95.06 206 ILE A CA 1
ATOM 1659 C C . ILE A 1 206 ? -71.304 -27.364 96.614 1.00 95.06 206 ILE A C 1
ATOM 1661 O O . ILE A 1 206 ? -72.341 -27.504 97.264 1.00 95.06 206 ILE A O 1
ATOM 1665 N N . THR A 1 207 ? -70.538 -28.414 96.285 1.00 95.12 207 THR A N 1
ATOM 1666 C CA . THR A 1 207 ? -70.877 -29.782 96.721 1.00 95.12 207 THR A CA 1
ATOM 1667 C C . THR A 1 207 ? -70.773 -29.933 98.237 1.00 95.12 207 THR A C 1
ATOM 1669 O O . THR A 1 207 ? -71.721 -30.425 98.837 1.00 95.12 207 THR A O 1
ATOM 1672 N N . GLN A 1 208 ? -69.724 -29.405 98.880 1.00 96.31 208 GLN A N 1
ATOM 1673 C CA . GLN A 1 208 ? -69.604 -29.395 100.348 1.00 96.31 208 GLN A CA 1
ATOM 1674 C C . GLN A 1 208 ? -70.751 -28.632 101.031 1.00 96.31 208 GLN A C 1
ATOM 1676 O O . GLN A 1 208 ? -71.263 -29.069 102.061 1.00 96.31 208 GLN A O 1
ATOM 1681 N N . TYR A 1 209 ? -71.197 -27.508 100.458 1.00 96.06 209 TYR A N 1
ATOM 1682 C CA . TYR A 1 209 ? -72.365 -26.780 100.957 1.00 96.06 209 TYR A CA 1
ATOM 1683 C C . TYR A 1 209 ? -73.657 -27.600 100.812 1.00 96.06 209 TYR A C 1
ATOM 1685 O O . TYR A 1 209 ? -74.464 -27.629 101.739 1.00 96.06 209 TYR A O 1
ATOM 1693 N N . HIS A 1 210 ? -73.849 -28.297 99.688 1.00 96.31 210 HIS A N 1
ATOM 1694 C CA . HIS A 1 210 ? -74.992 -29.194 99.499 1.00 96.31 210 HIS A CA 1
ATOM 1695 C C . HIS A 1 210 ? -74.955 -30.411 100.435 1.00 96.31 210 HIS A C 1
ATOM 1697 O O . HIS A 1 210 ? -75.997 -30.771 100.979 1.00 96.31 210 HIS A O 1
ATOM 1703 N N . GLU A 1 211 ? -73.787 -31.012 100.665 1.00 94.62 211 GLU A N 1
ATOM 1704 C CA . GLU A 1 211 ? -73.584 -32.103 101.627 1.00 94.62 211 GLU A CA 1
ATOM 1705 C C . GLU A 1 211 ? -73.930 -31.644 103.050 1.00 94.62 211 GLU A C 1
ATOM 1707 O O . GLU A 1 211 ? -74.776 -32.255 103.701 1.00 94.62 211 GLU A O 1
ATOM 1712 N N . LEU A 1 212 ? -73.376 -30.513 103.501 1.00 95.56 212 LEU A N 1
ATOM 1713 C CA . LEU A 1 212 ? -73.640 -29.953 104.831 1.00 95.56 212 LEU A CA 1
ATOM 1714 C C . LEU A 1 212 ? -75.103 -29.511 105.010 1.00 95.56 212 LEU A C 1
ATOM 1716 O O . LEU A 1 212 ? -75.677 -29.692 106.083 1.00 95.56 212 LEU A O 1
ATOM 1720 N N . LEU A 1 213 ? -75.731 -28.956 103.968 1.00 95.38 213 LEU A N 1
ATOM 1721 C CA . LEU A 1 213 ? -77.157 -28.620 103.977 1.00 95.38 213 LEU A CA 1
ATOM 1722 C C . LEU A 1 213 ? -78.029 -29.881 104.059 1.00 95.38 213 LEU A C 1
ATOM 1724 O O . LEU A 1 213 ? -79.021 -29.882 104.785 1.00 95.38 213 LEU A O 1
ATOM 1728 N N . THR A 1 214 ? -77.653 -30.950 103.353 1.00 94.00 214 THR A N 1
ATOM 1729 C CA . THR A 1 214 ? -78.350 -32.244 103.409 1.00 94.00 214 THR A CA 1
ATOM 1730 C C . THR A 1 214 ? -78.226 -32.846 104.806 1.00 94.00 214 THR A C 1
ATOM 1732 O O . THR A 1 214 ? -79.247 -33.128 105.428 1.00 94.00 214 THR A O 1
ATOM 1735 N N . GLN A 1 215 ? -77.012 -32.903 105.362 1.00 93.88 215 GLN A N 1
ATOM 1736 C CA . GLN A 1 215 ? -76.776 -33.355 106.733 1.00 93.88 215 GLN A CA 1
ATOM 1737 C C . GLN A 1 215 ? -77.560 -32.516 107.757 1.00 93.88 215 GLN A C 1
ATOM 1739 O O . GLN A 1 215 ? -78.183 -33.069 108.654 1.00 93.88 215 GLN A O 1
ATOM 1744 N N . SER A 1 216 ? -77.616 -31.189 107.605 1.00 92.38 216 SER A N 1
ATOM 1745 C CA . SER A 1 216 ? -78.390 -30.323 108.507 1.00 92.38 216 SER A CA 1
ATOM 1746 C C . SER A 1 216 ? -79.909 -30.553 108.418 1.00 92.38 216 SER A C 1
ATOM 1748 O O . SER A 1 216 ? -80.615 -30.364 109.413 1.00 92.38 216 SER A O 1
ATOM 1750 N N . LEU A 1 217 ? -80.425 -30.970 107.256 1.00 93.19 217 LEU A N 1
ATOM 1751 C CA . LEU A 1 217 ? -81.823 -31.380 107.092 1.00 93.19 217 LEU A CA 1
ATOM 1752 C C . LEU A 1 217 ? -82.081 -32.765 107.709 1.00 93.19 217 LEU A C 1
ATOM 1754 O O . LEU A 1 217 ? -83.092 -32.928 108.391 1.00 93.19 217 LEU A O 1
ATOM 1758 N N . GLU A 1 218 ? -81.159 -33.716 107.544 1.00 91.81 218 GLU A N 1
ATOM 1759 C CA . GLU A 1 218 ? -81.208 -35.046 108.170 1.00 91.81 218 GLU A CA 1
ATOM 1760 C C . GLU A 1 218 ? -81.121 -34.963 109.704 1.00 91.81 218 GLU A C 1
ATOM 1762 O O . GLU A 1 218 ? -81.929 -35.575 110.403 1.00 91.81 218 GLU A O 1
ATOM 1767 N N . ASP A 1 219 ? -80.207 -34.157 110.251 1.00 92.75 219 ASP A N 1
ATOM 1768 C CA . ASP A 1 219 ? -80.092 -33.887 111.690 1.00 92.75 219 ASP A CA 1
ATOM 1769 C C . ASP A 1 219 ? -81.382 -33.251 112.232 1.00 92.75 219 ASP A C 1
ATOM 1771 O O . ASP A 1 219 ? -81.872 -33.621 113.300 1.00 92.75 219 ASP A O 1
ATOM 1775 N N . LYS A 1 220 ? -81.996 -32.325 111.481 1.00 93.00 220 LYS A N 1
ATOM 1776 C CA . LYS A 1 220 ? -83.289 -31.731 111.850 1.00 93.00 220 LYS A CA 1
ATOM 1777 C C . LYS A 1 220 ? -84.426 -32.760 111.833 1.00 93.00 220 LYS A C 1
ATOM 1779 O O . LYS A 1 220 ? -85.290 -32.716 112.711 1.00 93.00 220 LYS A O 1
ATOM 1784 N N . GLU A 1 221 ? -84.449 -33.676 110.867 1.00 92.19 221 GLU A N 1
ATOM 1785 C CA . GLU A 1 221 ? -85.420 -34.776 110.843 1.00 92.19 221 GLU A CA 1
ATOM 1786 C C . GLU A 1 221 ? -85.221 -35.717 112.043 1.00 92.19 221 GLU A C 1
ATOM 1788 O O . GLU A 1 221 ? -86.194 -36.050 112.725 1.00 92.19 221 GLU A O 1
ATOM 1793 N N . GLN A 1 222 ? -83.971 -36.052 112.383 1.00 90.69 222 GLN A N 1
ATOM 1794 C CA . GLN A 1 222 ? -83.633 -36.813 113.590 1.00 90.69 222 GLN A CA 1
ATOM 1795 C C . GLN A 1 222 ? -84.089 -36.096 114.871 1.00 90.69 222 GLN A C 1
ATOM 1797 O O . GLN A 1 222 ? -84.717 -36.728 115.724 1.00 90.69 222 GLN A O 1
ATOM 1802 N N . TYR A 1 223 ? -83.866 -34.782 114.995 1.00 90.81 223 TYR A N 1
ATOM 1803 C CA . TYR A 1 223 ? -84.347 -33.999 116.138 1.00 90.81 223 TYR A CA 1
ATOM 1804 C C . TYR A 1 223 ? -85.875 -34.003 116.254 1.00 90.81 223 TYR A C 1
ATOM 1806 O O . TYR A 1 223 ? -86.389 -34.195 117.354 1.00 90.81 223 TYR A O 1
ATOM 1814 N N . HIS A 1 224 ? -86.621 -33.863 115.153 1.00 90.44 224 HIS A N 1
ATOM 1815 C CA . HIS A 1 224 ? -88.086 -33.978 115.192 1.00 90.44 224 HIS A CA 1
ATOM 1816 C C . HIS A 1 224 ? -88.558 -35.405 115.524 1.00 90.44 224 HIS A C 1
ATOM 1818 O O . HIS A 1 224 ? -89.574 -35.583 116.203 1.00 90.44 224 HIS A O 1
ATOM 1824 N N . LEU A 1 225 ? -87.819 -36.436 115.100 1.00 91.44 225 LEU A N 1
ATOM 1825 C CA . LEU A 1 225 ? -88.099 -37.828 115.456 1.00 91.44 225 LEU A CA 1
ATOM 1826 C C . LEU A 1 225 ? -87.850 -38.091 116.955 1.00 91.44 225 LEU A C 1
ATOM 1828 O O . LEU A 1 225 ? -88.648 -38.778 117.602 1.00 91.44 225 LEU A O 1
ATOM 1832 N N . GLU A 1 226 ? -86.796 -37.508 117.533 1.00 88.19 226 GLU A N 1
ATOM 1833 C CA . GLU A 1 226 ? -86.521 -37.568 118.971 1.00 88.19 226 GLU A CA 1
ATOM 1834 C C . GLU A 1 226 ? -87.506 -36.720 119.796 1.00 88.19 226 GLU A C 1
ATOM 1836 O O . GLU A 1 226 ? -88.007 -37.193 120.818 1.00 88.19 226 GLU A O 1
ATOM 1841 N N . GLU A 1 227 ? -87.850 -35.509 119.353 1.00 88.19 227 GLU A N 1
ATOM 1842 C CA . GLU A 1 227 ? -88.866 -34.649 119.976 1.00 88.19 227 GLU A CA 1
ATOM 1843 C C . GLU A 1 227 ? -90.218 -35.371 120.054 1.00 88.19 227 GLU A C 1
ATOM 1845 O O . GLU A 1 227 ? -90.846 -35.419 121.117 1.00 88.19 227 GLU A O 1
ATOM 1850 N N . LYS A 1 228 ? -90.631 -36.025 118.961 1.00 90.75 228 LYS A N 1
ATOM 1851 C CA . LYS A 1 228 ? -91.822 -36.880 118.914 1.00 90.75 228 LYS A CA 1
ATOM 1852 C C . LYS A 1 228 ? -91.726 -38.044 119.905 1.00 90.75 228 LYS A C 1
ATOM 1854 O O . LYS A 1 228 ? -92.632 -38.230 120.711 1.00 90.75 228 LYS A O 1
ATOM 1859 N N . ASN A 1 229 ? -90.612 -38.779 119.911 1.00 87.88 229 ASN A N 1
ATOM 1860 C CA . ASN A 1 229 ? -90.355 -39.877 120.853 1.00 87.88 229 ASN A CA 1
ATOM 1861 C C . ASN A 1 229 ? -90.407 -39.405 122.324 1.00 87.88 229 ASN A C 1
ATOM 1863 O O . ASN A 1 229 ? -90.959 -40.082 123.192 1.00 87.88 229 ASN A O 1
ATOM 1867 N N . ASN A 1 230 ? -89.873 -38.220 122.624 1.00 87.56 230 ASN A N 1
ATOM 1868 C CA . ASN A 1 230 ? -89.911 -37.620 123.958 1.00 87.56 230 ASN A CA 1
ATOM 1869 C C . ASN A 1 230 ? -91.311 -37.102 124.325 1.00 87.56 230 ASN A C 1
ATOM 1871 O O . ASN A 1 230 ? -91.733 -37.261 125.471 1.00 87.56 230 ASN A O 1
ATOM 1875 N N . THR A 1 231 ? -92.074 -36.598 123.356 1.00 88.00 231 THR A N 1
ATOM 1876 C CA . THR A 1 231 ? -93.492 -36.242 123.514 1.00 88.00 231 THR A CA 1
ATOM 1877 C C . THR A 1 231 ? -94.350 -37.480 123.786 1.00 88.00 231 THR A C 1
ATOM 1879 O O . THR A 1 231 ? -95.199 -37.455 124.675 1.00 88.00 231 THR A O 1
ATOM 1882 N N . ASP A 1 232 ? -94.095 -38.604 123.114 1.00 87.94 232 ASP A N 1
ATOM 1883 C CA . ASP A 1 232 ? -94.783 -39.873 123.372 1.00 87.94 232 ASP A CA 1
ATOM 1884 C C . ASP A 1 232 ? -94.442 -40.451 124.759 1.00 87.94 232 ASP A C 1
ATOM 1886 O O . ASP A 1 232 ? -95.343 -40.907 125.473 1.00 87.94 232 ASP A O 1
ATOM 1890 N N . LYS A 1 233 ? -93.181 -40.340 125.214 1.00 86.75 233 LYS A N 1
ATOM 1891 C CA . LYS A 1 233 ? -92.788 -40.640 126.609 1.00 86.75 233 LYS A CA 1
ATOM 1892 C C . LYS A 1 233 ? -93.504 -39.724 127.608 1.00 86.75 233 LYS A C 1
ATOM 1894 O O . LYS A 1 233 ? -94.022 -40.215 128.612 1.00 86.75 233 LYS A O 1
ATOM 1899 N N . LEU A 1 234 ? -93.579 -38.418 127.338 1.00 87.31 234 LEU A N 1
ATOM 1900 C CA . LEU A 1 234 ? -94.274 -37.445 128.188 1.00 87.31 234 LEU A CA 1
ATOM 1901 C C . LEU A 1 234 ? -95.776 -37.754 128.272 1.00 87.31 234 LEU A C 1
ATOM 1903 O O . LEU A 1 234 ? -96.336 -37.785 129.364 1.00 87.31 234 LEU A O 1
ATOM 1907 N N . ASN A 1 235 ? -96.415 -38.071 127.144 1.00 86.12 235 ASN A N 1
ATOM 1908 C CA . ASN A 1 235 ? -97.812 -38.501 127.079 1.00 86.12 235 ASN A CA 1
ATOM 1909 C C . ASN A 1 235 ? -98.044 -39.817 127.835 1.00 86.12 235 ASN A C 1
ATOM 1911 O O . ASN A 1 235 ? -99.068 -39.977 128.503 1.00 86.12 235 ASN A O 1
ATOM 1915 N N . HIS A 1 236 ? -97.097 -40.758 127.782 1.00 87.19 236 HIS A N 1
ATOM 1916 C CA . HIS A 1 236 ? -97.153 -41.981 128.580 1.00 87.19 236 HIS A CA 1
ATOM 1917 C C . HIS A 1 236 ? -97.066 -41.680 130.086 1.00 87.19 236 HIS A C 1
ATOM 1919 O O . HIS A 1 236 ? -97.887 -42.181 130.855 1.00 87.19 236 HIS A O 1
ATOM 1925 N N . LEU A 1 237 ? -96.128 -40.827 130.511 1.00 84.25 237 LEU A N 1
ATOM 1926 C CA . LEU A 1 237 ? -95.995 -40.388 131.905 1.00 84.25 237 LEU A CA 1
ATOM 1927 C C . LEU A 1 237 ? -97.218 -39.590 132.382 1.00 84.25 237 LEU A C 1
ATOM 1929 O O . LEU A 1 237 ? -97.673 -39.800 133.502 1.00 84.25 237 LEU A O 1
ATOM 1933 N N . SER A 1 238 ? -97.802 -38.747 131.529 1.00 81.12 238 SER A N 1
ATOM 1934 C CA . SER A 1 238 ? -99.029 -37.997 131.824 1.00 81.12 238 SER A CA 1
ATOM 1935 C C . SER A 1 238 ? -100.217 -38.939 132.060 1.00 81.12 238 SER A C 1
ATOM 1937 O O . SER A 1 238 ? -100.889 -38.841 133.083 1.00 81.12 238 SER A O 1
ATOM 1939 N N . ARG A 1 239 ? -100.393 -39.964 131.212 1.00 82.69 239 ARG A N 1
ATOM 1940 C CA . ARG A 1 239 ? -101.394 -41.032 131.414 1.00 82.69 239 ARG A CA 1
ATOM 1941 C C . ARG A 1 239 ? -101.118 -41.900 132.651 1.00 82.69 239 ARG A C 1
ATOM 1943 O O . ARG A 1 239 ? -102.049 -42.479 133.207 1.00 82.69 239 ARG A O 1
ATOM 1950 N N . GLN A 1 240 ? -99.863 -42.034 133.092 1.00 82.88 240 GLN A N 1
ATOM 1951 C CA . GLN A 1 240 ? -99.552 -42.672 134.381 1.00 82.88 240 GLN A CA 1
ATOM 1952 C C . GLN A 1 240 ? -99.875 -41.752 135.568 1.00 82.88 240 GLN A C 1
ATOM 1954 O O . GLN A 1 240 ? -100.425 -42.231 136.559 1.00 82.88 240 GLN A O 1
ATOM 1959 N N . LYS A 1 241 ? -99.591 -40.447 135.461 1.00 81.94 241 LYS A N 1
ATOM 1960 C CA . LYS A 1 241 ? -99.952 -39.418 136.448 1.00 81.94 241 LYS A CA 1
ATOM 1961 C C . LYS A 1 241 ? -101.469 -39.348 136.637 1.00 81.94 241 LYS A C 1
ATOM 1963 O O . LYS A 1 241 ? -101.927 -39.452 137.767 1.00 81.94 241 LYS A O 1
ATOM 1968 N N . GLU A 1 242 ? -102.235 -39.289 135.553 1.00 80.69 242 GLU A N 1
ATOM 1969 C CA . GLU A 1 242 ? -103.705 -39.310 135.554 1.00 80.69 242 GLU A CA 1
ATOM 1970 C C . GLU A 1 242 ? -104.254 -40.544 136.299 1.00 80.69 242 GLU A C 1
ATOM 1972 O O . GLU A 1 242 ? -105.042 -40.416 137.234 1.00 80.69 242 GLU A O 1
ATOM 1977 N N . LYS A 1 243 ? -103.720 -41.740 136.008 1.00 80.31 243 LYS A N 1
ATOM 1978 C CA . LYS A 1 243 ? -104.055 -42.996 136.716 1.00 80.31 243 LYS A CA 1
ATOM 1979 C C . LYS A 1 243 ? -103.611 -43.045 138.185 1.00 80.31 243 LYS A C 1
ATOM 1981 O O . LYS A 1 243 ? -104.058 -43.925 138.926 1.00 80.31 243 LYS A O 1
ATOM 1986 N N . LEU A 1 244 ? -102.705 -42.168 138.616 1.00 79.12 244 LEU A N 1
ATOM 1987 C CA . LEU A 1 244 ? -102.358 -41.977 140.028 1.00 79.12 244 LEU A CA 1
ATOM 1988 C C . LEU A 1 244 ? -103.277 -40.935 140.67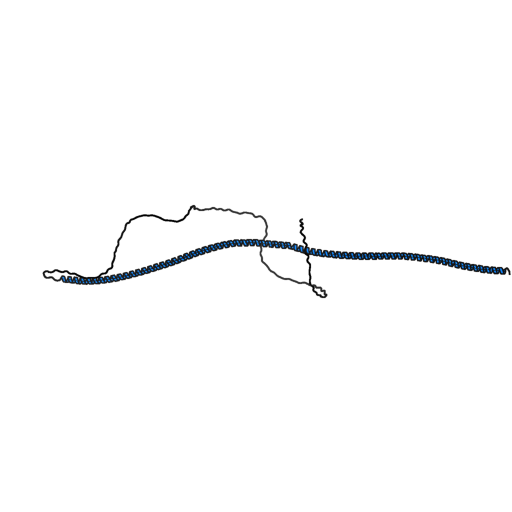9 1.00 79.12 244 LEU A C 1
ATOM 1990 O O . LEU A 1 244 ? -103.697 -41.136 141.815 1.00 79.12 244 LEU A O 1
ATOM 1994 N N . GLU A 1 245 ? -103.657 -39.882 139.960 1.00 74.94 245 GLU A N 1
ATOM 1995 C CA . GLU A 1 245 ? -104.604 -38.861 140.416 1.00 74.94 245 GLU A CA 1
ATOM 1996 C C . GLU A 1 245 ? -106.024 -39.419 140.579 1.00 74.94 245 GLU A C 1
ATOM 1998 O O . GLU A 1 245 ? -106.663 -39.116 141.585 1.00 74.94 245 GLU A O 1
ATOM 2003 N N . GLU A 1 246 ? -106.487 -40.323 139.708 1.00 76.12 246 GLU A N 1
ATOM 2004 C CA . GLU A 1 246 ? -107.721 -41.096 139.934 1.00 76.12 246 GLU A CA 1
ATOM 2005 C C . GLU A 1 246 ? -107.650 -41.913 141.233 1.00 76.12 246 GLU A C 1
ATOM 2007 O O . GLU A 1 246 ? -108.547 -41.828 142.073 1.00 76.12 246 GLU A O 1
ATOM 2012 N N . LYS A 1 247 ? -106.555 -42.660 141.446 1.00 77.75 247 LYS A N 1
ATOM 2013 C CA . LYS A 1 247 ? -106.346 -43.462 142.668 1.00 77.75 247 LYS A CA 1
ATOM 2014 C C . LYS A 1 247 ? -106.310 -42.599 143.931 1.00 77.75 247 LYS A C 1
ATOM 2016 O O . LYS A 1 247 ? -106.801 -43.032 144.973 1.00 77.75 247 LYS A O 1
ATOM 2021 N N . ILE A 1 248 ? -105.748 -41.393 143.844 1.00 69.25 248 ILE A N 1
ATOM 2022 C CA . ILE A 1 248 ? -105.724 -40.415 144.936 1.00 69.25 248 ILE A CA 1
ATOM 2023 C C . ILE A 1 248 ? -107.130 -39.842 145.168 1.00 69.25 248 ILE A C 1
ATOM 2025 O O . ILE A 1 248 ? -107.600 -39.850 146.305 1.00 69.25 248 ILE A O 1
ATOM 2029 N N . MET A 1 249 ? -107.846 -39.415 144.122 1.00 70.94 249 MET A N 1
ATOM 2030 C CA . MET A 1 249 ? -109.217 -38.903 144.248 1.00 70.94 249 MET A CA 1
ATOM 2031 C C . MET A 1 249 ? -110.186 -39.947 144.808 1.00 70.94 249 MET A C 1
ATOM 2033 O O . MET A 1 249 ? -111.011 -39.607 145.652 1.00 70.94 249 MET A O 1
ATOM 2037 N N . ASP A 1 250 ? -110.063 -41.218 144.429 1.00 69.75 250 ASP A N 1
ATOM 2038 C CA . ASP A 1 250 ? -110.862 -42.300 145.015 1.00 69.75 250 ASP A CA 1
ATOM 2039 C C . ASP A 1 250 ? -110.502 -42.592 146.476 1.00 69.75 250 ASP A C 1
ATOM 2041 O O . ASP A 1 250 ? -111.367 -43.005 147.253 1.00 69.75 250 ASP A O 1
ATOM 2045 N N . HIS A 1 251 ? -109.258 -42.335 146.886 1.00 64.50 251 HIS A N 1
ATOM 2046 C CA . HIS A 1 251 ? -108.874 -42.384 148.294 1.00 64.50 251 HIS A CA 1
ATOM 2047 C C . HIS A 1 251 ? -109.464 -41.205 149.091 1.00 64.50 251 HIS A C 1
ATOM 2049 O O . HIS A 1 251 ? -109.880 -41.395 150.235 1.00 64.50 251 HIS A O 1
ATOM 2055 N N . TYR A 1 252 ? -109.565 -40.010 148.496 1.00 66.12 252 TYR A N 1
ATOM 2056 C CA . TYR A 1 252 ? -110.252 -38.865 149.108 1.00 66.12 252 TYR A CA 1
ATOM 2057 C C . TYR A 1 252 ? -111.777 -39.045 149.151 1.00 66.12 252 TYR A C 1
ATOM 2059 O O . TYR A 1 252 ? -112.389 -38.771 150.183 1.00 66.12 252 TYR A O 1
ATOM 2067 N N . ARG A 1 253 ? -112.403 -39.577 148.089 1.00 61.81 253 ARG A N 1
ATOM 2068 C CA . ARG A 1 253 ? -113.849 -39.880 148.058 1.00 61.81 253 ARG A CA 1
ATOM 2069 C C . ARG A 1 253 ? -114.262 -40.833 149.185 1.00 61.81 253 ARG A C 1
ATOM 2071 O O . ARG A 1 253 ? -115.294 -40.614 149.810 1.00 61.81 253 ARG A O 1
ATOM 2078 N N . LYS A 1 254 ? -113.431 -41.835 149.498 1.00 59.59 254 LYS A N 1
ATOM 2079 C CA . LYS A 1 254 ? -113.657 -42.794 150.599 1.00 59.59 254 LYS A CA 1
ATOM 2080 C C . LYS A 1 254 ? -113.558 -42.190 152.006 1.00 59.59 254 LYS A C 1
ATOM 2082 O O . LYS A 1 254 ? -114.009 -42.829 152.952 1.00 59.59 254 LYS A O 1
ATOM 2087 N N . LEU A 1 255 ? -112.974 -41.000 152.167 1.00 56.62 255 LEU A N 1
ATOM 2088 C CA . LEU A 1 255 ? -1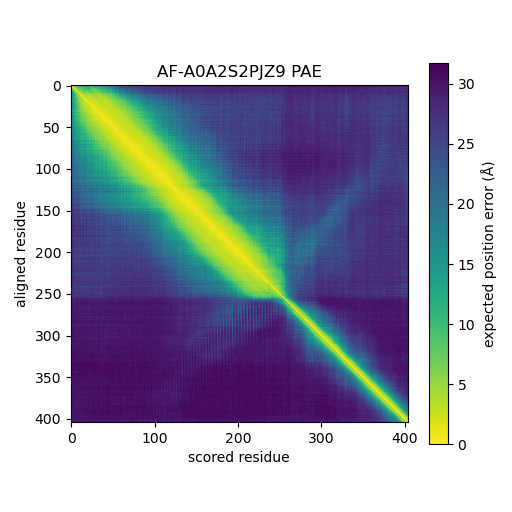12.718 -40.403 153.484 1.00 56.62 255 LEU A CA 1
ATOM 2089 C C . LEU A 1 255 ? -113.914 -39.604 154.039 1.00 56.62 255 LEU A C 1
ATOM 2091 O O . LEU A 1 255 ? -114.027 -39.432 155.249 1.00 56.62 255 LEU A O 1
ATOM 2095 N N . ASN A 1 256 ? -114.817 -39.133 153.173 1.00 44.44 256 ASN A N 1
ATOM 2096 C CA . ASN A 1 256 ? -115.809 -38.104 153.519 1.00 44.44 256 ASN A CA 1
ATOM 2097 C C . ASN A 1 256 ? -117.209 -38.634 153.900 1.00 44.44 256 ASN A C 1
ATOM 2099 O O . ASN A 1 256 ? -118.117 -37.832 154.107 1.00 44.44 256 ASN A O 1
ATOM 2103 N N . SER A 1 257 ? -117.423 -39.954 153.968 1.00 38.91 257 SER A N 1
ATOM 2104 C CA . SER A 1 257 ? -118.774 -40.549 153.965 1.00 38.91 257 SER A CA 1
ATOM 2105 C C . SER A 1 257 ? -119.160 -41.391 155.193 1.00 38.91 257 SER A C 1
ATOM 2107 O O . SER A 1 257 ? -120.109 -42.170 155.109 1.00 38.91 257 SER A O 1
ATOM 2109 N N . CYS A 1 258 ? -118.479 -41.263 156.339 1.00 36.81 258 CYS A N 1
ATOM 2110 C CA . CYS A 1 258 ? -118.967 -41.843 157.600 1.00 36.81 258 CYS A CA 1
ATOM 2111 C C . CYS A 1 258 ? -118.480 -41.079 158.844 1.00 36.81 258 CYS A C 1
ATOM 2113 O O . CYS A 1 258 ? -117.356 -40.584 158.885 1.00 36.81 258 CYS A O 1
ATOM 2115 N N . SER A 1 259 ? -119.321 -41.018 159.878 1.00 34.59 259 SER A N 1
ATOM 2116 C CA . SER A 1 259 ? -118.979 -40.525 161.220 1.00 34.59 259 SER A CA 1
ATOM 2117 C C . SER A 1 259 ? -119.182 -41.639 162.263 1.00 34.59 259 SER A C 1
ATOM 2119 O O . SER A 1 259 ? -119.710 -42.688 161.908 1.00 34.59 259 SER A O 1
ATOM 2121 N N . ILE A 1 260 ? -118.818 -41.374 163.536 1.00 32.25 260 ILE A N 1
ATOM 2122 C CA . ILE A 1 260 ? -119.123 -42.118 164.795 1.00 32.25 260 ILE A CA 1
ATOM 2123 C C . ILE A 1 260 ? -117.889 -42.687 165.566 1.00 32.25 260 ILE A C 1
ATOM 2125 O O . ILE A 1 260 ? -117.116 -43.507 165.090 1.00 32.25 260 ILE A O 1
ATOM 2129 N N . THR A 1 261 ? -117.788 -42.268 166.843 1.00 33.50 261 THR A N 1
ATOM 2130 C CA . THR A 1 261 ? -117.021 -42.803 168.011 1.00 33.50 261 THR A CA 1
ATOM 2131 C C . THR A 1 261 ? -115.475 -42.753 168.158 1.00 33.50 261 THR A C 1
ATOM 2133 O O . THR A 1 261 ? -114.745 -43.604 167.681 1.00 33.50 261 THR A O 1
ATOM 2136 N N . LYS A 1 262 ? -115.041 -41.883 169.096 1.00 31.16 262 LYS A N 1
ATOM 2137 C CA . LYS A 1 262 ? -114.287 -42.155 170.362 1.00 31.16 262 LYS A CA 1
ATOM 2138 C C . LYS A 1 262 ? -112.937 -42.947 170.385 1.00 31.16 262 LYS A C 1
ATOM 2140 O O . LYS A 1 262 ? -112.937 -44.168 170.398 1.00 31.16 262 LYS A O 1
ATOM 2145 N N . LYS A 1 263 ? -111.886 -42.220 170.832 1.00 36.06 263 LYS A N 1
ATOM 2146 C CA . LYS A 1 263 ? -110.826 -42.571 171.839 1.00 36.06 263 LYS A CA 1
ATOM 2147 C C . LYS A 1 263 ? -109.576 -43.447 171.493 1.00 36.06 263 LYS A C 1
ATOM 2149 O O . LYS A 1 263 ? -109.674 -44.657 171.382 1.00 36.06 263 LYS A O 1
ATOM 2154 N N . LYS A 1 264 ? -108.396 -42.822 171.728 1.00 35.22 264 LYS A N 1
ATOM 2155 C CA . LYS A 1 264 ? -107.225 -43.286 172.548 1.00 35.22 264 LYS A CA 1
ATOM 2156 C C . LYS A 1 264 ? -106.064 -44.133 171.931 1.00 35.22 264 LYS A C 1
ATOM 2158 O O . LYS A 1 264 ? -106.085 -45.350 172.001 1.00 35.22 264 LYS A O 1
ATOM 2163 N N . THR A 1 265 ? -104.975 -43.427 171.567 1.00 31.27 265 THR A N 1
ATOM 2164 C CA . THR A 1 265 ? -103.533 -43.645 171.937 1.00 31.27 265 THR A CA 1
ATOM 2165 C C . THR A 1 265 ? -102.801 -44.989 171.677 1.00 31.27 265 THR A C 1
ATOM 2167 O O . THR A 1 265 ? -103.143 -45.965 172.331 1.00 31.27 265 THR A O 1
ATOM 2170 N N . PHE A 1 266 ? -101.672 -44.986 170.925 1.00 31.62 266 PHE A N 1
ATOM 2171 C CA . PHE A 1 266 ? -100.277 -45.356 171.349 1.00 31.62 266 PHE A CA 1
ATOM 2172 C C . PHE A 1 266 ? -99.278 -45.571 170.173 1.00 31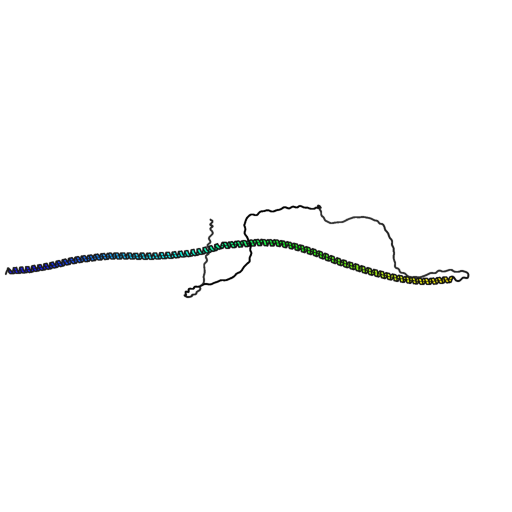.62 266 PHE A C 1
ATOM 2174 O O . PHE A 1 266 ? -99.679 -45.991 169.097 1.00 31.62 266 PHE A O 1
ATOM 2181 N N . GLY A 1 267 ? -97.971 -45.373 170.441 1.00 29.14 267 GLY A N 1
ATOM 2182 C CA . GLY A 1 267 ? -96.806 -45.834 169.643 1.00 29.14 267 GLY A CA 1
ATOM 2183 C C . GLY A 1 267 ? -96.375 -44.919 168.471 1.00 29.14 267 GLY A C 1
ATOM 2184 O O . GLY A 1 267 ? -97.241 -44.428 167.764 1.00 29.14 267 GLY A O 1
ATOM 2185 N N . SER A 1 268 ? -95.115 -44.532 168.182 1.00 33.84 268 SER A N 1
ATOM 2186 C CA . SER A 1 268 ? -93.716 -44.894 168.548 1.00 33.84 268 SER A CA 1
ATOM 2187 C C . SER A 1 268 ? -92.936 -45.749 167.527 1.00 33.84 268 SER A C 1
ATOM 2189 O O . SER A 1 268 ? -93.374 -46.846 167.205 1.00 33.84 268 SER A O 1
ATOM 2191 N N . THR A 1 269 ? -91.694 -45.330 167.200 1.00 29.02 269 THR A N 1
ATOM 2192 C CA . THR A 1 269 ? -90.589 -46.123 166.574 1.00 29.02 269 THR A CA 1
ATOM 2193 C C . THR A 1 269 ? -90.824 -46.640 165.121 1.00 29.02 269 THR A C 1
ATOM 2195 O O . THR A 1 269 ? -91.960 -46.703 164.684 1.00 29.02 269 THR A O 1
ATOM 2198 N N . TRP A 1 270 ? -89.833 -46.978 164.267 1.00 37.00 270 TRP A N 1
ATOM 2199 C CA . TRP A 1 270 ? -88.360 -46.943 164.382 1.00 37.00 270 TRP A CA 1
ATOM 2200 C C . TRP A 1 270 ? -87.607 -46.784 163.034 1.00 37.00 270 TRP A C 1
ATOM 2202 O O . TRP A 1 270 ? -88.114 -47.047 161.952 1.00 37.00 270 TRP A O 1
ATOM 2212 N N . ILE A 1 271 ? -86.319 -46.469 163.172 1.00 33.75 271 ILE A N 1
ATOM 2213 C CA . ILE A 1 271 ? -85.204 -46.438 162.208 1.00 33.75 271 ILE A CA 1
ATOM 2214 C C . ILE A 1 271 ? -84.980 -47.754 161.423 1.00 33.75 271 ILE A C 1
ATOM 2216 O O . ILE A 1 271 ? -84.729 -48.775 162.072 1.00 33.75 271 ILE A O 1
ATOM 2220 N N . ARG A 1 272 ? -84.805 -47.687 160.083 1.00 34.47 272 ARG A N 1
ATOM 2221 C CA . ARG A 1 272 ? -83.629 -48.197 159.297 1.00 34.47 272 ARG A CA 1
ATOM 2222 C C . ARG A 1 272 ? -83.745 -47.784 157.800 1.00 34.47 272 ARG A C 1
ATOM 2224 O O . ARG A 1 272 ? -84.863 -47.613 157.346 1.00 34.47 272 ARG A O 1
ATOM 2231 N N . LYS A 1 273 ? -82.714 -47.442 156.994 1.00 38.28 273 LYS A N 1
ATOM 2232 C CA . LYS A 1 273 ? -81.356 -48.001 156.711 1.00 38.28 273 LYS A CA 1
ATOM 2233 C C . LYS A 1 273 ? -81.423 -49.420 156.094 1.00 38.28 273 LYS A C 1
ATOM 2235 O O . LYS A 1 273 ? -82.064 -50.274 156.678 1.00 38.28 273 LYS A O 1
ATOM 2240 N N . VAL A 1 274 ? -80.736 -49.782 154.998 1.00 38.66 274 VAL A N 1
ATOM 2241 C CA . VAL A 1 274 ? -79.671 -49.127 154.190 1.00 38.66 274 VAL A CA 1
ATOM 2242 C C . VAL A 1 274 ? -79.385 -49.966 152.908 1.00 38.66 274 VAL A C 1
ATOM 2244 O O . VAL A 1 274 ? -79.928 -51.061 152.807 1.00 38.66 274 VAL A O 1
ATOM 2247 N N . LYS A 1 275 ? -78.414 -49.546 152.061 1.00 31.25 275 LYS A N 1
ATOM 2248 C CA . LYS A 1 275 ? -77.657 -50.347 151.045 1.00 31.25 275 LYS A CA 1
ATOM 2249 C C . LYS A 1 275 ? -78.387 -50.658 149.711 1.00 31.25 275 LYS A C 1
ATOM 2251 O O . LYS A 1 275 ? -79.605 -50.696 149.695 1.00 31.25 275 LYS A O 1
ATOM 2256 N N . LYS A 1 276 ? -77.695 -50.885 148.572 1.00 37.25 276 LYS A N 1
ATOM 2257 C CA . LYS A 1 276 ? -76.244 -50.809 148.205 1.00 37.25 276 LYS A CA 1
ATOM 2258 C C . LYS A 1 276 ? -76.087 -50.530 146.681 1.00 37.25 276 LYS A C 1
ATOM 2260 O O . LYS A 1 276 ? -77.046 -50.760 145.967 1.00 37.25 276 LYS A O 1
ATOM 2265 N N . ALA A 1 277 ? -74.895 -50.051 146.269 1.00 34.34 277 ALA A N 1
ATOM 2266 C CA . ALA A 1 277 ? -74.233 -49.994 144.934 1.00 34.34 277 ALA A CA 1
ATOM 2267 C C . ALA A 1 277 ? -74.960 -50.579 143.695 1.00 34.34 277 ALA A C 1
ATOM 2269 O O . ALA A 1 277 ? -75.635 -51.591 143.802 1.00 34.34 277 ALA A O 1
ATOM 2270 N N . GLY A 1 278 ? -74.756 -50.093 142.466 1.00 29.34 278 GLY A N 1
ATOM 2271 C CA . GLY A 1 278 ? -73.678 -49.286 141.856 1.00 29.34 278 GLY A CA 1
ATOM 2272 C C . GLY A 1 278 ? -73.901 -49.275 140.322 1.00 29.34 278 GLY A C 1
ATOM 2273 O O . GLY A 1 278 ? -74.952 -49.731 139.884 1.00 29.34 278 GLY A O 1
ATOM 2274 N N . THR A 1 279 ? -73.012 -48.791 139.449 1.00 31.80 279 THR A N 1
ATOM 2275 C CA . THR A 1 279 ? -71.604 -48.378 139.618 1.00 31.80 279 THR A CA 1
ATOM 2276 C C . THR A 1 279 ? -71.251 -47.283 138.584 1.00 31.80 279 THR A C 1
ATOM 2278 O O . THR A 1 279 ? -72.029 -47.005 137.677 1.00 31.80 279 THR A O 1
ATOM 2281 N N . GLU A 1 280 ? -70.084 -46.661 138.755 1.00 36.16 280 GLU A N 1
ATOM 2282 C CA . GLU A 1 280 ? -69.383 -45.708 137.868 1.00 36.16 280 GLU A CA 1
ATOM 2283 C C . GLU A 1 280 ? -69.166 -46.270 136.430 1.00 36.16 280 GLU A C 1
ATOM 2285 O O . GLU A 1 280 ? -69.355 -47.465 136.214 1.00 36.16 280 GLU A O 1
ATOM 2290 N N . LEU A 1 281 ? -68.814 -45.515 135.373 1.00 42.00 281 LEU A N 1
ATOM 2291 C CA . LEU A 1 281 ? -67.721 -44.531 135.187 1.00 42.00 281 LEU A CA 1
ATOM 2292 C C . LEU A 1 281 ? -68.108 -43.486 134.108 1.00 42.00 281 LEU A C 1
ATOM 2294 O O . LEU A 1 281 ? -68.700 -43.834 133.095 1.00 42.00 281 LEU A O 1
ATOM 2298 N N . MET A 1 282 ? -67.950 -42.174 134.322 1.00 41.44 282 MET A N 1
ATOM 2299 C CA . MET A 1 282 ? -66.721 -41.358 134.171 1.00 41.44 282 MET A CA 1
ATOM 2300 C C . MET A 1 282 ? -66.133 -41.213 132.747 1.00 41.44 282 MET A C 1
ATOM 2302 O O . MET A 1 282 ? -65.222 -41.938 132.365 1.00 41.44 282 MET A O 1
ATOM 2306 N N . ASN A 1 283 ? -66.466 -40.103 132.080 1.00 38.78 283 ASN A N 1
ATOM 2307 C CA . ASN A 1 283 ? -65.494 -39.046 131.734 1.00 38.78 283 ASN A CA 1
ATOM 2308 C C . ASN A 1 283 ? -66.278 -37.730 131.520 1.00 38.78 283 ASN A C 1
ATOM 2310 O O . ASN A 1 283 ? -67.246 -37.703 130.775 1.00 38.78 283 ASN A O 1
ATOM 2314 N N . LYS A 1 284 ? -66.081 -36.694 132.347 1.00 37.31 284 LYS A N 1
ATOM 2315 C CA . LYS A 1 284 ? -65.030 -35.656 132.233 1.00 37.31 284 LYS A CA 1
ATOM 2316 C C . LYS A 1 284 ? -65.166 -34.855 130.925 1.00 37.31 284 LYS A C 1
ATOM 2318 O O . LYS A 1 284 ? -64.914 -35.401 129.867 1.00 37.31 284 LYS A O 1
ATOM 2323 N N . SER A 1 285 ? -65.690 -33.622 130.969 1.00 36.19 285 SER A N 1
ATOM 2324 C CA . SER A 1 285 ? -65.057 -32.376 131.487 1.00 36.19 285 SER A CA 1
ATOM 2325 C C . SER A 1 285 ? -64.408 -31.577 130.340 1.00 36.19 285 SER A C 1
ATOM 2327 O O . SER A 1 285 ? -63.806 -32.191 129.475 1.00 36.19 285 SER A O 1
ATOM 2329 N N . ARG A 1 286 ? -64.455 -30.236 130.300 1.00 36.75 286 ARG A N 1
ATOM 2330 C CA . ARG A 1 286 ? -64.965 -29.253 131.286 1.00 36.75 286 ARG A CA 1
ATOM 2331 C C . ARG A 1 286 ? -65.166 -27.873 130.622 1.00 36.75 286 ARG A C 1
ATOM 2333 O O . ARG A 1 286 ? -64.395 -27.562 129.735 1.00 36.75 286 ARG A O 1
ATOM 2340 N N . ILE A 1 287 ? -66.103 -27.079 131.166 1.00 37.19 287 ILE A N 1
ATOM 2341 C CA . ILE A 1 287 ? -66.030 -25.620 131.465 1.00 37.19 287 ILE A CA 1
ATOM 2342 C C . ILE A 1 287 ? -65.520 -24.637 130.378 1.00 37.19 287 ILE A C 1
ATOM 2344 O O . ILE A 1 287 ? -64.427 -24.817 129.868 1.00 37.19 287 ILE A O 1
ATOM 2348 N N . SER A 1 288 ? -66.096 -23.443 130.164 1.00 31.22 288 SER A N 1
ATOM 2349 C CA . SER A 1 288 ? -67.487 -22.909 130.131 1.00 31.22 288 SER A CA 1
ATOM 2350 C C . SER A 1 288 ? -67.421 -21.374 130.196 1.00 31.22 288 SER A C 1
ATOM 2352 O O . SER A 1 288 ? -66.634 -20.875 130.999 1.00 31.22 288 SER A O 1
ATOM 2354 N N . TRP A 1 289 ? -68.344 -20.678 129.515 1.00 30.11 289 TRP A N 1
ATOM 2355 C CA . TRP A 1 289 ? -68.505 -19.205 129.515 1.00 30.11 289 TRP A CA 1
ATOM 2356 C C . TRP A 1 289 ? -67.352 -18.472 128.774 1.00 30.11 289 TRP A C 1
ATOM 2358 O O . TRP A 1 289 ? -66.290 -19.054 128.574 1.00 30.11 289 TRP A O 1
ATOM 2368 N N . HIS A 1 290 ? -67.535 -17.309 128.131 1.00 36.94 290 HIS A N 1
ATOM 2369 C CA . HIS A 1 290 ? -68.092 -16.027 128.613 1.00 36.94 290 HIS A CA 1
ATOM 2370 C C . HIS A 1 290 ? -67.357 -15.523 129.882 1.00 36.94 290 HIS A C 1
ATOM 2372 O O . HIS A 1 290 ? -67.043 -16.303 130.772 1.00 36.94 290 HIS A O 1
ATOM 2378 N N . GLU A 1 291 ? -67.022 -14.241 130.032 1.00 30.30 291 GLU A N 1
ATOM 2379 C CA . GLU A 1 291 ? -67.530 -13.058 129.320 1.00 30.30 291 GLU A CA 1
ATOM 2380 C C . GLU A 1 291 ? -66.411 -12.033 129.005 1.00 30.30 291 GLU A C 1
ATOM 2382 O O . GLU A 1 291 ? -65.279 -12.420 128.724 1.00 30.30 291 GLU A O 1
ATOM 2387 N N . ASP A 1 292 ? -66.748 -10.744 128.958 1.00 34.22 292 ASP A N 1
ATOM 2388 C CA . ASP A 1 292 ? -66.123 -9.724 128.107 1.00 34.22 292 ASP A CA 1
ATOM 2389 C C . ASP A 1 292 ? -65.117 -8.779 128.824 1.00 34.22 292 ASP A C 1
ATOM 2391 O O . ASP A 1 292 ? -64.979 -8.768 130.045 1.00 34.22 292 ASP A O 1
ATOM 2395 N N . MET A 1 293 ? -64.493 -7.903 128.028 1.00 31.36 293 MET A N 1
ATOM 2396 C CA . MET A 1 293 ? -63.873 -6.609 128.371 1.00 31.36 293 MET A CA 1
ATOM 2397 C C . MET A 1 293 ? -62.561 -6.504 129.195 1.00 31.36 293 MET A C 1
ATOM 2399 O O . MET A 1 293 ? -62.543 -6.328 130.407 1.00 31.36 293 MET A O 1
ATOM 2403 N N . ALA A 1 294 ? -61.482 -6.277 128.432 1.00 35.66 294 ALA A N 1
ATOM 2404 C CA . ALA A 1 294 ? -60.772 -4.983 128.322 1.00 35.66 294 ALA A CA 1
ATOM 2405 C C . ALA A 1 294 ? -59.826 -4.413 129.427 1.00 35.66 294 ALA A C 1
ATOM 2407 O O . ALA A 1 294 ? -60.189 -4.205 130.577 1.00 35.66 294 ALA A O 1
ATOM 2408 N N . ARG A 1 295 ? -58.697 -3.876 128.903 1.00 36.66 295 ARG A N 1
ATOM 2409 C CA . ARG A 1 295 ? -57.819 -2.753 129.351 1.00 36.66 295 ARG A CA 1
ATOM 2410 C C . ARG A 1 295 ? -56.545 -3.005 130.195 1.00 36.66 295 ARG A C 1
ATOM 2412 O O . ARG A 1 295 ? -56.620 -3.284 131.380 1.00 36.66 295 ARG A O 1
ATOM 2419 N N . ARG A 1 296 ? -55.430 -2.517 129.601 1.00 33.44 296 ARG A N 1
ATOM 2420 C CA . ARG A 1 296 ? -54.111 -2.107 130.168 1.00 33.44 296 ARG A CA 1
ATOM 2421 C C . ARG A 1 296 ? -53.225 -3.264 130.675 1.00 33.44 296 ARG A C 1
ATOM 2423 O O . ARG A 1 296 ? -53.723 -4.160 131.332 1.00 33.44 296 ARG A O 1
ATOM 2430 N N . GLY A 1 297 ? -51.908 -3.269 130.443 1.00 30.70 297 GLY A N 1
ATOM 2431 C CA . GLY A 1 297 ? -51.010 -2.360 129.692 1.00 30.70 297 GLY A CA 1
ATOM 2432 C C . GLY A 1 297 ? -49.547 -2.568 130.147 1.00 30.70 297 GLY A C 1
ATOM 2433 O O . GLY A 1 297 ? -49.352 -3.456 130.968 1.00 30.70 297 GLY A O 1
ATOM 2434 N N . ILE A 1 298 ? -48.600 -1.696 129.725 1.00 36.03 298 ILE A N 1
ATOM 2435 C CA . ILE A 1 298 ? -47.235 -1.518 130.318 1.00 36.03 298 ILE A CA 1
ATOM 2436 C C . ILE A 1 298 ? -46.278 -2.712 129.999 1.00 36.03 298 ILE A C 1
ATOM 2438 O O . ILE A 1 298 ? -46.713 -3.854 130.058 1.00 36.03 298 ILE A O 1
ATOM 2442 N N . ASP A 1 299 ? -45.007 -2.596 129.575 1.00 30.39 299 ASP A N 1
ATOM 2443 C CA . ASP A 1 299 ? -43.988 -1.516 129.460 1.00 30.39 299 ASP A CA 1
ATOM 2444 C C . ASP A 1 299 ? -43.100 -1.756 128.183 1.00 30.39 299 ASP A C 1
ATOM 2446 O O . ASP A 1 299 ? -43.189 -2.839 127.608 1.00 30.39 299 ASP A O 1
ATOM 2450 N N . SER A 1 300 ? -42.443 -0.771 127.533 1.00 41.91 300 SER A N 1
ATOM 2451 C CA . SER A 1 300 ? -41.066 -0.212 127.750 1.00 41.91 300 SER A CA 1
ATOM 2452 C C . SER A 1 300 ? -39.905 -1.240 127.617 1.00 41.91 300 SER A C 1
ATOM 2454 O O . SER A 1 300 ? -40.054 -2.351 128.108 1.00 41.91 300 SER A O 1
ATOM 2456 N N . ASP A 1 301 ? -38.704 -0.994 127.051 1.00 31.62 301 ASP A N 1
ATOM 2457 C CA . ASP A 1 301 ? -38.060 0.089 126.250 1.00 31.62 301 ASP A CA 1
ATOM 2458 C C . ASP A 1 301 ? -36.666 -0.436 125.733 1.00 31.62 301 ASP A C 1
ATOM 2460 O O . ASP A 1 301 ? -36.237 -1.503 126.172 1.00 31.62 301 ASP A O 1
ATOM 2464 N N . THR A 1 302 ? -35.917 0.313 124.897 1.00 36.22 302 THR A N 1
ATOM 2465 C CA . THR A 1 302 ? -34.476 0.136 124.501 1.00 36.22 302 THR A CA 1
ATOM 2466 C C . THR A 1 302 ? -34.078 -1.067 123.596 1.00 36.22 302 THR A C 1
ATOM 2468 O O . THR A 1 302 ? -34.806 -2.050 123.539 1.00 36.22 302 THR A O 1
ATOM 2471 N N . SER A 1 303 ? -32.909 -1.131 122.912 1.00 34.62 303 SER A N 1
ATOM 2472 C CA . SER A 1 303 ? -32.064 -0.142 122.174 1.00 34.62 303 SER A CA 1
ATOM 2473 C C . SER A 1 303 ? -30.887 -0.856 121.421 1.00 34.62 303 SER A C 1
ATOM 2475 O O . SER A 1 303 ? -30.612 -2.015 121.714 1.00 34.62 303 SER A O 1
ATOM 2477 N N . LEU A 1 304 ? -30.159 -0.127 120.550 1.00 38.06 304 LEU A N 1
ATOM 2478 C CA . LEU A 1 304 ? -28.800 -0.356 119.971 1.00 38.06 304 LEU A CA 1
ATOM 2479 C C . LEU A 1 304 ? -28.528 -1.454 118.894 1.00 38.06 304 LEU A C 1
ATOM 2481 O O . LEU A 1 304 ? -28.349 -2.623 119.216 1.00 38.06 304 LEU A O 1
ATOM 2485 N N . ASP A 1 305 ? -28.392 -0.994 117.635 1.00 38.41 305 ASP A N 1
ATOM 2486 C CA . ASP A 1 305 ? -27.161 -0.893 116.790 1.00 38.41 305 ASP A CA 1
ATOM 2487 C C . ASP A 1 305 ? -26.242 -2.084 116.364 1.00 38.41 305 ASP A C 1
ATOM 2489 O O . ASP A 1 305 ? -26.073 -3.064 117.083 1.00 38.41 305 ASP A O 1
ATOM 2493 N N . LEU A 1 306 ? -25.530 -1.848 115.228 1.00 42.25 306 LEU A N 1
ATOM 2494 C CA . LEU A 1 306 ? -24.312 -2.509 114.660 1.00 42.25 306 LEU A CA 1
ATOM 2495 C C . LEU A 1 306 ? -24.490 -3.913 113.999 1.00 42.25 306 LEU A C 1
ATOM 2497 O O . LEU A 1 306 ? -25.243 -4.735 114.511 1.00 42.25 306 LEU A O 1
ATOM 2501 N N . ASP A 1 307 ? -23.812 -4.334 112.906 1.00 43.03 307 ASP A N 1
ATOM 2502 C CA . ASP A 1 307 ? -22.969 -3.716 111.830 1.00 43.03 307 ASP A CA 1
ATOM 2503 C C . ASP A 1 307 ? -22.682 -4.809 110.728 1.00 43.03 307 ASP A C 1
ATOM 2505 O O . ASP A 1 307 ? -23.120 -5.944 110.927 1.00 43.03 307 ASP A O 1
ATOM 2509 N N . ASP A 1 308 ? -21.990 -4.686 109.570 1.00 43.91 308 ASP A N 1
ATOM 2510 C CA . ASP A 1 308 ? -21.299 -3.617 108.797 1.00 43.91 308 ASP A CA 1
ATOM 2511 C C . ASP A 1 308 ? -21.121 -4.052 107.292 1.00 43.91 308 ASP A C 1
ATOM 2513 O O . ASP A 1 308 ? -20.976 -5.244 107.028 1.00 43.91 308 ASP A O 1
ATOM 2517 N N . ASN A 1 309 ? -21.030 -3.090 106.348 1.00 44.41 309 ASN A N 1
ATOM 2518 C CA . ASN A 1 309 ? -20.296 -3.077 105.042 1.00 44.41 309 ASN A CA 1
ATOM 2519 C C . ASN A 1 309 ? -20.441 -4.178 103.938 1.00 44.41 309 ASN A C 1
ATOM 2521 O O . ASN A 1 309 ? -21.036 -5.229 104.135 1.00 44.41 309 ASN A O 1
ATOM 2525 N N . GLN A 1 310 ? -19.937 -4.017 102.689 1.00 44.69 310 GLN A N 1
ATOM 2526 C CA . GLN A 1 310 ? -19.142 -2.956 101.998 1.00 44.69 310 GLN A CA 1
ATOM 2527 C C . GLN A 1 310 ? -19.590 -2.891 100.500 1.00 44.69 310 GLN A C 1
ATOM 2529 O O . GLN A 1 310 ? -19.727 -3.941 99.880 1.00 44.69 310 GLN A O 1
ATOM 2534 N N . SER A 1 311 ? -20.019 -1.740 99.946 1.00 41.28 311 SER A N 1
ATOM 2535 C CA . SER A 1 311 ? -19.244 -0.760 99.125 1.00 41.28 311 SER A CA 1
ATOM 2536 C C . SER A 1 311 ? -19.225 -1.044 97.589 1.00 41.28 311 SER A C 1
ATOM 2538 O O . SER A 1 311 ? -19.486 -2.166 97.175 1.00 41.28 311 SER A O 1
ATOM 2540 N N . ASN A 1 312 ? -18.999 -0.093 96.658 1.00 35.91 312 ASN A N 1
ATOM 2541 C CA . ASN A 1 312 ? -18.628 1.330 96.778 1.00 35.91 312 ASN A CA 1
ATOM 2542 C C . ASN A 1 312 ? -19.052 2.188 95.542 1.00 35.91 312 ASN A C 1
ATOM 2544 O O . ASN A 1 312 ? -18.944 1.687 94.431 1.00 35.91 312 ASN A O 1
ATOM 2548 N N . HIS A 1 313 ? -19.460 3.455 95.774 1.00 38.59 313 HIS A N 1
ATOM 2549 C CA . HIS A 1 313 ? -19.224 4.749 95.051 1.00 38.59 313 HIS A CA 1
ATOM 2550 C C . HIS A 1 313 ? -19.033 4.847 93.488 1.00 38.59 313 HIS A C 1
ATOM 2552 O O . HIS A 1 313 ? -18.637 3.892 92.839 1.00 38.59 313 HIS A O 1
ATOM 2558 N N . GLN A 1 314 ? -19.260 5.980 92.777 1.00 35.03 314 GLN A N 1
ATOM 2559 C CA . GLN A 1 314 ? -19.209 7.411 93.168 1.00 35.03 314 GLN A CA 1
ATOM 2560 C C . GLN A 1 314 ? -19.961 8.405 92.215 1.00 35.03 314 GLN A C 1
ATOM 2562 O O . GLN A 1 314 ? -20.033 8.130 91.025 1.00 35.03 314 GLN A O 1
ATOM 2567 N N . GLU A 1 315 ? -20.442 9.545 92.765 1.00 34.25 315 GLU A N 1
ATOM 2568 C CA . GLU A 1 315 ? -20.788 10.910 92.214 1.00 34.25 315 GLU A CA 1
ATOM 2569 C C . GLU A 1 315 ? -21.500 11.110 90.836 1.00 34.25 315 GLU A C 1
ATOM 2571 O O . GLU A 1 315 ? -21.175 10.471 89.846 1.00 34.25 315 GLU A O 1
ATOM 2576 N N . TYR A 1 316 ? -22.606 11.883 90.726 1.00 33.91 316 TYR A N 1
ATOM 2577 C CA . TYR A 1 316 ? -22.785 13.372 90.707 1.00 33.91 316 TYR A CA 1
ATOM 2578 C C . TYR A 1 316 ? -22.123 14.085 89.487 1.00 33.91 316 TYR A C 1
ATOM 2580 O O . TYR A 1 316 ? -21.039 13.696 89.076 1.00 33.91 316 TYR A O 1
ATOM 2588 N N . SER A 1 317 ? -22.697 15.125 88.847 1.00 34.72 317 SER A N 1
ATOM 2589 C CA . SER A 1 317 ? -23.765 16.061 89.268 1.00 34.72 317 SER A CA 1
ATOM 2590 C C . SER A 1 317 ? -24.679 16.618 88.142 1.00 34.72 317 SER A C 1
ATOM 2592 O O . SER A 1 317 ? -24.354 16.604 86.959 1.00 34.72 317 SER A O 1
ATOM 2594 N N . ASP A 1 318 ? -25.838 17.130 88.575 1.00 30.98 318 ASP A N 1
ATOM 2595 C CA . ASP A 1 318 ? -26.660 18.263 88.099 1.00 30.98 318 ASP A CA 1
ATOM 2596 C C . ASP A 1 318 ? -26.433 18.902 86.705 1.00 30.98 318 ASP A C 1
ATOM 2598 O O . ASP A 1 318 ? -25.408 19.535 86.447 1.00 30.98 318 ASP A O 1
ATOM 2602 N N . ASN A 1 319 ? -27.520 19.049 85.928 1.00 33.41 319 ASN A N 1
ATOM 2603 C CA . ASN A 1 319 ? -28.362 20.259 86.053 1.00 33.41 319 ASN A CA 1
ATOM 2604 C C . ASN A 1 319 ? -29.717 20.183 85.313 1.00 33.41 319 ASN A C 1
ATOM 2606 O O . ASN A 1 319 ? -29.890 19.457 84.338 1.00 33.41 319 ASN A O 1
ATOM 2610 N N . LEU A 1 320 ? -30.677 20.988 85.783 1.00 37.03 320 LEU A N 1
ATOM 2611 C CA . LEU A 1 320 ? -32.054 21.107 85.283 1.00 37.03 320 LEU A CA 1
ATOM 2612 C C . LEU A 1 320 ? -32.293 22.525 84.742 1.00 37.03 320 LEU A C 1
ATOM 2614 O O . LEU A 1 320 ? -32.098 23.471 85.505 1.00 37.03 320 LEU A O 1
ATOM 2618 N N . SER A 1 321 ? -32.808 22.696 83.511 1.00 34.75 321 SER A N 1
ATOM 2619 C CA . SER A 1 321 ? -33.589 23.900 83.138 1.00 34.75 321 SER A CA 1
ATOM 2620 C C . SER A 1 321 ? -34.237 23.915 81.742 1.00 34.75 321 SER A C 1
ATOM 2622 O O . SER A 1 321 ? -33.783 23.274 80.804 1.00 34.75 321 SER A O 1
ATOM 2624 N N . SER A 1 322 ? -35.229 24.810 81.645 1.00 31.33 322 SER A N 1
ATOM 2625 C CA . SER A 1 322 ? -35.834 25.445 80.461 1.00 31.33 322 SER A CA 1
ATOM 2626 C C . SER A 1 322 ? -36.899 24.699 79.645 1.00 31.33 322 SER A C 1
ATOM 2628 O O . SER A 1 322 ? -36.628 23.870 78.782 1.00 31.33 322 SER A O 1
ATOM 2630 N N . LEU A 1 323 ? -38.140 25.155 79.840 1.00 39.03 323 LEU A N 1
ATOM 2631 C CA . LEU A 1 323 ? -39.241 25.057 78.882 1.00 39.03 323 LEU A CA 1
ATOM 2632 C C . LEU A 1 323 ? -39.029 26.023 77.692 1.00 39.03 323 LEU A C 1
ATOM 2634 O O . LEU A 1 323 ? -38.283 26.994 77.809 1.00 39.03 323 LEU A O 1
ATOM 2638 N N . GLY A 1 324 ? -39.835 25.841 76.638 1.00 31.64 324 GLY A N 1
ATOM 2639 C CA . GLY A 1 324 ? -40.425 26.944 75.856 1.00 31.64 324 GLY A CA 1
ATOM 2640 C C . GLY A 1 324 ? -40.049 26.976 74.366 1.00 31.64 324 GLY A C 1
ATOM 2641 O O . GLY A 1 324 ? -38.882 27.129 74.037 1.00 31.64 324 GLY A O 1
ATOM 2642 N N . THR A 1 325 ? -40.951 26.643 73.429 1.00 38.59 325 THR A N 1
ATOM 2643 C CA . THR A 1 325 ? -42.066 27.445 72.835 1.00 38.59 325 THR A CA 1
ATOM 2644 C C . THR A 1 325 ? -41.644 28.345 71.641 1.00 38.59 325 THR A C 1
ATOM 2646 O O . THR A 1 325 ? -40.455 28.591 71.469 1.00 38.59 325 THR A O 1
ATOM 2649 N N . PRO A 1 326 ? -42.555 28.694 70.696 1.00 57.28 326 PRO A N 1
ATOM 2650 C CA . PRO A 1 326 ? -42.198 28.675 69.264 1.00 57.28 326 PRO A CA 1
ATOM 2651 C C . PRO A 1 326 ? -42.357 30.012 68.505 1.00 57.28 326 PRO A C 1
ATOM 2653 O O . PRO A 1 326 ? -42.991 30.942 68.997 1.00 57.28 326 PRO A O 1
ATOM 2656 N N . GLY A 1 327 ? -41.955 30.032 67.222 1.00 35.66 327 GLY A N 1
ATOM 2657 C CA . GLY A 1 327 ? -42.719 30.765 66.196 1.00 35.66 327 GLY A CA 1
ATOM 2658 C C . GLY A 1 327 ? -41.960 31.447 65.043 1.00 35.66 327 GLY A C 1
ATOM 2659 O O . GLY A 1 327 ? -41.113 32.301 65.259 1.00 35.66 327 GLY A O 1
ATOM 2660 N N . THR A 1 328 ? -42.434 31.169 63.820 1.00 39.72 328 THR A N 1
ATOM 2661 C CA . THR A 1 328 ? -42.806 32.178 62.798 1.00 39.72 328 THR A CA 1
ATOM 2662 C C . THR A 1 328 ? -41.741 33.110 62.186 1.00 39.72 328 THR A C 1
ATOM 2664 O O . THR A 1 328 ? -41.348 34.095 62.807 1.00 39.72 328 THR A O 1
ATOM 2667 N N . ARG A 1 329 ? -41.521 32.984 60.859 1.00 39.72 329 ARG A N 1
ATOM 2668 C CA . ARG A 1 329 ? -41.780 34.074 59.878 1.00 39.72 329 ARG A CA 1
ATOM 2669 C C . ARG A 1 329 ? -41.769 33.623 58.403 1.00 39.72 329 ARG A C 1
ATOM 2671 O O . ARG A 1 329 ? -41.102 32.666 58.038 1.00 39.72 329 ARG A O 1
ATOM 2678 N N . GLN A 1 330 ? -42.554 34.334 57.588 1.00 36.56 330 GLN A N 1
ATOM 2679 C CA . GLN A 1 330 ? -42.597 34.300 56.110 1.00 36.56 330 GLN A CA 1
ATOM 2680 C C . GLN A 1 330 ? -41.481 35.236 55.553 1.00 36.56 330 GLN A C 1
ATOM 2682 O O . GLN A 1 330 ? -40.882 35.956 56.349 1.00 36.56 330 GLN A O 1
ATOM 2687 N N . THR A 1 331 ? -41.110 35.285 54.262 1.00 39.03 331 THR A N 1
ATOM 2688 C CA . THR A 1 331 ? -41.909 35.771 53.102 1.00 39.03 331 THR A CA 1
ATOM 2689 C C . THR A 1 331 ? -41.303 35.415 51.720 1.00 39.03 331 THR A C 1
ATOM 2691 O O . THR A 1 331 ? -40.226 34.840 51.631 1.00 39.03 331 THR A O 1
ATOM 2694 N N . LEU A 1 332 ? -42.038 35.760 50.651 1.00 48.28 332 LEU A N 1
ATOM 2695 C CA . LEU A 1 332 ? -41.764 35.560 49.211 1.00 48.28 332 LEU A CA 1
ATOM 2696 C C . LEU A 1 332 ? -40.733 36.551 48.619 1.00 48.28 332 LEU A C 1
ATOM 2698 O O . LEU A 1 332 ? -40.520 37.590 49.229 1.00 48.28 332 LEU A O 1
ATOM 2702 N N . TYR A 1 333 ? -40.203 36.260 47.415 1.00 37.12 333 TYR A N 1
ATOM 2703 C CA . TYR A 1 333 ? -40.119 37.090 46.173 1.00 37.12 333 TYR A CA 1
ATOM 2704 C C . TYR A 1 333 ? -39.365 36.236 45.102 1.00 37.12 333 TYR A C 1
ATOM 2706 O O . TYR A 1 333 ? -38.347 35.642 45.430 1.00 37.12 333 TYR A O 1
ATOM 2714 N N . LEU A 1 334 ? -40.003 35.836 43.986 1.00 35.50 334 LEU A N 1
ATOM 2715 C CA . LEU A 1 334 ? -39.986 36.417 42.615 1.00 35.50 334 LEU A CA 1
ATOM 2716 C C . LEU A 1 334 ? -38.726 36.156 41.760 1.00 35.50 334 LEU A C 1
ATOM 2718 O O . LEU A 1 334 ? -37.635 36.414 42.240 1.00 35.50 334 LEU A O 1
ATOM 2722 N N . SER A 1 335 ? -38.969 35.791 40.485 1.00 36.84 335 SER A N 1
ATOM 2723 C CA . SER A 1 335 ? -38.150 35.949 39.252 1.00 36.84 335 SER A CA 1
ATOM 2724 C C . SER A 1 335 ? -36.671 35.491 39.250 1.00 36.84 335 SER A C 1
ATOM 2726 O O . SER A 1 335 ? -36.003 35.474 40.270 1.00 36.84 335 SER A O 1
ATOM 2728 N N . GLY A 1 336 ? -36.074 35.059 38.134 1.00 35.78 336 GLY A N 1
ATOM 2729 C CA . GLY A 1 336 ? -36.438 35.215 36.714 1.00 35.78 336 GLY A CA 1
ATOM 2730 C C . GLY A 1 336 ? -35.422 36.134 36.016 1.00 35.78 336 GLY A C 1
ATOM 2731 O O . GLY A 1 336 ? -34.918 37.025 36.688 1.00 35.78 336 GLY A O 1
ATOM 2732 N N . GLU A 1 337 ? -35.157 35.917 34.716 1.00 39.88 337 GLU A N 1
ATOM 2733 C CA . GLU A 1 337 ? -34.077 36.553 33.912 1.00 39.88 337 GLU A CA 1
ATOM 2734 C C . GLU A 1 337 ? -32.645 36.072 34.281 1.00 39.88 337 GLU A C 1
ATOM 2736 O O . GLU A 1 337 ? -32.375 35.741 35.433 1.00 39.88 337 GLU A O 1
ATOM 2741 N N . GLU A 1 338 ? -31.651 35.963 33.383 1.00 39.25 338 GLU A N 1
ATOM 2742 C CA . GLU A 1 338 ? -31.625 35.803 31.909 1.00 39.25 338 GLU A CA 1
ATOM 2743 C C . GLU A 1 338 ? -30.209 35.358 31.460 1.00 39.25 338 GLU A C 1
ATOM 2745 O O . GLU A 1 338 ? -29.241 35.637 32.174 1.00 39.25 338 GLU A O 1
ATOM 2750 N N . ASN A 1 339 ? -30.080 34.725 30.279 1.00 36.09 339 ASN A N 1
ATOM 2751 C CA . ASN A 1 339 ? -29.222 35.141 29.137 1.00 36.09 339 ASN A CA 1
ATOM 2752 C C . ASN A 1 339 ? -28.874 33.967 28.188 1.00 36.09 339 ASN A C 1
ATOM 2754 O O . ASN A 1 339 ? -28.118 33.066 28.551 1.00 36.09 339 ASN A O 1
ATOM 2758 N N . ASP A 1 340 ? -29.367 34.054 26.949 1.00 42.78 340 ASP A N 1
ATOM 2759 C CA . ASP A 1 340 ? -28.879 33.338 25.756 1.00 42.78 340 ASP A CA 1
ATOM 2760 C C . ASP A 1 340 ? -27.835 34.187 24.989 1.00 42.78 340 ASP A C 1
ATOM 2762 O O . ASP A 1 340 ? -27.630 35.348 25.335 1.00 42.78 340 ASP A O 1
ATOM 2766 N N . ILE A 1 341 ? -27.204 33.614 23.945 1.00 40.59 341 ILE A N 1
ATOM 2767 C CA . ILE A 1 341 ? -26.604 34.255 22.736 1.00 40.59 341 ILE A CA 1
ATOM 2768 C C . ILE A 1 341 ? -25.926 33.146 21.882 1.00 40.59 341 ILE A C 1
ATOM 2770 O O . ILE A 1 341 ? -25.255 32.299 22.470 1.00 40.59 341 ILE A O 1
ATOM 2774 N N . ASP A 1 342 ? -25.918 33.074 20.536 1.00 43.09 342 ASP A N 1
ATOM 2775 C CA . ASP A 1 342 ? -26.714 33.588 19.379 1.00 43.09 342 ASP A CA 1
ATOM 2776 C C . ASP A 1 342 ? -26.039 33.001 18.090 1.00 43.09 342 ASP A C 1
ATOM 2778 O O . ASP A 1 342 ? -24.816 32.847 18.113 1.00 43.09 342 ASP A O 1
ATOM 2782 N N . GLU A 1 343 ? -26.609 32.598 16.939 1.00 38.22 343 GLU A N 1
ATOM 2783 C CA . GLU A 1 343 ? -27.963 32.360 16.365 1.00 38.22 343 GLU A CA 1
ATOM 2784 C C . GLU A 1 343 ? -27.874 31.021 15.554 1.00 38.22 343 GLU A C 1
ATOM 2786 O O . GLU A 1 343 ? -26.800 30.413 15.489 1.00 38.22 343 GLU A O 1
ATOM 2791 N N . GLY A 1 344 ? -28.928 30.541 14.873 1.00 32.00 344 GLY A N 1
ATOM 2792 C CA . GLY A 1 344 ? -28.828 29.374 13.969 1.00 32.00 344 GLY A CA 1
ATOM 2793 C C . GLY A 1 344 ? -29.929 29.105 12.917 1.00 32.00 344 GLY A C 1
ATOM 2794 O O . GLY A 1 344 ? -29.792 28.134 12.179 1.00 32.00 344 GLY A O 1
ATOM 2795 N N . SER A 1 345 ? -30.995 29.907 12.827 1.00 35.44 345 SER A N 1
ATOM 2796 C CA . SER A 1 345 ? -31.994 30.001 11.735 1.00 35.44 345 SER A CA 1
ATOM 2797 C C . SER A 1 345 ? -32.548 28.741 11.003 1.00 35.44 345 SER A C 1
ATOM 2799 O O . SER A 1 345 ? -32.006 28.274 10.006 1.00 35.44 345 SER A O 1
ATOM 2801 N N . ILE A 1 346 ? -33.771 28.345 11.403 1.00 36.66 346 ILE A N 1
ATOM 2802 C CA . ILE A 1 346 ? -34.964 27.946 10.592 1.00 36.66 346 ILE A CA 1
ATOM 2803 C C . ILE A 1 346 ? -34.848 26.939 9.397 1.00 36.66 346 ILE A C 1
ATOM 2805 O O . ILE A 1 346 ? -34.259 27.250 8.370 1.00 36.66 346 ILE A O 1
ATOM 2809 N N . ILE A 1 347 ? -35.615 25.821 9.434 1.00 33.16 347 ILE A N 1
ATOM 2810 C CA . ILE A 1 347 ? -36.748 25.457 8.510 1.00 33.16 347 ILE A CA 1
ATOM 2811 C C . ILE A 1 347 ? -37.206 23.968 8.631 1.00 33.16 347 ILE A C 1
ATOM 2813 O O . ILE A 1 347 ? -36.521 23.035 8.235 1.00 33.16 347 ILE A O 1
ATOM 2817 N N . ALA A 1 348 ? -38.441 23.809 9.131 1.00 31.50 348 ALA A N 1
ATOM 2818 C CA . ALA A 1 348 ? -39.532 22.866 8.795 1.00 31.50 348 ALA A CA 1
ATOM 2819 C C . ALA A 1 348 ? -39.396 21.314 8.643 1.00 31.50 348 ALA A C 1
ATOM 2821 O O . ALA A 1 348 ? -38.729 20.768 7.773 1.00 31.50 348 ALA A O 1
ATOM 2822 N N . SER A 1 349 ? -40.364 20.657 9.310 1.00 33.72 349 SER A N 1
ATOM 2823 C CA . SER A 1 349 ? -41.250 19.558 8.840 1.00 33.72 349 SER A CA 1
ATOM 2824 C C . SER A 1 349 ? -40.803 18.079 8.761 1.00 33.72 349 SER A C 1
ATOM 2826 O O . SER A 1 349 ? -40.170 17.627 7.817 1.00 33.72 349 SER A O 1
ATOM 2828 N N . HIS A 1 350 ? -41.345 17.306 9.714 1.00 34.16 350 HIS A N 1
ATOM 2829 C CA . HIS A 1 350 ? -42.014 15.993 9.588 1.00 34.16 350 HIS A CA 1
ATOM 2830 C C . HIS A 1 350 ? -41.831 15.138 8.308 1.00 34.16 350 HIS A C 1
ATOM 2832 O O . HIS A 1 350 ? -42.366 15.483 7.255 1.00 34.16 350 HIS A O 1
ATOM 2838 N N . SER A 1 351 ? -41.403 13.874 8.469 1.00 32.97 351 SER A N 1
ATOM 2839 C CA . SER A 1 351 ? -42.327 12.707 8.518 1.00 32.97 351 SER A CA 1
ATOM 2840 C C . SER A 1 351 ? -41.599 11.357 8.650 1.00 32.97 351 SER A C 1
ATOM 2842 O O . SER A 1 351 ? -40.477 11.195 8.185 1.00 32.97 351 SER A O 1
ATOM 2844 N N . LEU A 1 352 ? -42.271 10.367 9.251 1.00 35.25 352 LEU A N 1
ATOM 2845 C CA . LEU A 1 352 ? -41.854 8.956 9.290 1.00 35.25 352 LEU A CA 1
ATOM 2846 C C . LEU A 1 352 ? -42.558 8.155 8.182 1.00 35.25 352 LEU A C 1
ATOM 2848 O O . LEU A 1 352 ? -43.760 8.328 7.984 1.00 35.25 352 LEU A O 1
ATOM 2852 N N . SER A 1 353 ? -41.871 7.196 7.557 1.00 33.12 353 SER A N 1
ATOM 2853 C CA . SER A 1 353 ? -42.510 6.028 6.927 1.00 33.12 353 SER A CA 1
ATOM 2854 C C . SER A 1 353 ? -41.542 4.838 6.843 1.00 33.12 353 SER A C 1
ATOM 2856 O O . SER A 1 353 ? -40.323 5.011 6.866 1.00 33.12 353 SER A O 1
ATOM 2858 N N . ASN A 1 354 ? -42.086 3.617 6.813 1.00 34.31 354 ASN A N 1
ATOM 2859 C CA . ASN A 1 354 ? -41.323 2.378 6.986 1.00 34.31 354 ASN A CA 1
ATOM 2860 C C . ASN A 1 354 ? -41.154 1.580 5.684 1.00 34.31 354 ASN A C 1
ATOM 2862 O O . ASN A 1 354 ? -42.138 1.103 5.123 1.00 34.31 354 ASN A O 1
ATOM 2866 N N . SER A 1 355 ? -39.895 1.269 5.369 1.00 34.34 355 SER A N 1
ATOM 2867 C CA . SER A 1 355 ? -39.467 -0.057 4.882 1.00 34.34 355 SER A CA 1
ATOM 2868 C C . SER A 1 355 ? -40.082 -0.514 3.520 1.00 34.34 355 SER A C 1
ATOM 2870 O O . SER A 1 355 ? -40.401 0.354 2.711 1.00 34.34 355 SER A O 1
ATOM 2872 N N . PRO A 1 356 ? -40.014 -1.798 3.087 1.00 57.47 356 PRO A N 1
ATOM 2873 C CA . PRO A 1 356 ? -39.285 -2.094 1.846 1.00 57.47 356 PRO A CA 1
ATOM 2874 C C . PRO A 1 356 ? -40.109 -2.843 0.780 1.00 57.47 356 PRO A C 1
ATOM 2876 O O . PRO A 1 356 ? -41.202 -3.317 1.069 1.00 57.47 356 PRO A O 1
ATOM 2879 N N . LEU A 1 357 ? -39.538 -3.042 -0.420 1.00 33.69 357 LEU A N 1
ATOM 2880 C CA . LEU A 1 357 ? -39.663 -4.286 -1.211 1.00 33.69 357 LEU A CA 1
ATOM 2881 C C . LEU A 1 357 ? -38.789 -4.271 -2.485 1.00 33.69 357 LEU A C 1
ATOM 2883 O O . LEU A 1 357 ? -38.610 -3.247 -3.138 1.00 33.69 357 LEU A O 1
ATOM 2887 N N . THR A 1 358 ? -38.268 -5.445 -2.840 1.00 40.88 358 THR A N 1
ATOM 2888 C CA . THR A 1 358 ? -37.785 -5.848 -4.181 1.00 40.88 358 THR A CA 1
ATOM 2889 C C . THR A 1 358 ? -38.961 -6.560 -4.921 1.00 40.88 358 THR A C 1
ATOM 2891 O O . THR A 1 358 ? -40.012 -6.675 -4.284 1.00 40.88 358 THR A O 1
ATOM 2894 N N . PRO A 1 359 ? -38.897 -7.071 -6.188 1.00 46.38 359 PRO A N 1
ATOM 2895 C CA . PRO A 1 359 ? -37.703 -7.402 -6.988 1.00 46.38 359 PRO A CA 1
ATOM 2896 C C . PRO A 1 359 ? -37.773 -7.280 -8.546 1.00 46.38 359 PRO A C 1
ATOM 2898 O O . PRO A 1 359 ? -38.806 -7.019 -9.148 1.00 46.38 359 PRO A O 1
ATOM 2901 N N . SER A 1 360 ? -36.655 -7.687 -9.172 1.00 31.98 360 SER A N 1
ATOM 2902 C CA . SER A 1 360 ? -36.572 -8.582 -10.355 1.00 31.98 360 SER A CA 1
ATOM 2903 C C . SER A 1 360 ? -36.385 -8.080 -11.803 1.00 31.98 360 SER A C 1
ATOM 2905 O O . SER A 1 360 ? -37.016 -7.149 -12.280 1.00 31.98 360 SER A O 1
ATOM 2907 N N . TYR A 1 361 ? -35.559 -8.875 -12.505 1.00 32.78 361 TYR A N 1
ATOM 2908 C CA . TYR A 1 361 ? -35.426 -9.128 -13.953 1.00 32.78 361 TYR A CA 1
ATOM 2909 C C . TYR A 1 361 ? -35.333 -7.969 -14.969 1.00 32.78 361 TYR A C 1
ATOM 2911 O O . TYR A 1 361 ? -36.341 -7.416 -15.396 1.00 32.78 361 TYR A O 1
ATOM 2919 N N . ARG A 1 362 ? -34.172 -7.891 -15.642 1.00 30.94 362 ARG A N 1
ATOM 2920 C CA . ARG A 1 362 ? -33.984 -8.565 -16.952 1.00 30.94 362 ARG A CA 1
ATOM 2921 C C . ARG A 1 362 ? -32.496 -8.809 -17.253 1.00 30.94 362 ARG A C 1
ATOM 2923 O O . ARG A 1 362 ? -31.653 -7.984 -16.927 1.00 30.94 362 ARG A O 1
ATOM 2930 N N . ASN A 1 363 ? -32.199 -9.941 -17.889 1.00 32.47 363 ASN A N 1
ATOM 2931 C CA . ASN A 1 363 ? -30.905 -10.287 -18.482 1.00 32.47 363 ASN A CA 1
ATOM 2932 C C . ASN A 1 363 ? -31.151 -10.621 -19.962 1.00 32.47 363 ASN A C 1
ATOM 2934 O O . ASN A 1 363 ? -32.074 -11.386 -20.237 1.00 32.47 363 ASN A O 1
ATOM 2938 N N . GLU A 1 364 ? -30.357 -10.088 -20.893 1.00 35.81 364 GLU A N 1
ATOM 2939 C CA . GLU A 1 364 ? -30.399 -10.487 -22.308 1.00 35.81 364 GLU A CA 1
ATOM 2940 C C . GLU A 1 364 ? -28.991 -10.609 -22.904 1.00 35.81 364 GLU A C 1
ATOM 2942 O O . GLU A 1 364 ? -28.097 -9.809 -22.635 1.00 35.81 364 GLU A O 1
ATOM 2947 N N . HIS A 1 365 ? -28.803 -11.652 -23.713 1.00 35.91 365 HIS A N 1
ATOM 2948 C CA . HIS A 1 365 ? -27.519 -12.046 -24.287 1.00 35.91 365 HIS A CA 1
ATOM 2949 C C . HIS A 1 365 ? -27.331 -11.460 -25.691 1.00 35.91 365 HIS A C 1
ATOM 2951 O O . HIS A 1 365 ? -28.250 -11.543 -26.508 1.00 35.91 365 HIS A O 1
ATOM 2957 N N . LYS A 1 366 ? -26.103 -11.042 -26.046 1.00 32.81 366 LYS A N 1
ATOM 2958 C CA . LYS A 1 366 ? -25.653 -11.125 -27.449 1.00 32.81 366 LYS A CA 1
ATOM 2959 C C . LYS A 1 366 ? -24.131 -11.207 -27.647 1.00 32.81 366 LYS A C 1
ATOM 2961 O O . LYS A 1 366 ? -23.415 -10.216 -27.602 1.00 32.81 366 LYS A O 1
ATOM 2966 N N . LEU A 1 367 ? -23.685 -12.422 -27.952 1.00 35.47 367 LEU A N 1
ATOM 2967 C CA . LEU A 1 367 ? -22.608 -12.735 -28.906 1.00 35.47 367 LEU A CA 1
ATOM 2968 C C . LEU A 1 367 ? -23.299 -13.234 -30.214 1.00 35.47 367 LEU A C 1
ATOM 2970 O O . LEU A 1 367 ? -24.527 -13.385 -30.174 1.00 35.47 367 LEU A O 1
ATOM 2974 N N . PRO A 1 368 ? -22.615 -13.487 -31.357 1.00 49.81 368 PRO A N 1
ATOM 2975 C CA . PRO A 1 368 ? -21.179 -13.764 -31.498 1.00 49.81 368 PRO A CA 1
ATOM 2976 C C . PRO A 1 368 ? -20.451 -13.070 -32.672 1.00 49.81 368 PRO A C 1
ATOM 2978 O O . PRO A 1 368 ? -21.069 -12.515 -33.575 1.00 49.81 368 PRO A O 1
ATOM 2981 N N . HIS A 1 369 ? -19.129 -13.261 -32.734 1.00 31.97 369 HIS A N 1
ATOM 2982 C CA . HIS A 1 369 ? -18.556 -13.949 -33.897 1.00 31.97 369 HIS A CA 1
ATOM 2983 C C . HIS A 1 369 ? -17.301 -14.745 -33.513 1.00 31.97 369 HIS A C 1
ATOM 2985 O O . HIS A 1 369 ? -16.587 -14.372 -32.585 1.00 31.97 369 HIS A O 1
ATOM 2991 N N . ILE A 1 370 ? -17.062 -15.841 -34.232 1.00 33.34 370 ILE A N 1
ATOM 2992 C CA . ILE A 1 370 ? -15.837 -16.650 -34.194 1.00 33.34 370 ILE A CA 1
ATOM 2993 C C . ILE A 1 370 ? -15.146 -16.501 -35.556 1.00 33.34 370 ILE A C 1
ATOM 2995 O O . ILE A 1 370 ? -15.820 -16.298 -36.570 1.00 33.34 370 ILE A O 1
ATOM 2999 N N . THR A 1 371 ? -13.821 -16.606 -35.572 1.00 39.69 371 THR A N 1
ATOM 3000 C CA . THR A 1 371 ? -13.038 -16.987 -36.753 1.00 39.69 371 THR A CA 1
ATOM 3001 C C . THR A 1 371 ? -12.038 -18.038 -36.303 1.00 39.69 371 THR A C 1
ATOM 3003 O O . THR A 1 371 ? -11.181 -17.742 -35.467 1.00 39.69 371 THR A O 1
ATOM 3006 N N . ASP A 1 372 ? -12.187 -19.254 -36.809 1.00 38.00 372 ASP A N 1
ATOM 3007 C CA . ASP A 1 372 ? -11.271 -20.358 -36.549 1.00 38.00 372 ASP A CA 1
ATOM 3008 C C . ASP A 1 372 ? -9.956 -20.167 -37.316 1.00 38.00 372 ASP A C 1
ATOM 3010 O O . ASP A 1 372 ? -9.950 -19.596 -38.407 1.00 38.00 372 ASP A O 1
ATOM 3014 N N . ASP A 1 373 ? -8.863 -20.707 -36.778 1.00 40.75 373 ASP A N 1
ATOM 3015 C CA . ASP A 1 373 ? -7.742 -21.174 -37.594 1.00 40.75 373 ASP A CA 1
ATOM 3016 C C . ASP A 1 373 ? -7.082 -22.367 -36.876 1.00 40.75 373 ASP A C 1
ATOM 3018 O O . ASP A 1 373 ? -6.794 -22.309 -35.677 1.00 40.75 373 ASP A O 1
ATOM 3022 N N . GLU A 1 374 ? -6.910 -23.482 -37.584 1.00 39.72 374 GLU A N 1
ATOM 3023 C CA . GLU A 1 374 ? -6.309 -24.717 -37.058 1.00 39.72 374 GLU A CA 1
ATOM 3024 C C . GLU A 1 374 ? -4.821 -24.783 -37.420 1.00 39.72 374 GLU A C 1
ATOM 3026 O O . GLU A 1 374 ? -4.453 -24.381 -38.518 1.00 39.72 374 GLU A O 1
ATOM 3031 N N . ILE A 1 375 ? -3.993 -25.392 -36.553 1.00 37.00 375 ILE A N 1
ATOM 3032 C CA . ILE A 1 375 ? -2.984 -26.429 -36.890 1.00 37.00 375 ILE A CA 1
ATOM 3033 C C . ILE A 1 375 ? -2.081 -26.735 -35.670 1.00 37.00 375 ILE A C 1
ATOM 3035 O O . ILE A 1 375 ? -1.389 -25.871 -35.143 1.00 37.00 375 ILE A O 1
ATOM 3039 N N . LYS A 1 376 ? -2.151 -27.998 -35.221 1.00 38.69 376 LYS A N 1
ATOM 3040 C CA . LYS A 1 376 ? -1.066 -28.971 -34.916 1.00 38.69 376 LYS A CA 1
ATOM 3041 C C . LYS A 1 376 ? 0.396 -28.473 -34.729 1.00 38.69 376 LYS A C 1
ATOM 3043 O O . LYS A 1 376 ? 0.848 -27.563 -35.402 1.00 38.69 376 LYS A O 1
ATOM 3048 N N . ASP A 1 377 ? 1.259 -29.121 -33.931 1.00 32.66 377 ASP A N 1
ATOM 3049 C CA . ASP A 1 377 ? 1.198 -30.490 -33.380 1.00 32.66 377 ASP A CA 1
ATOM 3050 C C . ASP A 1 377 ? 2.149 -30.729 -32.174 1.00 32.66 377 ASP A C 1
ATOM 3052 O O . ASP A 1 377 ? 3.034 -29.927 -31.881 1.00 32.66 377 ASP A O 1
ATOM 3056 N N . SER A 1 378 ? 2.067 -31.936 -31.601 1.00 33.41 378 SER A N 1
ATOM 3057 C CA . SER A 1 378 ? 3.136 -32.670 -30.880 1.00 33.41 378 SER A CA 1
ATOM 3058 C C . SER A 1 378 ? 3.626 -32.245 -29.469 1.00 33.41 378 SER A C 1
ATOM 3060 O O . SER A 1 378 ? 4.355 -31.285 -29.242 1.00 33.41 378 SER A O 1
ATOM 3062 N N . SER A 1 379 ? 3.308 -33.142 -28.532 1.00 36.94 379 SER A N 1
ATOM 3063 C CA . SER A 1 379 ? 3.936 -33.496 -27.244 1.00 36.94 379 SER A CA 1
ATOM 3064 C C . SER A 1 379 ? 5.460 -33.342 -27.053 1.00 36.94 379 SER A C 1
ATOM 3066 O O . SER A 1 379 ? 6.219 -33.664 -27.966 1.00 36.94 379 SER A O 1
ATOM 3068 N N . ASN A 1 380 ? 5.904 -33.164 -25.790 1.00 33.41 380 ASN A N 1
ATOM 3069 C CA . ASN A 1 380 ? 6.787 -34.143 -25.106 1.00 33.41 380 ASN A CA 1
ATOM 3070 C C . ASN A 1 380 ? 6.951 -33.924 -23.577 1.00 33.41 380 ASN A C 1
ATOM 3072 O O . ASN A 1 380 ? 6.732 -32.832 -23.062 1.00 33.41 380 ASN A O 1
ATOM 3076 N N . ASN A 1 381 ? 7.344 -34.986 -22.855 1.00 32.91 381 ASN A N 1
ATOM 3077 C CA . ASN A 1 381 ? 7.590 -35.013 -21.398 1.00 32.91 381 ASN A CA 1
ATOM 3078 C C . ASN A 1 381 ? 9.049 -34.669 -21.023 1.00 32.91 381 ASN A C 1
ATOM 3080 O O . ASN A 1 381 ? 9.958 -34.997 -21.783 1.00 32.91 381 ASN A O 1
ATOM 3084 N N . SER A 1 382 ? 9.303 -34.196 -19.789 1.00 32.09 382 SER A N 1
ATOM 3085 C CA . SER A 1 382 ? 10.152 -34.917 -18.796 1.00 32.09 382 SER A CA 1
ATOM 3086 C C . SER A 1 382 ? 10.447 -34.131 -17.497 1.00 32.09 382 SER A C 1
ATOM 3088 O O . SER A 1 382 ? 10.253 -32.924 -17.399 1.00 32.09 382 SER A O 1
ATOM 3090 N N . THR A 1 383 ? 10.883 -34.864 -16.465 1.00 33.66 383 THR A N 1
ATOM 3091 C CA . THR A 1 383 ? 11.146 -34.424 -15.080 1.00 33.66 383 THR A CA 1
ATOM 3092 C C . THR A 1 383 ? 12.646 -34.286 -14.782 1.00 33.66 383 THR A C 1
ATOM 3094 O O . THR A 1 383 ? 13.392 -35.158 -15.201 1.00 33.66 383 THR A O 1
ATOM 3097 N N . VAL A 1 384 ? 13.052 -33.292 -13.970 1.00 35.38 384 VAL A N 1
ATOM 3098 C CA . VAL A 1 384 ? 14.175 -33.244 -12.975 1.00 35.38 384 VAL A CA 1
ATOM 3099 C C . VAL A 1 384 ? 14.092 -31.840 -12.323 1.00 35.38 384 VAL A C 1
ATOM 3101 O O . VAL A 1 384 ? 13.874 -30.878 -13.046 1.00 35.38 384 VAL A O 1
ATOM 3104 N N . ARG A 1 385 ? 14.108 -31.550 -11.009 1.00 34.06 385 ARG A N 1
ATOM 3105 C CA . ARG A 1 385 ? 14.604 -32.130 -9.732 1.00 34.06 385 ARG A CA 1
ATOM 3106 C C . ARG A 1 385 ? 15.967 -31.591 -9.228 1.00 34.06 385 ARG A C 1
ATOM 3108 O O . ARG A 1 385 ? 16.980 -32.255 -9.371 1.00 34.06 385 ARG A O 1
ATOM 3115 N N . SER A 1 386 ? 15.894 -30.505 -8.437 1.00 35.50 386 SER A N 1
ATOM 3116 C CA . SER A 1 386 ? 16.782 -30.138 -7.301 1.00 35.50 386 SER A CA 1
ATOM 3117 C C . SER A 1 386 ? 18.251 -29.739 -7.558 1.00 35.50 386 SER A C 1
ATOM 3119 O O . SER A 1 386 ? 19.044 -30.574 -7.981 1.00 35.50 386 SER A O 1
ATOM 3121 N N . SER A 1 387 ? 18.683 -28.572 -7.037 1.00 32.94 387 SER A N 1
ATOM 3122 C CA . SER A 1 387 ? 19.481 -28.467 -5.778 1.00 32.94 387 SER A CA 1
ATOM 3123 C C . SER A 1 387 ? 20.038 -27.051 -5.482 1.00 32.94 387 SER A C 1
ATOM 3125 O O . SER A 1 387 ? 20.341 -26.315 -6.406 1.00 32.94 387 SER A O 1
ATOM 3127 N N . LYS A 1 388 ? 20.167 -26.730 -4.175 1.00 37.31 388 LYS A N 1
ATOM 3128 C CA . LYS A 1 388 ? 21.256 -26.029 -3.421 1.00 37.31 388 LYS A CA 1
ATOM 3129 C C . LYS A 1 388 ? 22.268 -25.112 -4.165 1.00 37.31 388 LYS A C 1
ATOM 3131 O O . LYS A 1 388 ? 22.707 -25.464 -5.246 1.00 37.31 388 LYS A O 1
ATOM 3136 N N . THR A 1 389 ? 22.863 -24.042 -3.607 1.00 35.72 389 THR A N 1
ATOM 3137 C CA . THR A 1 389 ? 22.833 -23.297 -2.307 1.00 35.72 389 THR A CA 1
ATOM 3138 C C . THR A 1 389 ? 23.792 -22.097 -2.437 1.00 35.72 389 THR A C 1
ATOM 3140 O O . THR A 1 389 ? 24.782 -22.256 -3.144 1.00 35.72 389 THR A O 1
ATOM 3143 N N . LEU A 1 390 ? 23.645 -21.019 -1.643 1.00 36.53 390 LEU A N 1
ATOM 3144 C CA . LEU A 1 390 ? 24.771 -20.439 -0.868 1.00 36.53 390 LEU A CA 1
ATOM 3145 C C . LEU A 1 390 ? 24.330 -19.381 0.166 1.00 36.53 390 LEU A C 1
ATOM 3147 O O . LEU A 1 390 ? 23.239 -18.827 0.069 1.00 36.53 390 LEU A O 1
ATOM 3151 N N . LEU A 1 391 ? 25.196 -19.137 1.158 1.00 35.22 391 LEU A N 1
ATOM 3152 C CA . LEU A 1 391 ? 25.051 -18.161 2.245 1.00 35.22 391 LEU A CA 1
ATOM 3153 C C . LEU A 1 391 ? 26.267 -17.215 2.258 1.00 35.22 391 LEU A C 1
ATOM 3155 O O . LEU A 1 391 ? 27.391 -17.697 2.362 1.00 35.22 391 LEU A O 1
ATOM 3159 N N . THR A 1 392 ? 26.019 -15.905 2.268 1.00 42.03 392 THR A N 1
ATOM 3160 C CA . THR A 1 392 ? 26.911 -14.816 2.733 1.00 42.03 392 THR A CA 1
ATOM 3161 C C . THR A 1 392 ? 25.962 -13.682 3.149 1.00 42.03 392 THR A C 1
ATOM 3163 O O . THR A 1 392 ? 25.293 -13.124 2.284 1.00 42.03 392 THR A O 1
ATOM 3166 N N . LYS A 1 393 ? 25.602 -13.473 4.422 1.00 39.81 393 LYS A N 1
ATOM 3167 C CA . LYS A 1 393 ? 26.405 -13.159 5.623 1.00 39.81 393 LYS A CA 1
ATOM 3168 C C . LYS A 1 393 ? 27.118 -11.805 5.494 1.00 39.81 393 LYS A C 1
ATOM 3170 O O . LYS A 1 393 ? 28.015 -11.688 4.676 1.00 39.81 393 LYS A O 1
ATOM 3175 N N . GLU A 1 394 ? 26.670 -10.871 6.341 1.00 38.34 394 GLU A N 1
ATOM 3176 C CA . GLU A 1 394 ? 27.318 -9.628 6.801 1.00 38.34 394 GLU A CA 1
ATOM 3177 C C . GLU A 1 394 ? 27.917 -8.661 5.764 1.00 38.34 394 GLU A C 1
ATOM 3179 O O . GLU A 1 394 ? 28.944 -8.931 5.159 1.00 38.34 394 GLU A O 1
ATOM 3184 N N . ASP A 1 395 ? 27.374 -7.438 5.733 1.00 41.19 395 ASP A N 1
ATOM 3185 C CA . ASP A 1 395 ? 28.113 -6.343 6.376 1.00 41.19 395 ASP A CA 1
ATOM 3186 C C . ASP A 1 395 ? 27.164 -5.273 6.949 1.00 41.19 395 ASP A C 1
ATOM 3188 O O . ASP A 1 395 ? 26.154 -4.914 6.341 1.00 41.19 395 ASP A O 1
ATOM 3192 N N . THR A 1 396 ? 27.467 -4.782 8.151 1.00 43.97 396 THR A N 1
ATOM 3193 C CA . THR A 1 396 ? 26.748 -3.674 8.806 1.00 43.97 396 THR A CA 1
ATOM 3194 C C . THR A 1 396 ? 27.480 -2.364 8.572 1.00 43.97 396 THR A C 1
ATOM 3196 O O . THR A 1 396 ? 28.661 -2.288 8.903 1.00 43.97 396 THR A O 1
ATOM 3199 N N . ASN A 1 397 ? 26.785 -1.296 8.164 1.00 43.59 397 ASN A N 1
ATOM 3200 C CA . ASN A 1 397 ? 27.318 0.051 8.378 1.00 43.59 397 ASN A CA 1
ATOM 3201 C C . ASN A 1 397 ? 26.248 1.098 8.735 1.00 43.59 397 ASN A C 1
ATOM 3203 O O . ASN A 1 397 ? 25.432 1.492 7.912 1.00 43.59 397 ASN A O 1
ATOM 3207 N N . TRP A 1 398 ? 26.286 1.450 10.021 1.00 39.84 398 TRP A N 1
ATOM 3208 C CA . TRP A 1 398 ? 26.013 2.713 10.714 1.00 39.84 398 TRP A CA 1
ATOM 3209 C C . TRP A 1 398 ? 25.211 3.860 10.069 1.00 39.84 398 TRP A C 1
ATOM 3211 O O . TRP A 1 398 ? 25.372 4.235 8.915 1.00 39.84 398 TRP A O 1
ATOM 3221 N N . TYR A 1 399 ? 24.415 4.485 10.944 1.00 41.41 399 TYR A N 1
ATOM 3222 C CA . TYR A 1 399 ? 23.706 5.751 10.762 1.00 41.41 399 TYR A CA 1
ATOM 3223 C C . TYR A 1 399 ? 24.621 6.905 10.329 1.00 41.41 399 TYR A C 1
ATOM 3225 O O . TYR A 1 399 ? 25.697 7.084 10.897 1.00 41.41 399 TYR A O 1
ATOM 3233 N N . GLU A 1 400 ? 24.080 7.803 9.505 1.00 50.78 400 GLU A N 1
ATOM 3234 C CA . GLU A 1 400 ? 24.478 9.212 9.478 1.00 50.78 400 GLU A CA 1
ATOM 3235 C C . GLU A 1 400 ? 23.223 10.089 9.642 1.00 50.78 400 GLU A C 1
ATOM 3237 O O . GLU A 1 400 ? 22.191 9.843 9.016 1.00 50.78 400 GLU A O 1
ATOM 3242 N N . TYR A 1 401 ? 23.279 11.070 10.547 1.00 46.16 401 TYR A N 1
ATOM 3243 C CA . TYR A 1 401 ? 22.182 12.009 10.812 1.00 46.16 401 TYR A CA 1
ATOM 3244 C C . TYR A 1 401 ? 22.291 13.215 9.871 1.00 46.16 401 TYR A C 1
ATOM 3246 O O . TYR A 1 401 ? 23.325 13.877 9.846 1.00 46.16 401 TYR A O 1
ATOM 3254 N N . GLY A 1 402 ? 21.207 13.554 9.170 1.00 44.84 402 GLY A N 1
ATOM 3255 C CA . GLY A 1 402 ? 21.129 14.738 8.310 1.00 44.84 402 GLY A CA 1
ATOM 3256 C C . GLY A 1 402 ? 19.893 15.582 8.611 1.00 44.84 402 GLY A C 1
ATOM 3257 O O . GLY A 1 402 ? 18.834 15.337 8.042 1.00 44.84 402 GLY A O 1
ATOM 3258 N N . CYS A 1 403 ? 20.029 16.574 9.493 1.00 41.56 403 CYS A N 1
ATOM 3259 C CA . CYS A 1 403 ? 18.991 17.579 9.738 1.00 41.56 403 CYS A CA 1
ATOM 3260 C C . CYS A 1 403 ? 19.246 18.830 8.886 1.00 41.56 403 CYS A C 1
ATOM 3262 O O . CYS A 1 403 ? 20.262 19.496 9.094 1.00 41.56 403 CYS A O 1
ATOM 3264 N N . VAL A 1 404 ? 18.295 19.174 8.010 1.00 49.00 404 VAL A N 1
ATOM 3265 C CA . VAL A 1 404 ? 18.059 20.522 7.457 1.00 49.00 404 VAL A CA 1
ATOM 3266 C C . VAL A 1 404 ? 16.550 20.722 7.359 1.00 49.00 404 VAL A C 1
ATOM 3268 O O . VAL A 1 404 ? 15.898 19.800 6.822 1.00 49.00 404 VAL A O 1
#

Mean predicted aligned error: 22.82 Å

pLDDT: mean 72.05, std 28.09, range [29.02, 98.5]

Organism: Schizaphis graminum (NCBI:txid13262)

Solvent-accessible surface area (backbone atoms only — not comparable to full-atom values): 26076 Å² total; per-residue (Å²): 108,86,60,57,63,49,53,52,52,50,50,50,52,50,52,52,53,52,51,50,48,51,50,50,52,51,51,49,50,50,48,51,52,52,50,52,50,51,54,48,54,50,49,54,50,53,49,55,47,51,50,51,54,50,50,51,54,50,50,54,52,50,52,52,52,52,52,50,52,51,51,53,51,52,47,51,52,51,53,51,54,47,54,56,46,55,54,48,50,52,54,47,54,51,50,49,53,50,52,52,49,50,53,51,51,56,47,55,50,50,51,53,52,47,54,49,52,52,53,51,52,60,66,45,48,63,57,54,52,50,49,52,54,49,53,51,49,53,51,48,55,50,50,55,47,51,51,50,55,50,49,54,51,49,57,49,47,52,52,49,57,49,52,52,53,51,50,52,53,49,51,52,53,49,52,54,52,49,52,54,48,52,52,53,52,50,53,51,51,48,55,54,48,56,51,48,52,51,52,49,52,51,50,52,50,51,50,52,50,51,51,53,52,49,49,56,50,50,53,49,51,50,49,52,54,48,52,49,52,50,49,53,51,49,53,51,50,48,58,50,50,50,62,46,50,52,55,49,50,56,56,54,62,70,66,78,77,76,88,89,85,87,89,86,90,82,87,83,88,84,92,80,90,81,88,79,88,86,80,90,84,90,79,83,86,79,89,78,80,85,84,86,82,90,85,87,77,90,81,92,81,92,86,85,85,91,87,82,91,82,89,80,89,81,83,88,82,88,88,86,87,83,85,83,89,89,81,92,85,87,86,91,84,84,86,79,89,87,86,88,90,89,86,84,80,90,84,87,83,89,86,88,84,84,85,90,83,84,85,85,87,88,87,88,88,84,86,85,88,86,80,89,85,88,80,87,82,86,87,86,88,90,88,86,85,88,82,90,84,91,88,82,81,88,86,88,82,83,89,81,91,85,90,130

Secondary structure (DSSP, 8-state):
-TTHHHHHHHHHHHHHHHHHHHHHHHHHHHHHHHHHHHHHHHHHHHHHHHHHHHHHHHHHHHHHHHHHHHHHHHHHHHHHHHHHHHHHHHHHHHHHHHHHHHHHHHHHHHHHHHHHHHHHHHHHHHHHHHHHHHHHHHHHHHHHHHHHHHHHHHHHHHHHHHHHHHHHHHHHHHHHHHHHHHHHHHHHHHHHHHHHHHHHHHHHHHHHHHHHHHHHHHHHHHHHHHHHHHHHHHHHHHHHHHHHHHHHHHHHHTTSS---------------------------------------------------------------------------------------------------------------------------------------------------

Sequence (404 aa):
MCHEFKTVNVAQMEVDLTTLKSKVHSLNSQHTALQLANTQLAAEKEETQKELDSTNAAFSKLQILHNQLTLEYEEQLKQKDSLKNDLKEARFSLKEKLAQLKSVETKLKRENEQFKAELMAVKHLPAEHAKLKDDFRALFTANEKLKADLRNGLDAKELVEVHEKEMESLKSKLTDSNARYMVLQQMTSTFVEDRRSLMEHVTMLITQYHELLTQSLEDKEQYHLEEKNNTDKLNHLSRQKEKLEEKIMDHYRKLNSCSITKKKTFGSTWIRKVKKAGTELMNKSRISWHEDMARRGIDSDTSLDLDDNQSNHQEYSDNLSSLGTPGTRQTLYLSGEENDIDEGSIIASHSLSNSPLTPSYRNEHKLPHITDDEIKDSSNNSTVRSSKTLLTKEDTNWYEYGCV